Protein AF-A0AAD5WZ38-F1 (afdb_monomer_lite)

Structure (mmCIF, N/CA/C/O backbone):
data_AF-A0AAD5WZ38-F1
#
_entry.id   AF-A0AAD5WZ38-F1
#
loop_
_atom_site.group_PDB
_atom_site.id
_atom_site.type_symbol
_atom_site.label_atom_id
_atom_site.label_alt_id
_atom_site.label_comp_id
_atom_site.label_asym_id
_atom_site.label_entity_id
_atom_site.label_seq_id
_atom_site.pdbx_PDB_ins_code
_atom_site.Cartn_x
_atom_site.Cartn_y
_atom_site.Cartn_z
_atom_site.occupancy
_atom_site.B_iso_or_equiv
_atom_site.auth_seq_id
_atom_site.auth_comp_id
_atom_site.auth_asym_id
_atom_site.auth_atom_id
_atom_site.pdbx_PDB_model_num
ATOM 1 N N . MET A 1 1 ? 34.238 -10.098 -69.654 1.00 42.19 1 MET A N 1
ATOM 2 C CA . MET A 1 1 ? 33.896 -11.472 -69.231 1.00 42.19 1 MET A CA 1
ATOM 3 C C . MET A 1 1 ? 32.376 -11.591 -69.284 1.00 42.19 1 MET A C 1
ATOM 5 O O . MET A 1 1 ? 31.732 -11.109 -68.371 1.00 42.19 1 MET A O 1
ATOM 9 N N . SER A 1 2 ? 31.698 -12.012 -70.361 1.00 27.25 2 SER A N 1
ATOM 10 C CA . SER A 1 2 ? 32.071 -12.837 -71.534 1.00 27.25 2 SER A CA 1
ATOM 11 C C . SER A 1 2 ? 32.521 -14.268 -71.177 1.00 27.25 2 SER A C 1
ATOM 13 O O . SER A 1 2 ? 33.401 -14.386 -70.333 1.00 27.25 2 SER A O 1
ATOM 15 N N . LEU A 1 3 ? 32.040 -15.363 -71.800 1.00 28.19 3 LEU A N 1
ATOM 16 C CA . LEU A 1 3 ? 30.860 -15.586 -72.681 1.00 28.19 3 LEU A CA 1
ATOM 17 C C . LEU A 1 3 ? 30.738 -17.093 -73.055 1.00 28.19 3 LEU A C 1
ATOM 19 O O . LEU A 1 3 ? 31.658 -17.580 -73.694 1.00 28.19 3 LEU A O 1
ATOM 23 N N . VAL A 1 4 ? 29.622 -17.787 -72.762 1.00 31.86 4 VAL A N 1
ATOM 24 C CA . VAL A 1 4 ? 29.167 -19.112 -73.305 1.00 31.86 4 VAL A CA 1
ATOM 25 C C . VAL A 1 4 ? 27.663 -19.216 -72.924 1.00 31.86 4 VAL A C 1
ATOM 27 O O . VAL A 1 4 ? 27.392 -19.102 -71.734 1.00 31.86 4 VAL A O 1
ATOM 30 N N . ARG A 1 5 ? 26.581 -19.261 -73.738 1.00 29.69 5 ARG A N 1
ATOM 31 C CA . ARG A 1 5 ? 26.220 -19.660 -75.137 1.00 29.69 5 ARG A CA 1
ATOM 32 C C . ARG A 1 5 ? 26.259 -21.175 -75.417 1.00 29.69 5 ARG A C 1
ATOM 34 O O . ARG A 1 5 ? 27.263 -21.788 -75.117 1.00 29.69 5 ARG A O 1
ATOM 41 N N . ALA A 1 6 ? 25.273 -21.835 -76.043 1.00 30.28 6 ALA A N 1
ATOM 42 C CA . ALA A 1 6 ? 23.926 -21.487 -76.567 1.00 30.28 6 ALA A CA 1
ATOM 43 C C . ALA A 1 6 ? 22.975 -22.710 -76.316 1.00 30.28 6 ALA A C 1
ATOM 45 O O . ALA A 1 6 ? 23.380 -23.590 -75.566 1.00 30.28 6 ALA A O 1
ATOM 46 N N . SER A 1 7 ? 21.727 -22.896 -76.781 1.00 27.22 7 SER A N 1
ATOM 47 C CA . SER A 1 7 ? 20.832 -22.348 -77.837 1.00 27.22 7 SER A CA 1
ATOM 48 C C . SER A 1 7 ? 19.369 -22.342 -77.306 1.00 27.22 7 SER A C 1
ATOM 50 O O . SER A 1 7 ? 19.135 -22.885 -76.234 1.00 27.22 7 SER A O 1
ATOM 52 N N . ILE A 1 8 ? 18.324 -21.685 -77.844 1.00 27.94 8 ILE A N 1
ATOM 53 C CA . ILE A 1 8 ? 17.812 -21.381 -79.208 1.00 27.94 8 ILE A CA 1
ATOM 54 C C . ILE A 1 8 ? 17.078 -22.552 -79.903 1.00 27.94 8 ILE A C 1
ATOM 56 O O . ILE A 1 8 ? 17.730 -23.378 -80.530 1.00 27.94 8 ILE A O 1
ATOM 60 N N . ALA A 1 9 ? 15.729 -22.520 -79.901 1.00 28.48 9 ALA A N 1
ATOM 61 C CA . ALA A 1 9 ? 14.867 -22.690 -81.095 1.00 28.48 9 ALA A CA 1
ATOM 62 C C . ALA A 1 9 ? 13.353 -22.420 -80.823 1.00 28.48 9 ALA A C 1
ATOM 64 O O . ALA A 1 9 ? 12.769 -23.021 -79.934 1.00 28.48 9 ALA A O 1
ATOM 65 N N . ILE A 1 10 ? 12.755 -21.502 -81.607 1.00 30.11 10 ILE A N 1
ATOM 66 C CA . ILE A 1 10 ? 11.446 -21.548 -82.331 1.00 30.11 10 ILE A CA 1
ATOM 67 C C . ILE A 1 10 ? 10.265 -22.367 -81.717 1.00 30.11 10 ILE A C 1
ATOM 69 O O . ILE A 1 10 ? 10.418 -23.547 -81.453 1.00 30.11 10 ILE A O 1
ATOM 73 N N . GLY A 1 11 ? 9.006 -21.892 -81.627 1.00 26.69 11 GLY A N 1
ATOM 74 C CA . GLY A 1 11 ? 8.405 -20.581 -81.949 1.00 26.69 11 GLY A CA 1
ATOM 75 C C . GLY A 1 11 ? 6.900 -20.637 -82.341 1.00 26.69 11 GLY A C 1
ATOM 76 O O . GLY A 1 11 ? 6.398 -21.687 -82.716 1.00 26.69 11 GLY A O 1
ATOM 77 N N . ARG A 1 12 ? 6.227 -19.465 -82.356 1.00 27.95 12 ARG A N 1
ATOM 78 C CA . ARG A 1 12 ? 4.864 -19.135 -82.888 1.00 27.95 12 ARG A CA 1
ATOM 79 C C . ARG A 1 12 ? 3.571 -19.505 -82.099 1.00 27.95 12 ARG A C 1
ATOM 81 O O . ARG A 1 12 ? 3.044 -20.597 -82.226 1.00 27.95 12 ARG A O 1
ATOM 88 N N . ARG A 1 13 ? 2.925 -18.418 -81.626 1.00 27.14 13 ARG A N 1
ATOM 89 C CA . ARG A 1 13 ? 1.487 -18.029 -81.756 1.00 27.14 13 ARG A CA 1
ATOM 90 C C . ARG A 1 13 ? 0.380 -18.574 -80.817 1.00 27.14 13 ARG A C 1
ATOM 92 O O . ARG A 1 13 ? 0.266 -19.755 -80.547 1.00 27.14 13 ARG A O 1
ATOM 99 N N . ALA A 1 14 ? -0.548 -17.634 -80.568 1.00 27.09 14 ALA A N 1
ATOM 100 C CA . ALA A 1 14 ? -2.001 -17.766 -80.360 1.00 27.09 14 ALA A CA 1
ATOM 101 C C . ALA A 1 14 ? -2.562 -18.121 -78.960 1.00 27.09 14 ALA A C 1
ATOM 103 O O . ALA A 1 14 ? -2.676 -19.263 -78.543 1.00 27.09 14 ALA A O 1
ATOM 104 N N . CYS A 1 15 ? -3.011 -17.041 -78.318 1.00 25.53 15 CYS A N 1
ATOM 105 C CA . CYS A 1 15 ? -3.933 -16.894 -77.191 1.00 25.53 15 CYS A CA 1
ATOM 106 C C . CYS A 1 15 ? -5.286 -17.654 -77.304 1.00 25.53 15 CYS A C 1
ATOM 108 O O . CYS A 1 15 ? -5.695 -18.040 -78.394 1.00 25.53 15 CYS A O 1
ATOM 110 N N . VAL A 1 16 ? -6.028 -17.649 -76.179 1.00 27.34 16 VAL A N 1
ATOM 111 C CA . VAL A 1 16 ? -7.493 -17.838 -75.980 1.00 27.34 16 VAL A CA 1
ATOM 112 C C . VAL A 1 16 ? -7.960 -19.173 -75.355 1.00 27.34 16 VAL A C 1
ATOM 114 O O . VAL A 1 16 ? -8.177 -20.165 -76.029 1.00 27.34 16 VAL A O 1
ATOM 117 N N . ARG A 1 17 ? -8.212 -19.087 -74.035 1.00 26.53 17 ARG A N 1
ATOM 118 C CA . ARG A 1 17 ? -9.319 -19.647 -73.213 1.00 26.53 17 ARG A CA 1
ATOM 119 C C . ARG A 1 17 ? -9.896 -21.069 -73.440 1.00 26.53 17 ARG A C 1
ATOM 121 O O . ARG A 1 17 ? -10.440 -21.385 -74.486 1.00 26.53 17 ARG A O 1
ATOM 128 N N . ASN A 1 18 ? -10.094 -21.707 -72.275 1.00 24.95 18 ASN A N 1
ATOM 129 C CA . ASN A 1 18 ? -11.232 -22.545 -71.840 1.00 24.95 18 ASN A CA 1
ATOM 130 C C . ASN A 1 18 ? -11.223 -24.083 -72.028 1.00 24.95 18 ASN A C 1
ATOM 132 O O . ASN A 1 18 ? -11.644 -24.605 -73.050 1.00 24.95 18 ASN A O 1
ATOM 136 N N . ALA A 1 19 ? -11.059 -24.732 -70.862 1.00 26.12 19 ALA A N 1
ATOM 137 C CA . ALA A 1 19 ? -11.979 -25.715 -70.260 1.00 26.12 19 ALA A CA 1
ATOM 138 C C . ALA A 1 19 ? -11.808 -27.225 -70.539 1.00 26.12 19 ALA A C 1
ATOM 140 O O . ALA A 1 19 ? -11.402 -27.646 -71.613 1.00 26.12 19 ALA A O 1
ATOM 141 N N . LEU A 1 20 ? -12.262 -28.005 -69.534 1.00 26.50 20 LEU A N 1
ATOM 142 C CA . LEU A 1 20 ? -12.400 -29.476 -69.490 1.00 26.50 20 LEU A CA 1
ATOM 143 C C . LEU A 1 20 ? -11.051 -30.246 -69.486 1.00 26.50 20 LEU A C 1
ATOM 145 O O . LEU A 1 20 ? -10.051 -29.742 -69.975 1.00 26.50 20 LEU A O 1
ATOM 149 N N . GLN A 1 21 ? -10.908 -31.458 -68.933 1.00 27.00 21 GLN A N 1
ATOM 150 C CA . GLN A 1 21 ? -11.677 -32.231 -67.935 1.00 27.00 21 GLN A CA 1
ATOM 151 C C . GLN A 1 21 ? -10.764 -33.353 -67.388 1.00 27.00 21 GLN A C 1
ATOM 153 O O . GLN A 1 21 ? -9.859 -33.792 -68.095 1.00 27.00 21 GLN A O 1
ATOM 158 N N . SER A 1 22 ? -11.048 -33.909 -66.204 1.00 28.89 22 SER A N 1
ATOM 159 C CA . SER A 1 22 ? -10.600 -35.272 -65.865 1.00 28.89 22 SER A CA 1
ATOM 160 C C . SER A 1 22 ? -11.581 -36.006 -64.936 1.00 28.89 22 SER A C 1
ATOM 162 O O . SER A 1 22 ? -12.131 -35.449 -63.988 1.00 28.89 22 SER A O 1
ATOM 164 N N . SER A 1 23 ? -11.835 -37.271 -65.278 1.00 28.56 23 SER A N 1
ATOM 165 C CA . SER A 1 23 ? -12.711 -38.249 -64.611 1.00 28.56 23 SER A CA 1
ATOM 166 C C . SER A 1 23 ? -12.291 -38.530 -63.159 1.00 28.56 23 SER A C 1
ATOM 168 O O . SER A 1 23 ? -11.109 -38.688 -62.882 1.00 28.56 23 SER A O 1
ATOM 170 N N . LEU A 1 24 ? -13.200 -38.516 -62.176 1.00 29.08 24 LEU A N 1
ATOM 171 C CA . LEU A 1 24 ? -14.213 -39.546 -61.856 1.00 29.08 24 LEU A CA 1
ATOM 172 C C . LEU A 1 24 ? -13.650 -40.906 -61.397 1.00 29.08 24 LEU A C 1
ATOM 174 O O . LEU A 1 24 ? -13.339 -41.767 -62.211 1.00 29.08 24 LEU A O 1
ATOM 178 N N . ALA A 1 25 ? -13.725 -41.141 -60.084 1.00 27.66 25 ALA A N 1
ATOM 179 C CA . ALA A 1 25 ? -14.046 -42.437 -59.483 1.00 27.66 25 ALA A CA 1
ATOM 180 C C . ALA A 1 25 ? -14.835 -42.188 -58.178 1.00 27.66 25 ALA A C 1
ATOM 182 O O . ALA A 1 25 ? -14.551 -41.229 -57.460 1.00 27.66 25 ALA A O 1
ATOM 183 N N . ARG A 1 26 ? -15.855 -43.005 -57.879 1.00 28.36 26 ARG A N 1
ATOM 184 C CA . ARG A 1 26 ? -16.687 -42.894 -56.663 1.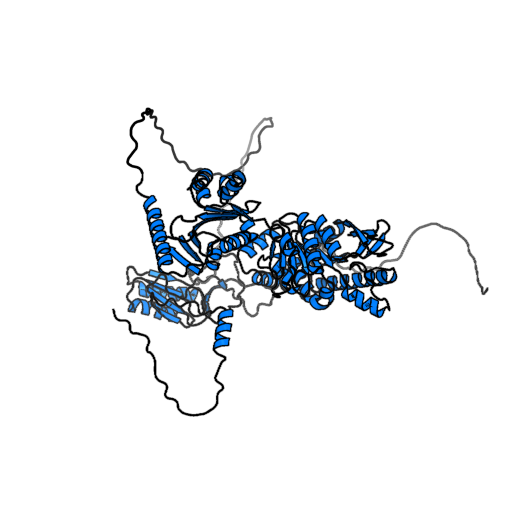00 28.36 26 ARG A CA 1
ATOM 185 C C . ARG A 1 26 ? -16.471 -44.098 -55.749 1.00 28.36 26 ARG A C 1
ATOM 187 O O . ARG A 1 26 ? -16.621 -45.228 -56.198 1.00 28.36 26 ARG A O 1
ATOM 194 N N . THR A 1 27 ? -16.345 -43.841 -54.452 1.00 27.27 27 THR A N 1
ATOM 195 C CA . THR A 1 27 ? -16.765 -44.764 -53.383 1.00 27.27 27 THR A CA 1
ATOM 1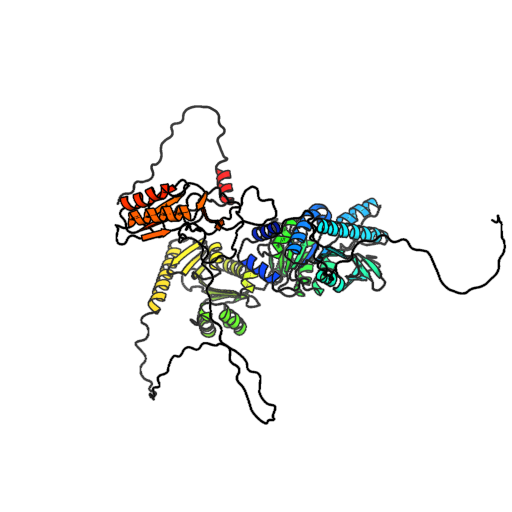96 C C . THR A 1 27 ? -17.614 -43.996 -52.372 1.00 27.27 27 THR A C 1
ATOM 198 O O . THR A 1 27 ? -17.398 -42.805 -52.150 1.00 27.27 27 THR A O 1
ATOM 201 N N . LEU A 1 28 ? -18.639 -44.649 -51.823 1.00 29.14 28 LEU A N 1
ATOM 202 C CA . LEU A 1 28 ? -19.703 -44.011 -51.041 1.00 29.14 28 LEU A CA 1
ATOM 203 C C . LEU A 1 28 ? -19.414 -44.053 -49.534 1.00 29.14 28 LEU A C 1
ATOM 205 O O . LEU A 1 28 ? -19.025 -45.091 -49.008 1.00 29.14 28 LEU A O 1
ATOM 209 N N . VAL A 1 29 ? -19.708 -42.952 -48.838 1.00 30.06 29 VAL A N 1
ATOM 210 C CA . VAL A 1 29 ? -19.838 -42.881 -47.371 1.00 30.06 29 VAL A CA 1
ATOM 211 C C . VAL A 1 29 ? -21.133 -42.099 -47.056 1.00 30.06 29 VAL A C 1
ATOM 213 O O . VAL A 1 29 ? -21.439 -41.164 -47.801 1.00 30.06 29 VAL A O 1
ATOM 216 N N . PRO A 1 30 ? -21.947 -42.477 -46.043 1.00 29.59 30 PRO A N 1
ATOM 217 C CA . PRO A 1 30 ? -23.311 -41.949 -45.895 1.00 29.59 30 PRO A CA 1
ATOM 218 C C . PRO A 1 30 ? -23.407 -40.475 -45.471 1.00 29.59 30 PRO A C 1
ATOM 220 O O . PRO A 1 30 ? -22.501 -39.923 -44.850 1.00 29.59 30 PRO A O 1
ATOM 223 N N . ALA A 1 31 ? -24.557 -39.857 -45.757 1.00 31.86 31 ALA A N 1
ATOM 224 C CA . ALA A 1 31 ? -24.867 -38.481 -45.373 1.00 31.86 31 ALA A CA 1
ATOM 225 C C . ALA A 1 31 ? -25.543 -38.381 -43.989 1.00 31.86 31 ALA A C 1
ATOM 227 O O . ALA A 1 31 ? -26.410 -39.183 -43.647 1.00 31.86 31 ALA A O 1
ATOM 228 N N . GLY A 1 32 ? -25.182 -37.340 -43.232 1.00 30.89 32 GLY A N 1
ATOM 229 C CA . GLY A 1 32 ? -25.683 -37.031 -41.886 1.00 30.89 32 GLY A CA 1
ATOM 230 C C . GLY A 1 32 ? -24.526 -36.554 -40.994 1.00 30.89 32 GLY A C 1
ATOM 231 O O . GLY A 1 32 ? -23.524 -37.244 -40.896 1.00 30.89 32 GLY A O 1
ATOM 232 N N . SER A 1 33 ? -24.545 -35.391 -40.337 1.00 28.20 33 SER A N 1
ATOM 233 C CA . SER A 1 33 ? -25.633 -34.423 -40.104 1.00 28.20 33 SER A CA 1
ATOM 234 C C . SER A 1 33 ? -25.100 -32.982 -40.174 1.00 28.20 33 SER A C 1
ATOM 236 O O . SER A 1 33 ? -23.892 -32.768 -40.111 1.00 28.20 33 SER A O 1
ATOM 238 N N . ARG A 1 34 ? -25.987 -31.976 -40.248 1.00 34.38 34 ARG A N 1
ATOM 239 C CA . ARG A 1 34 ? -25.602 -30.551 -40.161 1.00 34.38 34 ARG A CA 1
ATOM 240 C C . ARG A 1 34 ? -24.837 -30.258 -38.861 1.00 34.38 34 ARG A C 1
ATOM 242 O O . ARG A 1 34 ? -25.427 -30.321 -37.785 1.00 34.38 34 ARG A O 1
ATOM 249 N N . ALA A 1 35 ? -23.575 -29.848 -38.967 1.00 27.84 35 ALA A N 1
ATOM 250 C CA . ALA A 1 35 ? -22.872 -29.188 -37.873 1.00 27.84 35 ALA A CA 1
ATOM 251 C C . ALA A 1 35 ? -23.327 -27.721 -37.792 1.00 27.84 35 ALA A C 1
ATOM 253 O O . ALA A 1 35 ? -23.158 -26.956 -38.741 1.00 27.84 35 ALA A O 1
ATOM 254 N N . LEU A 1 36 ? -23.928 -27.332 -36.666 1.00 29.50 36 LEU A N 1
ATOM 255 C CA . LEU A 1 36 ? -24.168 -25.925 -36.344 1.00 29.50 36 LEU A CA 1
ATOM 256 C C . LEU A 1 36 ? -22.839 -25.260 -35.968 1.00 29.50 36 LEU A C 1
ATOM 258 O O . LEU A 1 36 ? -22.035 -25.858 -35.254 1.00 29.50 36 LEU A O 1
ATOM 262 N N . TYR A 1 37 ? -22.639 -24.012 -36.399 1.00 27.89 37 TYR A N 1
ATOM 263 C CA . TYR A 1 37 ? -21.535 -23.181 -35.918 1.00 27.89 37 TYR A CA 1
ATOM 264 C C . TYR A 1 37 ? -21.635 -23.034 -34.393 1.00 27.89 37 TYR A C 1
ATOM 266 O O . TYR A 1 37 ? -22.558 -22.398 -33.883 1.00 27.89 37 TYR A O 1
ATOM 274 N N . GLN A 1 38 ? -20.678 -23.607 -33.666 1.00 29.14 38 GLN A N 1
ATOM 275 C CA . GLN A 1 38 ? -20.421 -23.253 -32.273 1.00 29.14 38 GLN A CA 1
ATOM 276 C C . GLN A 1 38 ? -19.264 -22.254 -32.246 1.00 29.14 38 GLN A C 1
ATOM 278 O O . GLN A 1 38 ? -18.246 -22.458 -32.905 1.00 29.14 38 GLN A O 1
ATOM 283 N N . GLY A 1 39 ? -19.442 -21.152 -31.512 1.00 30.25 39 GLY A N 1
ATOM 284 C CA . GLY A 1 39 ? -18.374 -20.180 -31.279 1.00 30.25 39 GLY A CA 1
ATOM 285 C C . GLY A 1 39 ? -17.206 -20.793 -30.491 1.00 30.25 39 GLY A C 1
ATOM 286 O O . GLY A 1 39 ? -17.352 -21.885 -29.937 1.00 30.25 39 GLY A O 1
ATOM 287 N N . PRO A 1 40 ? -16.051 -20.109 -30.419 1.00 29.59 40 PRO A N 1
ATOM 288 C CA . PRO A 1 40 ? -14.837 -20.655 -29.818 1.00 29.59 40 PRO A CA 1
ATOM 289 C C . PRO A 1 40 ? -15.014 -20.915 -28.315 1.00 29.59 40 PRO A C 1
ATOM 291 O O . PRO A 1 40 ? -14.840 -20.029 -27.480 1.00 29.59 40 PRO A O 1
ATOM 294 N N . SER A 1 41 ? -15.336 -22.161 -27.964 1.00 28.58 41 SER A N 1
ATOM 295 C CA . SER A 1 41 ? -15.298 -22.653 -26.589 1.00 28.58 41 SER A CA 1
ATOM 296 C C . SER A 1 41 ? -13.866 -22.573 -26.063 1.00 28.58 41 SER A C 1
ATOM 298 O O . SER A 1 41 ? -12.955 -23.112 -26.697 1.00 28.58 41 SER A O 1
ATOM 300 N N . SER A 1 42 ? -13.663 -21.929 -24.914 1.00 31.25 42 SER A N 1
ATOM 301 C CA . SER A 1 42 ? -12.336 -21.701 -24.341 1.00 31.25 42 SER A CA 1
ATOM 302 C C . SER A 1 42 ? -11.598 -23.014 -24.065 1.00 31.25 42 SER A C 1
ATOM 304 O O . SER A 1 42 ? -11.893 -23.746 -23.118 1.00 31.25 42 SER A O 1
ATOM 306 N N . LEU A 1 43 ? -10.584 -23.297 -24.886 1.00 28.80 43 LEU A N 1
ATOM 307 C CA . LEU A 1 43 ? -9.624 -24.368 -24.643 1.00 28.80 43 LEU A CA 1
ATOM 308 C C . LEU A 1 43 ? -8.738 -23.987 -23.452 1.00 28.80 43 LEU A C 1
ATOM 310 O O . LEU A 1 43 ? -7.637 -23.469 -23.621 1.00 28.80 43 LEU A O 1
ATOM 314 N N . HIS A 1 44 ? -9.208 -24.279 -22.238 1.00 31.91 44 HIS A N 1
ATOM 315 C CA . HIS A 1 44 ? -8.356 -24.329 -21.053 1.00 31.91 44 HIS A CA 1
ATOM 316 C C . HIS A 1 44 ? -7.362 -25.489 -21.197 1.00 31.91 44 HIS A C 1
ATOM 318 O O . HIS A 1 44 ? -7.560 -26.588 -20.676 1.00 31.91 44 HIS A O 1
ATOM 324 N N . THR A 1 45 ? -6.274 -25.244 -21.929 1.00 31.06 45 THR A N 1
ATOM 325 C CA . THR A 1 45 ? -5.117 -26.133 -21.954 1.00 31.06 45 THR A CA 1
ATOM 326 C C . THR A 1 45 ? -4.546 -26.202 -20.545 1.00 31.06 45 THR A C 1
ATOM 328 O O . THR A 1 45 ? -3.987 -25.223 -20.052 1.00 31.06 45 THR A O 1
ATOM 331 N N . ASN A 1 46 ? -4.695 -27.358 -19.902 1.00 34.91 46 ASN A N 1
ATOM 332 C CA . ASN A 1 46 ? -4.215 -27.631 -18.551 1.00 34.91 46 ASN A CA 1
ATOM 333 C C . ASN A 1 46 ? -2.675 -27.727 -18.523 1.00 34.91 46 ASN A C 1
ATOM 335 O O . ASN A 1 46 ? -2.111 -28.816 -18.420 1.00 34.91 46 ASN A O 1
ATOM 339 N N . ARG A 1 47 ? -1.996 -26.586 -18.689 1.00 37.25 47 ARG A N 1
ATOM 340 C CA . ARG A 1 47 ? -0.550 -26.431 -18.490 1.00 37.25 47 ARG A CA 1
ATOM 341 C C . ARG A 1 47 ? -0.281 -26.123 -17.019 1.00 37.25 47 ARG A C 1
ATOM 343 O O . ARG A 1 47 ? -1.064 -25.427 -16.378 1.00 37.25 47 ARG A O 1
ATOM 350 N N . GLY A 1 48 ? 0.800 -26.693 -16.488 1.00 43.91 48 GLY A N 1
ATOM 351 C CA . GLY A 1 48 ? 1.108 -26.656 -15.060 1.00 43.91 48 GLY A CA 1
ATOM 352 C C . GLY A 1 48 ? 1.267 -25.230 -14.544 1.00 43.91 48 GLY A C 1
ATOM 353 O O . GLY A 1 48 ? 2.164 -24.512 -14.967 1.00 43.91 48 GLY A O 1
ATOM 354 N N . GLY A 1 49 ? 0.404 -24.837 -13.614 1.00 44.41 49 GLY A N 1
ATOM 355 C CA . GLY A 1 49 ? 0.450 -23.536 -12.971 1.00 44.41 49 GLY A CA 1
ATOM 356 C C . GLY A 1 49 ? -0.254 -23.581 -11.623 1.00 44.41 49 GLY A C 1
ATOM 357 O O . GLY A 1 49 ? -1.098 -24.444 -11.383 1.00 44.41 49 GLY A O 1
ATOM 358 N N . ILE A 1 50 ? 0.107 -22.624 -10.767 1.00 53.19 50 ILE A N 1
ATOM 359 C CA . ILE A 1 50 ? -0.458 -22.387 -9.430 1.00 53.19 50 ILE A CA 1
ATOM 360 C C . ILE A 1 50 ? -1.988 -22.571 -9.454 1.00 53.19 50 ILE A C 1
ATOM 362 O O . ILE A 1 50 ? -2.656 -22.094 -10.372 1.00 53.19 50 ILE A O 1
ATOM 366 N N . SER A 1 51 ? -2.572 -23.267 -8.484 1.00 68.25 51 SER A N 1
ATOM 367 C CA . SER A 1 51 ? -4.021 -23.518 -8.477 1.00 68.25 51 SER A CA 1
ATOM 368 C C . SER A 1 51 ? -4.821 -22.224 -8.248 1.00 68.25 51 SER A C 1
ATOM 370 O O . SER A 1 51 ? -4.377 -21.348 -7.511 1.00 68.25 51 SER A O 1
ATOM 372 N N . GLU A 1 52 ? -6.058 -22.121 -8.755 1.00 66.31 52 GLU A N 1
ATOM 373 C CA . GLU A 1 52 ? -7.017 -21.079 -8.320 1.00 66.31 52 GLU A CA 1
ATOM 374 C C . GLU A 1 52 ? -7.122 -21.032 -6.785 1.00 66.31 52 GLU A C 1
ATOM 376 O O . GLU A 1 52 ? -7.136 -19.970 -6.164 1.00 66.31 52 GLU A O 1
ATOM 381 N N . LYS A 1 53 ? -7.104 -22.217 -6.158 1.00 68.12 53 LYS A N 1
ATOM 382 C CA . LYS A 1 53 ? -7.060 -22.396 -4.705 1.00 68.12 53 LYS A CA 1
ATOM 383 C C . LYS A 1 53 ? -5.816 -21.752 -4.086 1.00 68.12 53 LYS A C 1
ATOM 385 O O . LYS A 1 53 ? -5.910 -21.215 -2.992 1.00 68.12 53 LYS A O 1
ATOM 390 N N . GLU A 1 54 ? -4.666 -21.813 -4.748 1.00 69.44 54 GLU A N 1
ATOM 391 C CA . GLU A 1 54 ? -3.413 -21.220 -4.271 1.00 69.44 54 GLU A CA 1
ATOM 392 C C . GLU A 1 54 ? -3.380 -19.706 -4.483 1.00 69.44 54 GLU A C 1
ATOM 394 O O . GLU A 1 54 ? -2.860 -19.011 -3.620 1.00 69.44 54 GLU A O 1
ATOM 399 N N . THR A 1 55 ? -4.010 -19.169 -5.534 1.00 70.75 55 THR A N 1
ATOM 400 C CA . THR A 1 55 ? -4.267 -17.722 -5.642 1.00 70.75 55 THR A CA 1
ATOM 401 C C . THR A 1 55 ? -5.161 -17.245 -4.489 1.00 70.75 55 THR A C 1
ATOM 403 O O . THR A 1 55 ? -4.802 -16.299 -3.795 1.00 70.75 55 THR A O 1
ATOM 406 N N . ILE A 1 56 ? -6.265 -17.942 -4.192 1.00 74.06 56 ILE A N 1
ATOM 407 C CA . ILE A 1 56 ? -7.141 -17.627 -3.044 1.00 74.06 56 ILE A CA 1
ATOM 408 C C . ILE A 1 56 ? -6.391 -17.783 -1.706 1.00 74.06 56 ILE A C 1
ATOM 410 O O . ILE A 1 56 ? -6.584 -16.986 -0.793 1.00 74.06 56 ILE A O 1
ATOM 414 N N . VAL A 1 57 ? -5.516 -18.782 -1.568 1.00 75.44 57 VAL A N 1
ATOM 415 C CA . VAL A 1 57 ? -4.717 -18.992 -0.348 1.00 75.44 57 VAL A CA 1
ATOM 416 C C . VAL A 1 57 ? -3.625 -17.926 -0.192 1.00 75.44 57 VAL A C 1
ATOM 418 O O . VAL A 1 57 ? -3.507 -17.378 0.898 1.00 75.44 57 VAL A O 1
ATOM 421 N N . LYS A 1 58 ? -2.892 -17.554 -1.254 1.00 69.94 58 LYS A N 1
ATOM 422 C CA . LYS A 1 58 ? -1.952 -16.414 -1.243 1.00 69.94 58 LYS A CA 1
ATOM 423 C C . LYS A 1 58 ? -2.663 -15.112 -0.868 1.00 69.94 58 LYS A C 1
ATOM 425 O O . LYS A 1 58 ? -2.124 -14.339 -0.083 1.00 69.94 58 LYS A O 1
ATOM 430 N N . LEU A 1 59 ? -3.878 -14.894 -1.377 1.00 74.62 59 LEU A N 1
ATOM 431 C CA . LEU A 1 59 ? -4.709 -13.750 -1.006 1.00 74.62 59 LEU A CA 1
ATOM 432 C C . LEU A 1 59 ? -5.034 -13.756 0.496 1.00 74.62 59 LEU A C 1
ATOM 434 O O . LEU A 1 59 ? -4.759 -12.784 1.190 1.00 74.62 59 LEU A O 1
ATOM 438 N N . LEU A 1 60 ? -5.571 -14.865 1.012 1.00 74.94 60 LEU A N 1
ATOM 439 C CA . LEU A 1 60 ? -5.963 -14.977 2.420 1.00 74.94 60 LEU A CA 1
ATOM 440 C C . LEU A 1 60 ? -4.773 -14.952 3.396 1.00 74.94 60 LEU A C 1
ATOM 442 O O . LEU A 1 60 ? -4.956 -14.528 4.530 1.00 74.94 60 LEU A O 1
ATOM 446 N N . TYR A 1 61 ? -3.571 -15.367 2.980 1.00 71.56 61 TYR A N 1
ATOM 447 C CA . TYR A 1 61 ? -2.354 -15.226 3.793 1.00 71.56 61 TYR A CA 1
ATOM 448 C C . TYR A 1 61 ? -1.846 -13.782 3.891 1.00 71.56 61 TYR A C 1
ATOM 450 O O . TYR A 1 61 ? -1.200 -13.444 4.878 1.00 71.56 61 TYR A O 1
ATOM 458 N N . ASN A 1 62 ? -2.125 -12.939 2.892 1.00 67.38 62 ASN A N 1
ATOM 459 C CA . ASN A 1 62 ? -1.672 -11.545 2.861 1.00 67.38 62 ASN A CA 1
ATOM 460 C C . ASN A 1 62 ? -2.663 -10.554 3.491 1.00 67.38 62 ASN A C 1
ATOM 462 O O . ASN A 1 62 ? -2.317 -9.390 3.672 1.00 67.38 62 ASN A O 1
ATOM 466 N N . ILE A 1 63 ? -3.872 -10.999 3.849 1.00 72.50 63 ILE A N 1
ATOM 467 C CA . ILE A 1 63 ? -4.855 -10.174 4.556 1.00 72.50 63 ILE A CA 1
ATOM 468 C C . ILE A 1 63 ? -4.820 -10.505 6.053 1.00 72.50 63 ILE A C 1
ATOM 470 O O . ILE A 1 63 ? -5.363 -11.522 6.487 1.00 72.50 63 ILE A O 1
ATOM 474 N N . GLY A 1 64 ? -4.199 -9.631 6.850 1.00 66.44 64 GLY A N 1
ATOM 475 C CA . GLY A 1 64 ? -4.138 -9.764 8.308 1.00 66.44 64 GLY A CA 1
ATOM 476 C C . GLY A 1 64 ? -5.329 -9.131 9.036 1.00 66.44 64 GLY A C 1
ATOM 477 O O . GLY A 1 64 ? -5.685 -9.564 10.130 1.00 66.44 64 GLY A O 1
ATOM 478 N N . SER A 1 65 ? -5.964 -8.118 8.438 1.00 69.88 65 SER A N 1
ATOM 479 C CA . SER A 1 65 ? -6.968 -7.271 9.093 1.00 69.88 65 SER A CA 1
ATOM 480 C C . SER A 1 65 ? -8.225 -7.017 8.252 1.00 69.88 65 SER A C 1
ATOM 482 O O . SER A 1 65 ? -8.230 -7.111 7.024 1.00 69.88 65 SER A O 1
ATOM 484 N N . ARG A 1 66 ? -9.314 -6.603 8.920 1.00 70.75 66 ARG A N 1
ATOM 485 C CA . ARG A 1 66 ? -10.552 -6.166 8.251 1.00 70.75 66 ARG A CA 1
ATOM 486 C C . ARG A 1 66 ? -10.323 -4.947 7.341 1.00 70.75 66 ARG A C 1
ATOM 488 O O . ARG A 1 66 ? -10.898 -4.916 6.256 1.00 70.75 66 ARG A O 1
ATOM 495 N N . LYS A 1 67 ? -9.466 -3.990 7.737 1.00 69.06 67 LYS A N 1
ATOM 496 C CA . LYS A 1 67 ? -9.120 -2.816 6.906 1.00 69.06 67 LYS A 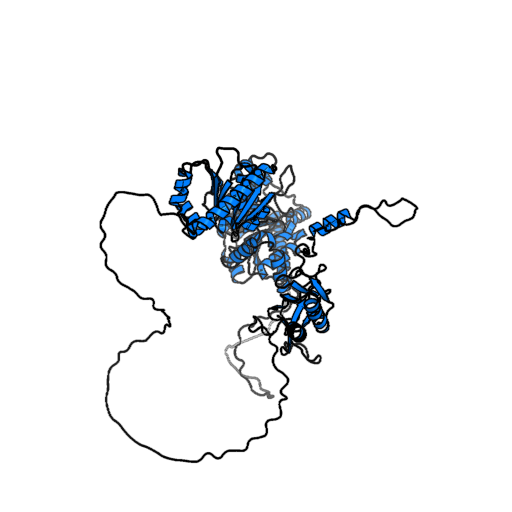CA 1
ATOM 497 C C . LYS A 1 67 ? -8.565 -3.250 5.540 1.00 69.06 67 LYS A C 1
ATOM 499 O O . LYS A 1 67 ? -8.982 -2.720 4.516 1.00 69.06 67 LYS A O 1
ATOM 504 N N . GLU A 1 68 ? -7.689 -4.254 5.522 1.00 71.56 68 GLU A N 1
ATOM 505 C CA . GLU A 1 68 ? -7.066 -4.787 4.300 1.00 71.56 68 GLU A CA 1
ATOM 506 C C . GLU A 1 68 ? -8.078 -5.539 3.409 1.00 71.56 68 GLU A C 1
ATOM 508 O O . GLU A 1 68 ? -8.055 -5.362 2.193 1.00 71.56 68 GLU A O 1
ATOM 513 N N . VAL A 1 69 ? -9.046 -6.283 3.981 1.00 71.94 69 VAL A N 1
ATOM 514 C CA . VAL A 1 69 ? -10.176 -6.855 3.202 1.00 71.94 69 VAL A CA 1
ATOM 515 C C . VAL A 1 69 ? -10.960 -5.751 2.481 1.00 71.94 69 VAL A C 1
ATOM 517 O O . VAL A 1 69 ? -11.327 -5.898 1.316 1.00 71.94 69 VAL A O 1
ATOM 520 N N . GLU A 1 70 ? -11.246 -4.648 3.174 1.00 71.19 70 GLU A N 1
ATOM 521 C CA . GLU A 1 70 ? -12.055 -3.553 2.632 1.00 71.19 70 GLU A CA 1
ATOM 522 C C . GLU A 1 70 ? -11.299 -2.728 1.579 1.00 71.19 70 GLU A C 1
ATOM 524 O O . GLU A 1 70 ? -11.891 -2.357 0.564 1.00 71.19 70 GLU A O 1
ATOM 529 N N . GLN A 1 71 ? -9.991 -2.509 1.766 1.00 70.94 71 GLN A N 1
ATOM 530 C CA . GLN A 1 71 ? -9.111 -1.906 0.754 1.00 70.94 71 GLN A CA 1
ATOM 531 C C . GLN A 1 71 ? -9.043 -2.769 -0.500 1.00 70.94 71 GLN A C 1
ATOM 533 O O . GLN A 1 71 ? -9.284 -2.263 -1.596 1.00 70.94 71 GLN A O 1
ATOM 538 N N . TYR A 1 72 ? -8.804 -4.075 -0.333 1.00 71.56 72 TYR A N 1
ATOM 539 C CA . TYR A 1 72 ? -8.824 -5.043 -1.424 1.00 71.56 72 TYR A CA 1
ATOM 540 C C . TYR A 1 72 ? -10.126 -4.901 -2.223 1.00 71.56 72 TYR A C 1
ATOM 542 O O . TYR A 1 72 ? -10.090 -4.487 -3.379 1.00 71.56 72 TYR A O 1
ATOM 550 N N . LEU A 1 73 ? -11.289 -5.108 -1.591 1.00 70.31 73 LEU A N 1
ATOM 551 C CA . LEU A 1 73 ? -12.597 -5.024 -2.257 1.00 70.31 73 LEU A CA 1
ATOM 552 C C . LEU A 1 73 ? -12.845 -3.685 -2.978 1.00 70.31 73 LEU A C 1
ATOM 554 O O . LEU A 1 73 ? -13.426 -3.696 -4.066 1.00 70.31 73 LEU A O 1
ATOM 558 N N . ARG A 1 74 ? -12.389 -2.548 -2.429 1.00 70.62 74 ARG A N 1
ATOM 559 C CA . ARG A 1 74 ? -12.490 -1.230 -3.086 1.00 70.62 74 ARG A CA 1
ATOM 560 C C . ARG A 1 74 ? -11.740 -1.208 -4.421 1.00 70.62 74 ARG A C 1
ATOM 562 O O . ARG A 1 74 ? -12.296 -0.741 -5.411 1.00 70.62 74 ARG A O 1
ATOM 569 N N . HIS A 1 75 ? -10.527 -1.758 -4.483 1.00 67.88 75 HIS A N 1
ATOM 570 C CA . HIS A 1 75 ? -9.731 -1.767 -5.714 1.00 67.88 75 HIS A CA 1
ATOM 571 C C . HIS A 1 75 ? -10.305 -2.682 -6.815 1.00 67.88 75 HIS A C 1
ATOM 573 O O . HIS A 1 75 ? -10.184 -2.337 -7.985 1.00 67.88 75 HIS A O 1
ATOM 579 N N . PHE A 1 76 ? -11.000 -3.781 -6.482 1.00 66.75 76 PHE A N 1
ATOM 580 C CA . PHE A 1 76 ? -11.672 -4.631 -7.492 1.00 66.75 76 PHE A CA 1
ATOM 581 C C . PHE A 1 76 ? -13.038 -4.114 -7.954 1.00 66.75 76 PHE A C 1
ATOM 583 O O . PHE A 1 76 ? -13.509 -4.522 -9.011 1.00 66.75 76 PHE A O 1
ATOM 590 N N . SER A 1 77 ? -13.706 -3.266 -7.166 1.00 62.25 77 SER A N 1
ATOM 591 C CA . SER A 1 77 ? -15.075 -2.806 -7.460 1.00 62.25 77 SER A CA 1
ATOM 592 C C . SER A 1 77 ? -15.163 -1.407 -8.071 1.00 62.25 77 SER A C 1
ATOM 594 O O . SER A 1 77 ? -16.230 -1.048 -8.562 1.00 62.25 77 SER A O 1
ATOM 596 N N . SER A 1 78 ? -14.084 -0.616 -8.030 1.00 55.22 78 SER A N 1
ATOM 597 C CA . SER A 1 78 ? -14.152 0.839 -8.247 1.00 55.22 78 SER A CA 1
ATOM 598 C C . SER A 1 78 ? -13.198 1.401 -9.308 1.00 55.22 78 SER A C 1
ATOM 600 O O . SER A 1 78 ? -13.190 2.617 -9.488 1.00 55.22 78 SER A O 1
ATOM 602 N N . VAL A 1 79 ? -12.354 0.585 -9.946 1.00 55.78 79 VAL A N 1
ATOM 603 C CA . VAL A 1 79 ? -11.189 1.077 -10.706 1.00 55.78 79 VAL A CA 1
ATOM 604 C C . VAL A 1 79 ? -11.195 0.505 -12.119 1.00 55.78 79 VAL A C 1
ATOM 606 O O . VAL A 1 79 ? -11.297 -0.710 -12.292 1.00 55.78 79 VAL A O 1
ATOM 609 N N . GLU A 1 80 ? -11.051 1.359 -13.135 1.00 60.91 80 GLU A N 1
ATOM 610 C CA . GLU A 1 80 ? -10.791 0.882 -14.493 1.00 60.91 80 GLU A CA 1
ATOM 611 C C . GLU A 1 80 ? -9.414 0.212 -14.536 1.00 60.91 80 GLU A C 1
ATOM 613 O O . GLU A 1 80 ? -8.438 0.729 -13.994 1.00 60.91 80 GLU A O 1
ATOM 618 N N . SER A 1 81 ? -9.307 -0.960 -15.164 1.00 59.81 81 SER A N 1
ATOM 619 C CA . SER A 1 81 ? -8.173 -1.875 -14.949 1.00 59.81 81 SER A CA 1
ATOM 620 C C . SER A 1 81 ? -6.789 -1.316 -15.310 1.00 59.81 81 SER A C 1
ATOM 622 O O . SER A 1 81 ? -5.789 -1.872 -14.860 1.00 59.81 81 SER A O 1
ATOM 624 N N . HIS A 1 82 ? -6.723 -0.226 -16.081 1.00 58.38 82 HIS A N 1
ATOM 625 C CA . HIS A 1 82 ? -5.494 0.484 -16.441 1.00 58.38 82 HIS A CA 1
ATOM 626 C C . HIS A 1 82 ? -5.051 1.549 -15.415 1.00 58.38 82 HIS A C 1
ATOM 628 O O . HIS A 1 82 ? -3.874 1.893 -15.377 1.00 58.38 82 HIS A O 1
ATOM 634 N N . GLN A 1 83 ? -5.949 2.022 -14.543 1.00 69.44 83 GLN A N 1
ATOM 635 C CA . GLN A 1 83 ? -5.654 2.978 -13.461 1.00 69.44 83 GLN A CA 1
ATOM 636 C C . GLN A 1 83 ? -5.225 2.291 -12.149 1.00 69.44 83 GLN A C 1
ATOM 638 O O . GLN A 1 83 ? -4.985 2.952 -11.138 1.00 69.44 83 GLN A O 1
ATOM 643 N N . PHE A 1 84 ? -5.146 0.955 -12.123 1.00 77.38 84 PHE A N 1
ATOM 644 C CA . PHE A 1 84 ? -4.844 0.217 -10.896 1.00 77.38 84 PHE A CA 1
ATOM 645 C C . PHE A 1 84 ? -3.420 0.479 -10.380 1.00 77.38 84 PHE A C 1
ATOM 647 O O . PHE A 1 84 ? -3.253 0.987 -9.269 1.00 77.38 84 PHE A O 1
ATOM 654 N N . ALA A 1 85 ? -2.399 0.112 -11.162 1.00 89.88 85 ALA A N 1
ATOM 655 C CA . ALA A 1 85 ? -1.008 0.252 -10.750 1.00 89.88 85 ALA A CA 1
ATOM 656 C C . ALA A 1 85 ? -0.037 0.374 -11.932 1.00 89.88 85 ALA A C 1
ATOM 658 O O . ALA A 1 85 ? -0.110 -0.397 -12.891 1.00 89.88 85 ALA A O 1
ATOM 659 N N . LEU A 1 86 ? 0.934 1.274 -11.793 1.00 95.00 86 LEU A N 1
ATOM 660 C CA . LEU A 1 86 ? 2.152 1.321 -12.597 1.00 95.00 86 LEU A CA 1
ATOM 661 C C . LEU A 1 86 ? 3.320 0.761 -11.775 1.00 95.00 86 LEU A C 1
ATOM 663 O O . LEU A 1 86 ? 3.497 1.137 -10.619 1.00 95.00 86 LEU A O 1
ATOM 667 N N . ILE A 1 87 ? 4.132 -0.118 -12.355 1.00 96.31 87 ILE A N 1
ATOM 668 C CA . ILE A 1 87 ? 5.260 -0.775 -11.687 1.00 96.31 87 ILE A CA 1
ATOM 669 C C . ILE A 1 87 ? 6.541 -0.503 -12.476 1.00 96.31 87 ILE A C 1
ATOM 671 O O . ILE A 1 87 ? 6.733 -1.034 -13.569 1.00 96.31 87 ILE A O 1
ATOM 675 N N . LYS A 1 88 ? 7.447 0.288 -11.898 1.00 96.38 88 LYS A N 1
ATOM 676 C CA . LYS A 1 88 ? 8.813 0.469 -12.385 1.00 96.38 88 LYS A CA 1
ATOM 677 C C . LYS A 1 88 ? 9.708 -0.634 -11.828 1.00 96.38 88 LYS A C 1
ATOM 679 O O . LYS A 1 88 ? 9.911 -0.730 -10.617 1.00 96.38 88 LYS A O 1
ATOM 684 N N . VAL A 1 89 ? 10.304 -1.425 -12.713 1.00 95.62 89 VAL A N 1
ATOM 685 C CA . VAL A 1 89 ? 11.240 -2.506 -12.379 1.00 95.62 89 VAL A CA 1
ATOM 686 C C . VAL A 1 89 ? 12.683 -2.037 -12.591 1.00 95.62 89 VAL A C 1
ATOM 688 O O . VAL A 1 89 ? 13.052 -1.569 -13.673 1.00 95.62 89 VAL A O 1
ATOM 691 N N . GLY A 1 90 ? 13.514 -2.129 -11.549 1.00 89.88 90 GLY A N 1
ATOM 692 C CA . GLY A 1 90 ? 14.961 -1.931 -11.665 1.00 89.88 90 GLY A CA 1
ATOM 693 C C . GLY A 1 90 ? 15.631 -3.109 -12.380 1.00 89.88 90 GLY A C 1
ATOM 694 O O . GLY A 1 90 ? 15.256 -4.251 -12.145 1.00 89.88 90 GLY A O 1
ATOM 695 N N . GLY A 1 91 ? 16.635 -2.846 -13.224 1.00 87.56 91 GLY A N 1
ATOM 696 C CA . GLY A 1 91 ? 17.243 -3.879 -14.080 1.00 87.56 91 GLY A CA 1
ATOM 697 C C . GLY A 1 91 ? 17.776 -5.104 -13.326 1.00 87.56 91 GLY A C 1
ATOM 698 O O . GLY A 1 91 ? 17.554 -6.219 -13.781 1.00 87.56 91 GLY A O 1
ATOM 699 N N . ALA A 1 92 ? 18.375 -4.926 -12.143 1.00 88.81 92 ALA A N 1
ATOM 700 C CA . ALA A 1 92 ? 18.849 -6.036 -11.305 1.00 88.81 92 ALA A CA 1
ATOM 701 C C . ALA A 1 92 ? 17.727 -7.008 -10.888 1.00 88.81 92 ALA A C 1
ATOM 703 O O . ALA A 1 92 ? 17.932 -8.215 -10.865 1.00 88.81 92 ALA A O 1
ATOM 704 N N . VAL A 1 93 ? 16.497 -6.517 -10.687 1.00 90.81 93 VAL A N 1
ATOM 705 C CA . VAL A 1 93 ? 15.326 -7.353 -10.353 1.00 90.81 93 VAL A CA 1
ATOM 706 C C . VAL A 1 93 ? 14.984 -8.328 -11.497 1.00 90.81 93 VAL A C 1
ATOM 708 O O . VAL A 1 93 ? 14.429 -9.393 -11.249 1.00 90.81 93 VAL A O 1
ATOM 711 N N . LEU A 1 94 ? 15.353 -8.009 -12.746 1.00 91.19 94 LEU A N 1
ATOM 712 C CA . LEU A 1 94 ? 15.229 -8.918 -13.897 1.00 91.19 94 LEU A CA 1
ATOM 713 C C . LEU A 1 94 ? 16.383 -9.929 -14.006 1.00 91.19 94 LEU A C 1
ATOM 715 O O . LEU A 1 94 ? 16.265 -10.902 -14.753 1.00 91.19 94 LEU A O 1
ATOM 719 N N . THR A 1 95 ? 17.493 -9.707 -13.300 1.00 87.38 95 THR A N 1
ATOM 720 C CA . THR A 1 95 ? 18.614 -10.652 -13.192 1.00 87.38 95 THR A CA 1
ATOM 721 C C . THR A 1 95 ? 18.385 -11.623 -12.039 1.00 87.38 95 THR A C 1
ATOM 723 O O . THR A 1 95 ? 18.404 -12.832 -12.255 1.00 87.38 95 THR A O 1
ATOM 726 N N . AS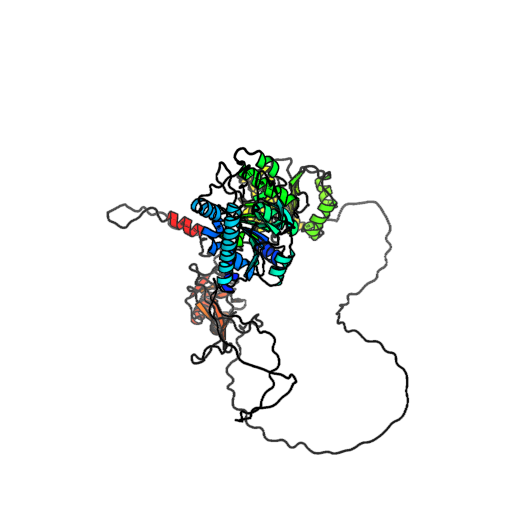P A 1 96 ? 18.124 -11.089 -10.845 1.00 88.56 96 ASP A N 1
ATOM 727 C CA . ASP A 1 96 ? 18.281 -11.818 -9.582 1.00 88.56 96 ASP A CA 1
ATOM 728 C C . ASP A 1 96 ? 16.942 -12.303 -8.994 1.00 88.56 96 ASP A C 1
ATOM 730 O O . ASP A 1 96 ? 16.895 -13.305 -8.287 1.00 88.56 96 ASP A O 1
ATOM 734 N N . ASP A 1 97 ? 15.842 -11.611 -9.315 1.00 91.81 97 ASP A N 1
ATOM 735 C CA . ASP A 1 97 ? 14.528 -11.748 -8.662 1.00 91.81 97 ASP A CA 1
ATOM 736 C C . ASP A 1 97 ? 13.398 -12.112 -9.654 1.00 91.81 97 ASP A C 1
ATOM 738 O O . ASP A 1 97 ? 12.206 -11.981 -9.356 1.00 91.81 97 ASP A O 1
ATOM 742 N N . LEU A 1 98 ? 13.753 -12.548 -10.870 1.00 94.19 98 LEU A N 1
ATOM 743 C CA . LEU A 1 98 ? 12.827 -12.655 -12.005 1.00 94.19 98 LEU A CA 1
ATOM 744 C C . LEU A 1 98 ? 11.630 -13.584 -11.740 1.00 94.19 98 LEU A C 1
ATOM 746 O O . LEU A 1 98 ? 10.492 -13.214 -12.036 1.00 94.19 98 LEU A O 1
ATOM 750 N N . ASP A 1 99 ? 11.862 -14.765 -11.163 1.00 93.50 99 ASP A N 1
ATOM 751 C CA . ASP A 1 99 ? 10.789 -15.716 -10.840 1.00 93.50 99 ASP A CA 1
ATOM 752 C C . ASP A 1 99 ? 9.880 -15.182 -9.720 1.00 93.50 99 ASP A C 1
ATOM 754 O O . ASP A 1 99 ? 8.656 -15.349 -9.768 1.00 93.50 99 ASP A O 1
ATOM 758 N N . THR A 1 100 ? 10.452 -14.471 -8.741 1.00 92.38 100 THR A N 1
ATOM 759 C CA . THR A 1 100 ? 9.720 -13.775 -7.672 1.00 92.38 100 THR A CA 1
ATOM 760 C C . THR A 1 100 ? 8.799 -12.703 -8.262 1.00 92.38 100 THR A C 1
ATOM 762 O O . THR A 1 100 ? 7.599 -12.668 -7.968 1.00 92.38 100 THR A O 1
ATOM 765 N N . LEU A 1 101 ? 9.338 -11.868 -9.157 1.00 94.56 101 LEU A N 1
ATOM 766 C CA . LEU A 1 101 ? 8.609 -10.827 -9.877 1.00 94.56 101 LEU A CA 1
ATOM 767 C C . LEU A 1 101 ? 7.482 -11.418 -10.734 1.00 94.56 101 LEU A C 1
ATOM 769 O O . LEU A 1 101 ? 6.331 -10.988 -10.619 1.00 94.56 101 LEU A O 1
ATOM 773 N N . ALA A 1 102 ? 7.784 -12.428 -11.553 1.00 95.62 102 ALA A N 1
ATOM 774 C CA . ALA A 1 102 ? 6.807 -13.082 -12.416 1.00 95.62 102 ALA A CA 1
ATOM 775 C C . ALA A 1 102 ? 5.694 -13.769 -11.602 1.00 95.62 102 ALA A C 1
ATOM 777 O O . ALA A 1 102 ? 4.525 -13.696 -11.982 1.00 95.62 102 ALA A O 1
ATOM 778 N N . SER A 1 103 ? 6.020 -14.360 -10.447 1.00 92.31 103 SER A N 1
ATOM 779 C CA . SER A 1 103 ? 5.071 -14.957 -9.492 1.00 92.31 103 SER A CA 1
ATOM 780 C C . SER A 1 103 ? 4.149 -13.913 -8.842 1.00 92.31 103 SER A C 1
ATOM 782 O O . SER A 1 103 ? 2.935 -14.136 -8.758 1.00 92.31 103 SER A O 1
ATOM 784 N N . SER A 1 104 ? 4.683 -12.753 -8.436 1.00 91.19 104 SER A N 1
ATOM 785 C CA . SER A 1 104 ? 3.899 -11.633 -7.886 1.00 91.19 104 SER A CA 1
ATOM 786 C C . SER A 1 104 ? 3.002 -10.967 -8.944 1.00 91.19 104 SER A C 1
ATOM 788 O O . SER A 1 104 ? 1.815 -10.761 -8.692 1.00 91.19 104 SER A O 1
ATOM 790 N N . LEU A 1 105 ? 3.509 -10.696 -10.152 1.00 93.31 105 LEU A N 1
ATOM 791 C CA . LEU A 1 105 ? 2.712 -10.164 -11.271 1.00 93.31 105 LEU A CA 1
ATOM 792 C C . LEU A 1 105 ? 1.617 -11.149 -11.714 1.00 93.31 105 LEU A C 1
ATOM 794 O O . LEU A 1 105 ? 0.471 -10.758 -11.937 1.00 93.31 105 LEU A O 1
ATOM 798 N N . THR A 1 106 ? 1.941 -12.444 -11.760 1.00 92.56 106 THR A N 1
ATOM 799 C CA . THR A 1 106 ? 0.986 -13.524 -12.047 1.00 92.56 106 THR A CA 1
ATOM 800 C C . THR A 1 106 ? -0.143 -13.585 -11.023 1.00 92.56 106 THR A C 1
ATOM 802 O O . THR A 1 106 ? -1.294 -13.819 -11.392 1.00 92.56 106 THR A O 1
ATOM 805 N N . PHE A 1 107 ? 0.145 -13.353 -9.739 1.00 88.31 107 PHE A N 1
ATOM 806 C CA . PHE A 1 107 ? -0.896 -13.259 -8.717 1.00 88.31 107 PHE A CA 1
ATOM 807 C C . PHE A 1 107 ? -1.873 -12.107 -9.008 1.00 88.31 107 PHE A C 1
ATOM 809 O O . PHE A 1 107 ? -3.080 -12.342 -8.985 1.00 88.31 107 PHE A O 1
ATOM 816 N N . LEU A 1 108 ? -1.367 -10.914 -9.350 1.00 86.94 108 LEU A N 1
ATOM 817 C CA . LEU A 1 108 ? -2.185 -9.735 -9.676 1.00 86.94 108 LEU A CA 1
ATOM 818 C C . LEU A 1 108 ? -3.074 -9.971 -10.911 1.00 86.94 108 LEU A C 1
ATOM 820 O O . LEU A 1 108 ? -4.286 -9.766 -10.841 1.00 86.94 108 LEU A O 1
ATOM 824 N N . TYR A 1 109 ? -2.502 -10.505 -11.994 1.00 88.62 109 TYR A N 1
ATOM 825 C CA . TYR A 1 109 ? -3.248 -10.873 -13.204 1.00 88.62 109 TYR A CA 1
ATOM 826 C C . TYR A 1 109 ? -4.405 -11.838 -12.903 1.00 88.62 109 TYR A C 1
ATOM 828 O O . TYR A 1 109 ? -5.536 -11.630 -13.338 1.00 88.62 109 TYR A O 1
ATOM 836 N N . ARG A 1 110 ? -4.153 -12.872 -12.093 1.00 86.50 110 ARG A N 1
ATOM 837 C CA . ARG A 1 110 ? -5.136 -13.923 -11.774 1.00 86.50 110 ARG A CA 1
ATOM 838 C C . ARG A 1 110 ? -6.271 -13.484 -10.854 1.00 86.50 110 ARG A C 1
ATOM 840 O O . ARG A 1 110 ? -7.297 -14.157 -10.831 1.00 86.50 110 ARG A O 1
ATOM 847 N N . VAL A 1 111 ? -6.105 -12.397 -10.102 1.00 81.06 111 VAL A N 1
ATOM 848 C CA . VAL A 1 111 ? -7.216 -11.782 -9.355 1.00 81.06 111 VAL A CA 1
ATOM 849 C C . VAL A 1 111 ? -8.010 -10.781 -10.208 1.00 81.06 111 VAL A C 1
ATOM 851 O O . VAL A 1 111 ? -9.084 -10.363 -9.791 1.00 81.06 111 VAL A O 1
ATOM 854 N N . GLY A 1 112 ? -7.538 -10.457 -11.420 1.00 82.19 112 GLY A N 1
ATOM 855 C CA . GLY A 1 112 ? -8.214 -9.579 -12.385 1.00 82.19 112 GLY A CA 1
ATOM 856 C C . GLY A 1 112 ? -7.598 -8.184 -12.528 1.00 82.19 112 GLY A C 1
ATOM 857 O O . GLY A 1 112 ? -8.232 -7.300 -13.097 1.00 82.19 112 GLY A O 1
ATOM 858 N N . LEU A 1 113 ? -6.386 -7.965 -12.007 1.00 86.00 113 LEU A N 1
ATOM 859 C CA . LEU A 1 113 ? -5.696 -6.675 -12.054 1.00 86.00 113 LEU A CA 1
ATOM 860 C C . LEU A 1 113 ? -4.637 -6.665 -13.150 1.00 86.00 113 LEU A C 1
ATOM 862 O O . LEU A 1 113 ? -3.907 -7.637 -13.329 1.00 86.00 113 LEU A O 1
ATOM 866 N N . TYR A 1 114 ? -4.512 -5.534 -13.838 1.00 90.56 114 TYR A N 1
ATOM 867 C CA . TYR A 1 114 ? -3.624 -5.380 -14.986 1.00 90.56 114 TYR A CA 1
ATOM 868 C C . TYR A 1 114 ? -2.553 -4.320 -14.704 1.00 90.56 114 TYR A C 1
ATOM 870 O O . TYR A 1 114 ? -2.612 -3.231 -15.274 1.00 90.56 114 TYR A O 1
ATOM 878 N N . PRO A 1 115 ? -1.586 -4.598 -13.803 1.00 92.50 115 PRO A N 1
ATOM 879 C CA . PRO A 1 115 ? -0.478 -3.687 -13.574 1.00 92.50 115 PRO A CA 1
ATOM 880 C C . PRO A 1 115 ? 0.300 -3.445 -14.869 1.00 92.50 115 PRO A C 1
ATOM 882 O O . PRO A 1 115 ? 0.610 -4.377 -15.616 1.00 92.50 115 PRO A O 1
ATOM 885 N N . ILE A 1 116 ? 0.636 -2.184 -15.102 1.00 95.81 116 ILE A N 1
ATOM 886 C CA . ILE A 1 116 ? 1.451 -1.745 -16.231 1.00 95.81 116 ILE A CA 1
ATOM 887 C C . ILE A 1 116 ? 2.902 -1.787 -15.777 1.00 95.81 116 ILE A C 1
ATOM 889 O O . ILE A 1 116 ? 3.223 -1.257 -14.714 1.00 95.81 116 ILE A O 1
ATOM 893 N N . VAL A 1 117 ? 3.783 -2.427 -16.541 1.00 97.19 117 VAL A N 1
ATOM 894 C CA . VAL A 1 117 ? 5.175 -2.642 -16.126 1.00 97.19 117 VAL A CA 1
ATOM 895 C C . VAL A 1 117 ? 6.103 -1.831 -17.020 1.00 97.19 117 VAL A C 1
ATOM 897 O O . VAL A 1 117 ? 6.080 -2.008 -18.229 1.00 97.19 117 VAL A O 1
ATOM 900 N N . VAL A 1 118 ? 6.942 -0.972 -16.440 1.00 97.25 118 VAL A N 1
ATOM 901 C CA . VAL A 1 118 ? 8.043 -0.276 -17.133 1.00 97.25 118 VAL A CA 1
ATOM 902 C C . VAL A 1 118 ? 9.353 -0.788 -16.553 1.00 97.25 118 VAL A C 1
ATOM 904 O O . VAL A 1 118 ? 9.511 -0.794 -15.334 1.00 97.25 118 VAL A O 1
ATOM 907 N N . HIS A 1 119 ? 10.312 -1.202 -17.378 1.00 96.25 119 HIS A N 1
ATOM 908 C CA . HIS A 1 119 ? 11.601 -1.694 -16.881 1.00 96.25 119 HIS A CA 1
ATOM 909 C C . HIS A 1 119 ? 12.807 -0.970 -17.486 1.00 96.25 119 HIS A C 1
ATOM 911 O O . HIS A 1 119 ? 12.780 -0.493 -18.621 1.00 96.25 119 HIS A O 1
ATOM 917 N N . GLY A 1 120 ? 13.880 -0.915 -16.694 1.00 90.81 120 GLY A N 1
ATOM 918 C CA . GLY A 1 120 ? 15.234 -0.614 -17.160 1.00 90.81 120 GLY A CA 1
ATOM 919 C C . GLY A 1 120 ? 16.084 -1.882 -17.290 1.00 90.81 120 GLY A C 1
ATOM 920 O O . GLY A 1 120 ? 15.677 -2.951 -16.841 1.00 90.81 120 GLY A O 1
ATOM 921 N N . ALA A 1 121 ? 17.293 -1.752 -17.842 1.00 91.88 121 ALA A N 1
ATOM 922 C CA . ALA A 1 121 ? 18.272 -2.844 -17.954 1.00 91.88 121 ALA A CA 1
ATOM 923 C C . ALA A 1 121 ? 19.724 -2.372 -17.689 1.00 91.88 121 ALA A C 1
ATOM 925 O O . ALA A 1 121 ? 20.670 -2.765 -18.366 1.00 91.88 121 ALA A O 1
ATOM 926 N N . GLY A 1 122 ? 19.897 -1.455 -16.727 1.00 87.00 122 GLY A N 1
ATOM 927 C CA . GLY A 1 122 ? 21.166 -0.757 -16.462 1.00 87.00 122 GLY A CA 1
ATOM 928 C C . GLY A 1 122 ? 22.376 -1.664 -16.167 1.00 87.00 122 GLY A C 1
ATOM 929 O O . GLY A 1 122 ? 23.396 -1.501 -16.839 1.00 87.00 122 GLY A O 1
ATOM 930 N N . PRO A 1 123 ? 22.294 -2.614 -15.212 1.00 89.19 123 PRO A N 1
ATOM 931 C CA . PRO A 1 123 ? 23.387 -3.549 -14.923 1.00 89.19 123 PRO A CA 1
ATOM 932 C C . PRO A 1 123 ? 23.749 -4.436 -16.122 1.00 89.19 123 PRO A C 1
ATOM 934 O O . PRO A 1 123 ? 24.925 -4.581 -16.451 1.00 89.19 123 PRO A O 1
ATOM 937 N N . GLN A 1 124 ? 22.737 -4.969 -16.814 1.00 92.44 124 GLN A N 1
ATOM 938 C CA . GLN A 1 124 ? 22.897 -5.792 -18.014 1.00 92.44 124 GLN A CA 1
ATOM 939 C C . GLN A 1 124 ? 23.621 -5.021 -19.128 1.00 92.44 124 GLN A C 1
ATOM 941 O O . GLN A 1 124 ? 24.518 -5.558 -19.774 1.00 92.44 124 GLN A O 1
ATOM 946 N N . LEU A 1 125 ? 23.262 -3.746 -19.319 1.00 91.88 125 LEU A N 1
ATOM 947 C CA . LEU A 1 125 ? 23.882 -2.875 -20.311 1.00 91.88 125 LEU A CA 1
ATOM 948 C C . LEU A 1 125 ? 25.349 -2.576 -19.974 1.00 91.88 125 LEU A C 1
ATOM 950 O O . LEU A 1 125 ? 26.192 -2.695 -20.858 1.00 91.88 125 LEU A O 1
ATOM 954 N N . ASN A 1 126 ? 25.684 -2.257 -18.717 1.00 90.31 126 ASN A N 1
ATOM 955 C CA . ASN A 1 126 ? 27.084 -2.058 -18.299 1.00 90.31 126 ASN A CA 1
ATOM 956 C C . ASN A 1 126 ? 27.943 -3.288 -18.635 1.00 90.31 126 ASN A C 1
ATOM 958 O O . ASN A 1 126 ? 28.917 -3.178 -19.377 1.00 90.31 126 ASN A O 1
ATOM 962 N N . GLY A 1 127 ? 27.496 -4.473 -18.207 1.00 90.12 127 GLY A N 1
ATOM 963 C CA . GLY A 1 127 ? 28.205 -5.734 -18.432 1.00 90.12 127 GLY A CA 1
ATOM 964 C C . GLY A 1 127 ? 28.250 -6.221 -19.889 1.00 90.12 127 GLY A C 1
ATOM 965 O O . GLY A 1 127 ? 28.871 -7.257 -20.147 1.00 90.12 127 GLY A O 1
ATOM 966 N N . LEU A 1 128 ? 27.604 -5.527 -20.840 1.00 90.38 128 LEU A N 1
ATOM 967 C CA . LEU A 1 128 ? 27.838 -5.696 -22.282 1.00 90.38 128 LEU A CA 1
ATOM 968 C C . LEU A 1 128 ? 28.697 -4.578 -22.887 1.00 90.38 128 LEU A C 1
ATOM 970 O O . LEU A 1 128 ? 29.481 -4.877 -23.784 1.00 90.38 128 LEU A O 1
ATOM 974 N N . LEU A 1 129 ? 28.601 -3.333 -22.407 1.00 91.94 129 LEU A N 1
ATOM 975 C CA . LEU A 1 129 ? 29.478 -2.234 -22.840 1.00 91.94 129 LEU A CA 1
ATOM 976 C C . LEU A 1 129 ? 30.944 -2.545 -22.506 1.00 91.94 129 LEU A C 1
ATOM 978 O O . LEU A 1 129 ? 31.795 -2.490 -23.392 1.00 91.94 129 LEU A O 1
ATOM 982 N N . GLU A 1 130 ? 31.210 -3.013 -21.283 1.00 90.06 130 GLU A N 1
ATOM 983 C CA . GLU A 1 130 ? 32.529 -3.485 -20.836 1.00 90.06 130 GLU A CA 1
ATOM 984 C C . GLU A 1 130 ? 33.087 -4.577 -21.772 1.00 90.06 130 GLU A C 1
ATOM 986 O O . GLU A 1 130 ? 34.216 -4.484 -22.253 1.00 90.06 130 GLU A O 1
ATOM 991 N N . LYS A 1 131 ? 32.265 -5.577 -22.128 1.00 90.56 131 LYS A N 1
ATOM 992 C CA . LYS A 1 131 ? 32.641 -6.661 -23.062 1.00 90.56 131 LYS A CA 1
ATOM 993 C C . LYS A 1 131 ? 32.811 -6.195 -24.510 1.00 90.56 131 LYS A C 1
ATOM 995 O O . LYS A 1 131 ? 33.496 -6.862 -25.280 1.00 90.56 131 LYS A O 1
ATOM 1000 N N . ALA A 1 132 ? 32.187 -5.082 -24.889 1.00 89.38 132 ALA A N 1
ATOM 1001 C CA . ALA A 1 132 ? 32.288 -4.473 -26.213 1.00 89.38 132 ALA A CA 1
ATOM 1002 C C . ALA A 1 132 ? 33.419 -3.428 -26.315 1.00 89.38 132 ALA A C 1
ATOM 1004 O O . ALA A 1 132 ? 33.532 -2.763 -27.353 1.00 89.38 132 ALA A O 1
ATOM 1005 N N . GLY A 1 133 ? 34.223 -3.250 -25.257 1.00 89.12 133 GLY A N 1
ATOM 1006 C CA . GLY A 1 133 ? 35.259 -2.219 -25.189 1.00 89.12 133 GLY A CA 1
ATOM 1007 C C . GLY A 1 133 ? 34.677 -0.807 -25.281 1.00 89.12 133 GLY A C 1
ATOM 1008 O O . GLY A 1 133 ? 35.152 0.002 -26.075 1.00 89.12 133 GLY A O 1
ATOM 1009 N N . VAL A 1 134 ? 33.585 -0.543 -24.558 1.00 87.88 134 VAL A N 1
ATOM 1010 C CA . VAL A 1 134 ? 32.962 0.782 -24.427 1.00 87.88 134 VAL A CA 1
ATOM 1011 C C . VAL A 1 134 ? 32.935 1.152 -22.951 1.00 87.88 134 VAL A C 1
ATOM 1013 O O . VAL A 1 134 ? 32.240 0.510 -22.165 1.00 87.88 134 VAL A O 1
ATOM 1016 N N . GLU A 1 135 ? 33.678 2.187 -22.572 1.00 85.19 135 GLU A N 1
ATOM 1017 C CA . GLU A 1 135 ? 33.628 2.726 -21.213 1.00 85.19 135 GLU A CA 1
ATOM 1018 C C . GLU A 1 135 ? 32.333 3.545 -21.026 1.00 85.19 135 GLU A C 1
ATOM 1020 O O . GLU A 1 135 ? 32.061 4.436 -21.834 1.00 85.19 135 GLU A O 1
ATOM 1025 N N . PRO A 1 136 ? 31.488 3.256 -20.015 1.00 86.00 136 PRO A N 1
ATOM 1026 C CA . PRO A 1 136 ? 30.229 3.981 -19.840 1.00 86.00 136 PRO A CA 1
ATOM 1027 C C . PRO A 1 136 ? 30.442 5.399 -19.280 1.00 86.00 136 PRO A C 1
ATOM 1029 O O . PRO A 1 136 ? 30.698 5.572 -18.088 1.00 86.00 136 PRO A O 1
ATOM 1032 N N . GLU A 1 137 ? 30.284 6.419 -20.124 1.00 89.19 137 GLU A N 1
ATOM 1033 C CA . GLU A 1 137 ? 30.394 7.832 -19.736 1.00 89.19 137 GLU A CA 1
ATOM 1034 C C . GLU A 1 137 ? 29.106 8.367 -19.068 1.00 89.19 137 GLU A C 1
ATOM 1036 O O . GLU A 1 137 ? 27.984 8.067 -19.495 1.00 89.19 137 GLU A O 1
ATOM 1041 N N . TYR A 1 138 ? 29.260 9.195 -18.026 1.00 89.62 138 TYR A N 1
ATOM 1042 C CA . TYR A 1 138 ? 28.154 9.830 -17.298 1.00 89.62 138 TYR A CA 1
ATOM 1043 C C . TYR A 1 138 ? 28.406 11.325 -17.064 1.00 89.62 138 TYR A C 1
ATOM 1045 O O . TYR A 1 138 ? 29.428 11.702 -16.498 1.00 89.62 138 TYR A O 1
ATOM 1053 N N . HIS A 1 139 ? 27.422 12.160 -17.401 1.00 88.31 139 HIS A N 1
ATOM 1054 C CA . HIS A 1 139 ? 27.388 13.599 -17.109 1.00 88.31 139 HIS A CA 1
ATOM 1055 C C . HIS A 1 139 ? 26.134 13.900 -16.286 1.00 88.31 139 HIS A C 1
ATOM 1057 O O . HIS A 1 139 ? 25.051 13.441 -16.633 1.00 88.31 139 HIS A O 1
ATOM 1063 N N . ASP A 1 140 ? 26.265 14.620 -15.171 1.00 83.12 140 ASP A N 1
ATOM 1064 C CA . ASP A 1 140 ? 25.166 14.923 -14.228 1.00 83.12 140 ASP A CA 1
ATOM 1065 C C . ASP A 1 140 ? 24.365 13.686 -13.745 1.00 83.12 140 ASP A C 1
ATOM 1067 O O . ASP A 1 140 ? 23.193 13.773 -13.382 1.00 83.12 140 ASP A O 1
ATOM 1071 N N . GLY A 1 141 ? 24.994 12.503 -13.748 1.00 81.75 141 GLY A N 1
ATOM 1072 C CA . GLY A 1 141 ? 24.354 11.215 -13.441 1.00 81.75 141 GLY A CA 1
ATOM 1073 C C . GLY A 1 141 ? 23.564 10.588 -14.602 1.00 81.75 141 GLY A C 1
ATOM 1074 O O . GLY A 1 141 ? 23.087 9.460 -14.479 1.00 81.75 141 GLY A O 1
ATOM 1075 N N . ILE A 1 142 ? 23.463 11.273 -15.741 1.00 87.31 142 ILE A N 1
ATOM 1076 C CA . ILE A 1 142 ? 22.863 10.785 -16.986 1.00 87.31 142 ILE A CA 1
ATOM 1077 C C . ILE A 1 142 ? 23.948 10.100 -17.824 1.00 87.31 142 ILE A C 1
ATOM 1079 O O . ILE A 1 142 ? 25.046 10.624 -17.986 1.00 87.31 142 ILE A O 1
ATOM 1083 N N . ARG A 1 143 ? 23.647 8.918 -18.370 1.00 90.44 143 ARG A N 1
ATOM 1084 C CA . ARG A 1 143 ? 24.563 8.181 -19.252 1.00 90.44 143 ARG A CA 1
ATOM 1085 C C . ARG A 1 143 ? 24.593 8.822 -20.640 1.00 90.44 143 ARG A C 1
ATOM 1087 O O . ARG A 1 143 ? 23.558 8.839 -21.310 1.00 90.44 143 ARG A O 1
ATOM 1094 N N . VAL A 1 144 ? 25.762 9.264 -21.098 1.00 93.75 144 VAL A N 1
ATOM 1095 C CA . VAL A 1 144 ? 25.946 9.682 -22.498 1.00 93.75 144 VAL A CA 1
ATOM 1096 C C . VAL A 1 144 ? 25.712 8.459 -23.381 1.00 93.75 144 VAL A C 1
ATOM 1098 O O . VAL A 1 144 ? 26.243 7.381 -23.121 1.00 93.75 144 VAL A O 1
ATOM 1101 N N . THR A 1 145 ? 24.842 8.587 -24.380 1.00 95.31 145 THR A N 1
ATOM 1102 C CA . THR A 1 145 ? 24.419 7.449 -25.203 1.00 95.31 145 THR A CA 1
ATOM 1103 C C . THR A 1 145 ? 24.804 7.709 -26.650 1.00 95.31 145 THR A C 1
ATOM 1105 O O . THR A 1 145 ? 24.038 8.318 -27.391 1.00 95.31 145 THR A O 1
ATOM 1108 N N . ASP A 1 146 ? 25.997 7.269 -27.050 1.00 94.31 146 ASP A N 1
ATOM 1109 C CA . ASP A 1 146 ? 26.447 7.318 -28.445 1.00 94.31 146 ASP A CA 1
ATOM 1110 C C . ASP A 1 146 ? 25.720 6.275 -29.321 1.00 94.31 146 ASP A C 1
ATOM 1112 O O . ASP A 1 146 ? 24.919 5.474 -28.832 1.00 94.31 146 ASP A O 1
ATOM 1116 N N . ALA A 1 147 ? 26.006 6.251 -30.626 1.00 94.25 147 ALA A N 1
ATOM 1117 C CA . ALA A 1 147 ? 25.399 5.296 -31.555 1.00 94.25 147 ALA A CA 1
ATOM 1118 C C . ALA A 1 147 ? 25.698 3.820 -31.201 1.00 94.25 147 ALA A C 1
ATOM 1120 O O . ALA A 1 147 ? 24.789 2.989 -31.254 1.00 94.25 147 ALA A O 1
ATOM 1121 N N . LYS A 1 148 ? 26.933 3.490 -30.791 1.00 92.12 148 LYS A N 1
ATOM 1122 C CA . LYS A 1 148 ? 27.340 2.129 -30.392 1.00 92.12 148 LYS A CA 1
ATOM 1123 C C . LYS A 1 148 ? 26.676 1.724 -29.073 1.00 92.12 148 LYS A C 1
ATOM 1125 O O . LYS A 1 148 ? 26.154 0.614 -28.955 1.00 92.12 148 LYS A O 1
ATOM 1130 N N . THR A 1 149 ? 26.623 2.632 -28.097 1.00 94.25 149 THR A N 1
ATOM 1131 C CA . THR A 1 149 ? 25.898 2.423 -26.834 1.00 94.25 149 THR A CA 1
ATOM 1132 C C . THR A 1 149 ? 24.399 2.253 -27.070 1.00 94.25 149 THR A C 1
ATOM 1134 O O . THR A 1 149 ? 23.794 1.380 -26.450 1.00 94.25 149 THR A O 1
ATOM 1137 N N . LEU A 1 150 ? 23.793 3.023 -27.982 1.00 95.12 150 LEU A N 1
ATOM 1138 C CA . LEU A 1 150 ? 22.372 2.913 -28.327 1.00 95.12 150 LEU A CA 1
ATOM 1139 C C . LEU A 1 150 ? 22.036 1.563 -28.974 1.00 95.12 150 LEU A C 1
ATOM 1141 O O . LEU A 1 150 ? 21.010 0.975 -28.636 1.00 95.12 150 LEU A O 1
ATOM 1145 N N . GLU A 1 151 ? 22.881 1.051 -29.874 1.00 94.44 151 GLU A N 1
ATOM 1146 C CA . GLU A 1 151 ? 22.690 -0.267 -30.497 1.00 94.44 151 GLU A CA 1
ATOM 1147 C C . GLU A 1 151 ? 22.668 -1.384 -29.439 1.00 94.44 151 GLU A C 1
ATOM 1149 O O . GLU A 1 151 ? 21.724 -2.180 -29.378 1.00 94.44 151 GLU A O 1
ATOM 1154 N N . ILE A 1 152 ? 23.668 -1.390 -28.549 1.00 94.44 152 ILE A N 1
ATOM 1155 C CA . ILE A 1 152 ? 23.778 -2.365 -27.456 1.00 94.44 152 ILE A CA 1
ATOM 1156 C C . ILE A 1 152 ? 22.604 -2.200 -26.475 1.00 94.44 152 ILE A C 1
ATOM 1158 O O . ILE A 1 152 ? 21.981 -3.193 -26.095 1.00 94.44 152 ILE A O 1
ATOM 1162 N N . ALA A 1 153 ? 22.241 -0.964 -26.115 1.00 93.44 153 ALA A N 1
ATOM 1163 C CA . ALA A 1 153 ? 21.101 -0.668 -25.247 1.00 93.44 153 ALA A CA 1
ATOM 1164 C C . ALA A 1 153 ? 19.785 -1.181 -25.837 1.00 93.44 153 ALA A C 1
ATOM 1166 O O . ALA A 1 153 ? 19.066 -1.919 -25.165 1.00 93.44 153 ALA A O 1
ATOM 1167 N N . ARG A 1 154 ? 19.488 -0.860 -27.102 1.00 94.44 154 ARG A N 1
ATOM 1168 C CA . ARG A 1 154 ? 18.271 -1.309 -27.790 1.00 94.44 154 ARG A CA 1
ATOM 1169 C C . ARG A 1 154 ? 18.132 -2.827 -27.733 1.00 94.44 154 ARG A C 1
ATOM 1171 O O . ARG A 1 154 ? 17.048 -3.313 -27.421 1.00 94.44 154 ARG A O 1
ATOM 1178 N N . LYS A 1 155 ? 19.217 -3.563 -27.993 1.00 94.69 155 LYS A N 1
ATOM 1179 C CA . LYS A 1 155 ? 19.218 -5.026 -27.902 1.00 94.69 155 LYS A CA 1
ATOM 1180 C C . LYS A 1 155 ? 18.951 -5.507 -26.472 1.00 94.69 155 LYS A C 1
ATOM 1182 O O . LYS A 1 155 ? 18.001 -6.250 -26.260 1.00 94.69 155 LYS A O 1
ATOM 1187 N N . VAL A 1 156 ? 19.730 -5.042 -25.492 1.00 95.06 156 VAL A N 1
ATOM 1188 C CA . VAL A 1 156 ? 19.602 -5.455 -24.080 1.00 95.06 156 VAL A CA 1
ATOM 1189 C C . VAL A 1 156 ? 18.195 -5.199 -23.531 1.00 95.06 156 VAL A C 1
ATOM 1191 O O . VAL A 1 156 ? 17.636 -6.051 -22.843 1.00 95.06 156 VAL A O 1
ATOM 1194 N N . PHE A 1 157 ? 17.596 -4.050 -23.851 1.00 95.44 157 PHE A N 1
ATOM 1195 C CA . PHE A 1 157 ? 16.231 -3.735 -23.433 1.00 95.44 157 PHE A CA 1
ATOM 1196 C C . PHE A 1 157 ? 15.192 -4.670 -24.067 1.00 95.44 157 PHE A C 1
ATOM 1198 O O . PHE A 1 157 ? 14.253 -5.057 -23.379 1.00 95.44 157 PHE A O 1
ATOM 1205 N N . GLN A 1 158 ? 15.354 -5.065 -25.334 1.00 95.12 158 GLN A N 1
ATOM 1206 C CA . GLN A 1 158 ? 14.451 -6.015 -25.997 1.00 95.12 158 GLN A CA 1
ATOM 1207 C C . GLN A 1 158 ? 14.615 -7.445 -25.459 1.00 95.12 158 GLN A C 1
ATOM 1209 O O . GLN A 1 158 ? 13.608 -8.104 -25.190 1.00 95.12 158 GLN A O 1
ATOM 1214 N N . ASP A 1 159 ? 15.855 -7.892 -25.242 1.00 95.69 159 ASP A N 1
ATOM 1215 C CA . ASP A 1 159 ? 16.173 -9.215 -24.693 1.00 95.69 159 ASP A CA 1
ATOM 1216 C C . ASP A 1 159 ? 15.595 -9.369 -23.267 1.00 95.69 159 ASP A C 1
ATOM 1218 O O . ASP A 1 159 ? 14.881 -10.332 -22.981 1.00 95.69 159 ASP A O 1
ATOM 1222 N N . GLU A 1 160 ? 15.809 -8.388 -22.378 1.00 96.25 160 GLU A N 1
ATOM 1223 C CA . GLU A 1 160 ? 15.275 -8.416 -21.004 1.00 96.25 160 GLU A CA 1
ATOM 1224 C C . GLU A 1 160 ? 13.747 -8.191 -20.938 1.00 96.25 160 GLU A C 1
ATOM 1226 O O . GLU A 1 160 ? 13.093 -8.715 -20.033 1.00 96.25 160 GLU A O 1
ATOM 1231 N N . ASN A 1 161 ? 13.145 -7.480 -21.904 1.00 97.56 161 ASN A N 1
ATOM 1232 C CA . ASN A 1 161 ? 11.683 -7.374 -22.022 1.00 97.56 161 ASN A CA 1
ATOM 1233 C C . ASN A 1 161 ? 11.058 -8.742 -22.340 1.00 97.56 161 ASN A C 1
ATOM 1235 O O . ASN A 1 161 ? 10.150 -9.201 -21.641 1.00 97.56 161 ASN A O 1
ATOM 1239 N N . LEU A 1 162 ? 11.594 -9.421 -23.361 1.00 97.44 162 LEU A N 1
ATOM 1240 C CA . LEU A 1 162 ? 11.130 -10.739 -23.787 1.00 97.44 162 LEU A CA 1
ATOM 1241 C C . LEU A 1 162 ? 11.328 -11.788 -22.685 1.00 97.44 162 LEU A C 1
ATOM 1243 O O . LEU A 1 162 ? 10.426 -12.580 -22.430 1.00 97.44 162 LEU A O 1
ATOM 1247 N N . LYS A 1 163 ? 12.459 -11.745 -21.973 1.00 97.25 163 LYS A N 1
ATOM 1248 C CA . LYS A 1 163 ? 12.763 -12.589 -20.805 1.00 97.25 163 LYS A CA 1
ATOM 1249 C C . LYS A 1 163 ? 11.678 -12.507 -19.718 1.00 97.25 163 LYS A C 1
ATOM 1251 O O . LYS A 1 163 ? 11.250 -13.544 -19.207 1.00 97.25 163 LYS A O 1
ATOM 1256 N N . LEU A 1 164 ? 11.184 -11.303 -19.399 1.00 97.62 164 LEU A N 1
ATOM 1257 C CA . LEU A 1 164 ? 10.079 -11.112 -18.449 1.00 97.62 164 LEU A CA 1
ATOM 1258 C C . LEU A 1 164 ? 8.729 -11.580 -19.016 1.00 97.62 164 LEU A C 1
ATOM 1260 O O . LEU A 1 164 ? 7.977 -12.256 -18.313 1.00 97.62 164 LEU A O 1
ATOM 1264 N N . VAL A 1 165 ? 8.427 -11.271 -20.281 1.00 98.19 165 VAL A N 1
ATOM 1265 C CA . VAL A 1 165 ? 7.211 -11.760 -20.962 1.00 98.19 165 VAL A CA 1
ATOM 1266 C C . VAL A 1 165 ? 7.167 -13.291 -20.967 1.00 98.19 165 VAL A C 1
ATOM 1268 O O . VAL A 1 165 ? 6.152 -13.877 -20.596 1.00 98.19 165 VAL A O 1
ATOM 1271 N N . GLU A 1 166 ? 8.276 -13.955 -21.293 1.00 97.88 166 GLU A N 1
ATOM 1272 C CA . GLU A 1 166 ? 8.383 -15.411 -21.238 1.00 97.88 166 GLU A CA 1
ATOM 1273 C C . GLU A 1 166 ? 8.175 -15.967 -19.825 1.00 97.88 166 GLU A C 1
ATOM 1275 O O . GLU A 1 166 ? 7.509 -16.989 -19.678 1.00 97.88 166 GLU A O 1
ATOM 1280 N N . ALA A 1 167 ? 8.740 -15.339 -18.788 1.00 97.75 167 ALA A N 1
ATOM 1281 C CA . ALA A 1 167 ? 8.555 -15.774 -17.401 1.00 97.75 167 ALA A CA 1
ATOM 1282 C C . ALA A 1 167 ? 7.074 -15.710 -16.974 1.00 97.75 167 ALA A C 1
ATOM 1284 O O . ALA A 1 167 ? 6.580 -16.607 -16.290 1.00 97.75 167 ALA A O 1
ATOM 1285 N N . LEU A 1 168 ? 6.337 -14.697 -17.439 1.00 97.31 168 LEU A N 1
ATOM 1286 C CA . LEU A 1 168 ? 4.897 -14.559 -17.212 1.00 97.31 168 LEU A CA 1
ATOM 1287 C C . LEU A 1 168 ? 4.087 -15.615 -17.986 1.00 97.31 168 LEU A C 1
ATOM 1289 O O . LEU A 1 168 ? 3.266 -16.316 -17.387 1.00 97.31 168 LEU A O 1
ATOM 1293 N N . GLU A 1 169 ? 4.360 -15.803 -19.280 1.00 96.12 169 GLU A N 1
ATOM 1294 C CA . GLU A 1 169 ? 3.671 -16.797 -20.120 1.00 96.12 169 GLU A CA 1
ATOM 1295 C C . GLU A 1 169 ? 3.933 -18.239 -19.638 1.00 96.12 169 GLU A C 1
ATOM 1297 O O . GLU A 1 169 ? 3.017 -19.067 -19.617 1.00 96.12 169 GLU A O 1
ATOM 1302 N N . LYS A 1 170 ? 5.145 -18.540 -19.139 1.00 96.06 170 LYS A N 1
ATOM 1303 C CA . LYS A 1 170 ? 5.492 -19.826 -18.490 1.00 96.06 170 LYS A CA 1
ATOM 1304 C C . LYS A 1 170 ? 4.622 -20.116 -17.257 1.00 96.06 170 LYS A C 1
ATOM 1306 O O . LYS A 1 170 ? 4.338 -21.280 -16.984 1.00 96.06 170 LYS A O 1
ATOM 1311 N N . LEU A 1 171 ? 4.144 -19.084 -16.555 1.00 94.38 171 LEU A N 1
ATOM 1312 C CA . LEU A 1 171 ? 3.223 -19.187 -15.412 1.00 94.38 171 LEU A CA 1
ATOM 1313 C C . LEU A 1 171 ? 1.730 -19.100 -15.803 1.00 94.38 171 LEU A C 1
ATOM 1315 O O . LEU A 1 171 ? 0.852 -19.128 -14.927 1.00 94.38 171 LEU A O 1
ATOM 1319 N N . GLY A 1 172 ? 1.421 -19.011 -17.101 1.00 91.31 172 GLY A N 1
ATOM 1320 C CA . GLY A 1 172 ? 0.061 -18.868 -17.633 1.00 91.31 172 GLY A CA 1
ATOM 1321 C C . GLY A 1 172 ? -0.516 -17.451 -17.529 1.00 91.31 172 GLY A C 1
ATOM 1322 O O . GLY A 1 172 ? -1.736 -17.285 -17.575 1.00 91.31 172 GLY A O 1
ATOM 1323 N N . THR A 1 173 ? 0.337 -16.440 -17.357 1.00 94.81 173 THR A N 1
ATOM 1324 C CA . THR A 1 173 ? -0.039 -15.022 -17.351 1.00 94.81 173 THR A CA 1
ATOM 1325 C C . THR A 1 173 ? 0.206 -14.428 -18.724 1.00 94.81 173 THR A C 1
ATOM 1327 O O . THR A 1 173 ? 1.344 -14.401 -19.183 1.00 94.81 173 THR A O 1
ATOM 1330 N N . ARG A 1 174 ? -0.850 -13.913 -19.363 1.00 96.56 174 ARG A N 1
ATOM 1331 C CA . ARG A 1 174 ? -0.708 -13.290 -20.679 1.00 96.56 174 ARG A CA 1
ATOM 1332 C C . ARG A 1 174 ? 0.016 -11.958 -20.566 1.00 96.56 174 ARG A C 1
ATOM 1334 O O . ARG A 1 174 ? -0.437 -11.081 -19.827 1.00 96.56 174 ARG A O 1
ATOM 1341 N N . ALA A 1 175 ? 1.090 -11.788 -21.326 1.00 97.38 175 ALA A N 1
ATOM 1342 C CA . ALA A 1 175 ? 1.914 -10.584 -21.324 1.00 97.38 175 ALA A CA 1
ATOM 1343 C C . ALA A 1 175 ? 2.190 -10.099 -22.755 1.00 97.38 175 ALA A C 1
ATOM 1345 O O . ALA A 1 175 ? 2.281 -10.889 -23.692 1.00 97.38 175 ALA A O 1
ATOM 1346 N N . ARG A 1 176 ? 2.300 -8.781 -22.938 1.00 97.69 176 ARG A N 1
ATOM 1347 C CA . ARG A 1 176 ? 2.545 -8.149 -24.239 1.00 97.69 176 ARG A CA 1
ATOM 1348 C C . ARG A 1 176 ? 3.836 -7.323 -24.178 1.00 97.69 176 ARG A C 1
ATOM 1350 O O . ARG A 1 176 ? 3.870 -6.363 -23.406 1.00 97.69 176 ARG A O 1
ATOM 1357 N N . PRO A 1 177 ? 4.861 -7.645 -24.989 1.00 97.94 177 PRO A N 1
ATOM 1358 C CA . PRO A 1 177 ? 6.048 -6.808 -25.118 1.00 97.94 177 PRO A CA 1
ATOM 1359 C C . PRO A 1 177 ? 5.691 -5.502 -25.840 1.00 97.94 177 PRO A C 1
ATOM 1361 O O . PRO A 1 177 ? 4.977 -5.515 -26.848 1.00 97.94 177 PRO A O 1
ATOM 1364 N N . ILE A 1 178 ? 6.177 -4.373 -25.325 1.00 96.88 178 ILE A N 1
ATOM 1365 C CA . ILE A 1 178 ? 5.970 -3.031 -25.883 1.00 96.88 178 ILE A CA 1
ATOM 1366 C C . ILE A 1 178 ? 7.326 -2.307 -25.902 1.00 96.88 178 ILE A C 1
ATOM 1368 O O . ILE A 1 178 ? 7.733 -1.657 -24.940 1.00 96.88 178 ILE A O 1
ATOM 1372 N N . ASN A 1 179 ? 8.034 -2.452 -27.024 1.00 94.00 179 ASN A N 1
ATOM 1373 C CA . ASN A 1 179 ? 9.448 -2.080 -27.177 1.00 94.00 179 ASN A CA 1
ATOM 1374 C C . ASN A 1 179 ? 9.667 -0.704 -27.853 1.00 94.00 179 ASN A C 1
ATOM 1376 O O . ASN A 1 179 ? 10.735 -0.461 -28.414 1.00 94.00 179 ASN A O 1
ATOM 1380 N N . GLY A 1 180 ? 8.635 0.147 -27.876 1.00 91.88 180 GLY A N 1
ATOM 1381 C CA . GLY A 1 180 ? 8.596 1.447 -28.561 1.00 91.88 180 GLY A CA 1
ATOM 1382 C C . GLY A 1 180 ? 7.155 1.936 -28.771 1.00 91.88 180 GLY A C 1
ATOM 1383 O O . GLY A 1 180 ? 6.201 1.246 -28.398 1.00 91.88 180 GLY A O 1
ATOM 1384 N N . GLY A 1 181 ? 6.978 3.126 -29.348 1.00 92.38 181 GLY A N 1
ATOM 1385 C CA . GLY A 1 181 ? 5.680 3.689 -29.754 1.00 92.38 181 GLY A CA 1
ATOM 1386 C C . GLY A 1 181 ? 4.749 4.179 -28.632 1.00 92.38 181 GLY A C 1
ATOM 1387 O O . GLY A 1 181 ? 3.685 4.725 -28.932 1.00 92.38 181 GLY A O 1
ATOM 1388 N N . VAL A 1 182 ? 5.123 3.997 -27.358 1.00 97.00 182 VAL A N 1
ATOM 1389 C CA . VAL A 1 182 ? 4.434 4.595 -26.195 1.00 97.00 182 VAL A CA 1
ATOM 1390 C C . VAL A 1 182 ? 5.008 5.966 -25.860 1.00 97.00 182 VAL A C 1
ATOM 1392 O O . VAL A 1 182 ? 4.247 6.889 -25.599 1.00 97.00 182 VAL A O 1
ATOM 1395 N N . PHE A 1 183 ? 6.331 6.115 -25.864 1.00 98.25 183 PHE A N 1
ATOM 1396 C CA . PHE A 1 183 ? 6.998 7.360 -25.498 1.00 98.25 183 PHE A CA 1
ATOM 1397 C C . PHE A 1 183 ? 7.475 8.088 -26.753 1.00 98.25 183 PHE A C 1
ATOM 1399 O O . PHE A 1 183 ? 8.310 7.563 -27.486 1.00 98.25 183 PHE A O 1
ATOM 1406 N N . THR A 1 184 ? 6.981 9.303 -26.980 1.00 98.25 184 THR A N 1
ATOM 1407 C CA . THR A 1 184 ? 7.566 10.230 -27.957 1.00 98.25 184 THR A CA 1
ATOM 1408 C C . THR A 1 184 ? 8.500 11.183 -27.224 1.00 98.25 184 THR A C 1
ATOM 1410 O O . THR A 1 184 ? 8.138 11.697 -26.162 1.00 98.25 184 THR A O 1
ATOM 1413 N N . ALA A 1 185 ? 9.698 11.407 -27.760 1.00 98.06 185 ALA A N 1
ATOM 1414 C CA . ALA A 1 185 ? 10.714 12.244 -27.132 1.00 98.06 185 ALA A CA 1
ATOM 1415 C C . ALA A 1 185 ? 11.494 13.085 -28.145 1.00 98.06 185 ALA A C 1
ATOM 1417 O O . ALA A 1 185 ? 11.804 12.625 -29.242 1.00 98.06 185 ALA A O 1
ATOM 1418 N N . ASP A 1 186 ? 11.886 14.282 -27.722 1.00 98.12 186 ASP A N 1
ATOM 1419 C CA . ASP A 1 186 ? 12.939 15.055 -28.378 1.00 98.12 186 ASP A CA 1
ATOM 1420 C C . ASP A 1 186 ? 14.296 14.750 -27.725 1.00 98.12 186 ASP A C 1
ATOM 1422 O O . ASP A 1 186 ? 14.368 14.132 -26.660 1.00 98.12 186 ASP A O 1
ATOM 1426 N N . TYR A 1 187 ? 15.392 15.190 -28.341 1.00 97.81 187 TYR A N 1
ATOM 1427 C CA . TYR A 1 187 ? 16.716 15.126 -27.717 1.00 97.81 187 TYR A CA 1
ATOM 1428 C C . TYR A 1 187 ? 16.742 15.951 -26.417 1.00 97.81 187 TYR A C 1
ATOM 1430 O O . TYR A 1 187 ? 16.314 17.103 -26.411 1.00 97.81 187 TYR A O 1
ATOM 1438 N N . LEU A 1 188 ? 17.258 15.378 -25.322 1.00 95.62 188 LEU A N 1
ATOM 1439 C CA . LEU A 1 188 ? 17.400 16.083 -24.040 1.00 95.62 188 LEU A CA 1
ATOM 1440 C C . LEU A 1 188 ? 18.444 17.206 -24.138 1.00 95.62 188 LEU A C 1
ATOM 1442 O O . LEU A 1 188 ? 18.167 18.351 -23.800 1.00 95.62 188 LEU A O 1
ATOM 1446 N N . ASP A 1 189 ? 19.628 16.835 -24.617 1.00 96.19 189 ASP A N 1
ATOM 1447 C CA . ASP A 1 189 ? 20.685 17.701 -25.135 1.00 96.19 189 ASP A CA 1
ATOM 1448 C C . ASP A 1 189 ? 21.490 16.818 -26.098 1.00 96.19 189 ASP A C 1
ATOM 1450 O O . ASP A 1 189 ? 22.034 15.782 -25.699 1.00 96.19 189 ASP A O 1
ATOM 1454 N N . LYS A 1 190 ? 21.490 17.176 -27.385 1.00 94.44 190 LYS A N 1
ATOM 1455 C CA . LYS A 1 190 ? 22.095 16.353 -28.438 1.00 94.44 190 LYS A CA 1
ATOM 1456 C C . LYS A 1 190 ? 23.620 16.464 -28.467 1.00 94.44 190 LYS A C 1
ATOM 1458 O O . LYS A 1 190 ? 24.273 15.523 -28.910 1.00 94.44 190 LYS A O 1
ATOM 1463 N N . GLU A 1 191 ? 24.176 17.580 -28.009 1.00 94.62 191 GLU A N 1
ATOM 1464 C CA . GLU A 1 191 ? 25.622 17.806 -27.988 1.00 94.62 191 GLU A CA 1
ATOM 1465 C C . GLU A 1 191 ? 26.236 17.159 -26.743 1.00 94.62 191 GLU A C 1
ATOM 1467 O O . GLU A 1 191 ? 27.258 16.484 -26.843 1.00 94.62 191 GLU A O 1
ATOM 1472 N N . LYS A 1 192 ? 25.562 17.273 -25.590 1.00 95.00 192 LYS A N 1
ATOM 1473 C CA . LYS A 1 192 ? 26.048 16.747 -24.307 1.00 95.00 192 LYS A CA 1
ATOM 1474 C C . LYS A 1 192 ? 25.730 15.271 -24.051 1.00 95.00 192 LYS A C 1
ATOM 1476 O O . LYS A 1 192 ? 26.587 14.549 -23.552 1.00 95.00 192 LYS A O 1
ATOM 1481 N N . TYR A 1 193 ? 24.515 14.803 -24.354 1.00 95.38 193 TYR A N 1
ATOM 1482 C CA . TYR A 1 193 ? 24.083 13.430 -24.023 1.00 95.38 193 TYR A CA 1
ATOM 1483 C C . TYR A 1 193 ? 23.893 12.520 -25.247 1.00 95.38 193 TYR A C 1
ATOM 1485 O O . TYR A 1 193 ? 23.680 11.315 -25.087 1.00 95.38 193 TYR A O 1
ATOM 1493 N N . GLN A 1 194 ? 23.995 13.071 -26.461 1.00 95.94 194 GLN A N 1
ATOM 1494 C CA . GLN A 1 194 ? 23.782 12.376 -27.734 1.00 95.94 194 GLN A CA 1
ATOM 1495 C C . GLN A 1 194 ? 22.378 11.750 -27.831 1.00 95.94 194 GLN A C 1
ATOM 1497 O O . GLN A 1 194 ? 21.396 12.487 -27.813 1.00 95.94 194 GLN A O 1
ATOM 1502 N N . PHE A 1 195 ? 22.224 10.428 -27.952 1.00 97.31 195 PHE A N 1
ATOM 1503 C CA . PHE A 1 195 ? 20.926 9.763 -28.160 1.00 97.31 195 PHE A CA 1
ATOM 1504 C C . PHE A 1 195 ? 20.123 9.549 -26.859 1.00 97.31 195 PHE A C 1
ATOM 1506 O O . PHE A 1 195 ? 19.546 8.481 -26.639 1.00 97.31 195 PHE A O 1
ATOM 1513 N N . VAL A 1 196 ? 20.061 10.569 -25.997 1.00 97.44 196 VAL A N 1
ATOM 1514 C CA . VAL A 1 196 ? 19.219 10.596 -24.787 1.00 97.44 196 VAL A CA 1
ATOM 1515 C C . VAL A 1 196 ? 17.994 11.480 -25.008 1.00 97.44 196 VAL A C 1
ATOM 1517 O O . VAL A 1 196 ? 18.100 12.600 -25.511 1.00 97.44 196 VAL A O 1
ATOM 1520 N N . GLY A 1 197 ? 16.822 10.971 -24.626 1.00 96.75 197 GLY A N 1
ATOM 1521 C CA . GLY A 1 197 ? 15.530 11.598 -24.887 1.00 96.75 197 GLY A CA 1
ATOM 1522 C C . GLY A 1 197 ? 14.904 12.299 -23.682 1.00 96.75 197 GLY A C 1
ATOM 1523 O O . GLY A 1 197 ? 14.954 11.810 -22.552 1.00 96.75 197 GLY A O 1
ATOM 1524 N N . LYS A 1 198 ? 14.235 13.419 -23.957 1.00 97.19 198 LYS A N 1
ATOM 1525 C CA . LYS A 1 198 ? 13.259 14.074 -23.086 1.00 97.19 198 LYS A CA 1
ATOM 1526 C C . LYS A 1 198 ? 11.863 13.770 -23.626 1.00 97.19 198 LYS A C 1
ATOM 1528 O O . LYS A 1 198 ? 11.528 14.199 -24.727 1.00 97.19 198 LYS A O 1
ATOM 1533 N N . ILE A 1 199 ? 11.057 13.034 -22.861 1.00 97.94 199 ILE A N 1
ATOM 1534 C CA . ILE A 1 199 ? 9.680 12.691 -23.250 1.00 97.94 199 ILE A CA 1
ATOM 1535 C C . ILE A 1 199 ? 8.856 13.975 -23.431 1.00 97.94 199 ILE A C 1
ATOM 1537 O O . ILE A 1 199 ? 8.911 14.879 -22.597 1.00 97.94 199 ILE A O 1
ATOM 1541 N N . THR A 1 200 ? 8.097 14.032 -24.523 1.00 97.44 200 THR A N 1
ATOM 1542 C CA . THR A 1 200 ? 7.188 15.134 -24.875 1.00 97.44 200 THR A CA 1
ATOM 1543 C C . THR A 1 200 ? 5.741 14.679 -25.055 1.00 97.44 200 THR A C 1
ATOM 1545 O O . THR A 1 200 ? 4.828 15.487 -24.894 1.00 97.44 200 THR A O 1
ATOM 1548 N N . HIS A 1 201 ? 5.499 13.392 -25.328 1.00 97.31 201 HIS A N 1
ATOM 1549 C CA . HIS A 1 201 ? 4.154 12.814 -25.385 1.00 97.31 201 HIS A CA 1
ATOM 1550 C C . HIS A 1 201 ? 4.146 11.329 -24.980 1.00 97.31 201 HIS A C 1
ATOM 1552 O O . HIS A 1 201 ? 5.138 10.619 -25.154 1.00 97.31 201 HIS A O 1
ATOM 1558 N N . VAL A 1 202 ? 3.009 10.858 -24.453 1.00 97.38 202 VAL A N 1
ATOM 1559 C CA . VAL A 1 202 ? 2.789 9.462 -24.049 1.00 97.38 202 VAL A CA 1
ATOM 1560 C C . VAL A 1 202 ? 1.514 8.916 -24.698 1.00 97.38 202 VAL A C 1
ATOM 1562 O O . VAL A 1 202 ? 0.396 9.297 -24.350 1.00 97.38 202 VAL A O 1
ATOM 1565 N N . ASN A 1 203 ? 1.685 7.975 -25.622 1.00 95.25 203 ASN A N 1
ATOM 1566 C CA . ASN A 1 203 ? 0.615 7.290 -26.334 1.00 95.25 203 ASN A CA 1
ATOM 1567 C C . ASN A 1 203 ? 0.079 6.099 -25.518 1.00 95.25 203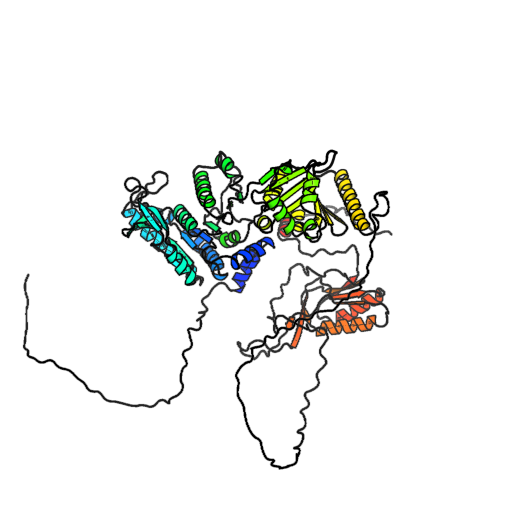 ASN A C 1
ATOM 1569 O O . ASN A 1 203 ? 0.629 4.993 -25.544 1.00 95.25 203 ASN A O 1
ATOM 1573 N N . LYS A 1 204 ? -1.036 6.313 -24.812 1.00 94.44 204 LYS A N 1
ATOM 1574 C CA . LYS A 1 204 ? -1.670 5.292 -23.962 1.00 94.44 204 LYS A CA 1
ATOM 1575 C C . LYS A 1 204 ? -2.403 4.167 -24.710 1.00 94.44 204 LYS A C 1
ATOM 1577 O O . LYS A 1 204 ? -2.622 3.110 -24.124 1.00 94.44 204 LYS A O 1
ATOM 1582 N N . GLU A 1 205 ? -2.728 4.316 -25.995 1.00 93.81 205 GLU A N 1
ATOM 1583 C CA . GLU A 1 205 ? -3.567 3.349 -26.737 1.00 93.81 205 GLU A CA 1
ATOM 1584 C C . GLU A 1 205 ? -2.895 1.969 -26.922 1.00 93.81 205 GLU A C 1
ATOM 1586 O O . GLU A 1 205 ? -3.563 0.932 -26.928 1.00 93.81 205 GLU A O 1
ATOM 1591 N N . LEU A 1 206 ? -1.560 1.900 -26.983 1.00 92.31 206 LEU A N 1
ATOM 1592 C CA . LEU A 1 206 ? -0.840 0.614 -26.983 1.00 92.31 206 LEU A CA 1
ATOM 1593 C C . LEU A 1 206 ? -0.972 -0.127 -25.641 1.00 92.31 206 LEU A C 1
ATOM 1595 O O . LEU A 1 206 ? -1.124 -1.353 -25.615 1.00 92.31 206 LEU A O 1
ATOM 1599 N N . VAL A 1 207 ? -0.957 0.622 -24.537 1.00 94.19 207 VAL A N 1
ATOM 1600 C CA . VAL A 1 207 ? -1.095 0.107 -23.169 1.00 94.19 207 VAL A CA 1
ATOM 1601 C C . VAL A 1 207 ? -2.539 -0.334 -22.925 1.00 94.19 207 VAL A C 1
ATOM 1603 O O . VAL A 1 207 ? -2.783 -1.483 -22.551 1.00 94.19 207 VAL A O 1
ATOM 1606 N N . GLU A 1 208 ? -3.508 0.529 -23.238 1.00 92.44 208 GLU A N 1
ATOM 1607 C CA . GLU A 1 208 ? -4.931 0.211 -23.134 1.00 92.44 208 GLU A CA 1
ATOM 1608 C C . GLU A 1 208 ? -5.325 -0.968 -24.024 1.00 92.44 208 GLU A C 1
ATOM 1610 O O . GLU A 1 208 ? -5.986 -1.884 -23.545 1.00 92.44 208 GLU A O 1
ATOM 1615 N N . SER A 1 209 ? -4.894 -1.018 -25.290 1.00 94.00 209 SER A N 1
ATOM 1616 C CA . SER A 1 209 ? -5.214 -2.150 -26.171 1.00 94.00 209 SER A CA 1
ATOM 1617 C C . SER A 1 209 ? -4.654 -3.479 -25.648 1.00 94.00 209 SER A C 1
ATOM 1619 O O . SER A 1 209 ? -5.305 -4.510 -25.815 1.00 94.00 209 SER A O 1
ATOM 1621 N N . SER A 1 210 ? -3.509 -3.479 -24.949 1.00 94.44 210 SER A N 1
ATOM 1622 C CA . SER A 1 210 ? -3.020 -4.668 -24.236 1.00 94.44 210 SER A CA 1
ATOM 1623 C C . SER A 1 210 ? -3.996 -5.112 -23.146 1.00 94.44 210 SER A C 1
ATOM 1625 O O . SER A 1 210 ? -4.423 -6.269 -23.128 1.00 94.44 210 SER A O 1
ATOM 1627 N N . ILE A 1 211 ? -4.404 -4.180 -22.285 1.00 92.00 211 ILE A N 1
ATOM 1628 C CA . ILE A 1 211 ? -5.282 -4.440 -21.139 1.00 92.00 211 ILE A CA 1
ATOM 1629 C C . ILE A 1 211 ? -6.682 -4.862 -21.607 1.00 92.00 211 ILE A C 1
ATOM 1631 O O . ILE A 1 211 ? -7.189 -5.888 -21.158 1.00 92.00 211 ILE A O 1
ATOM 1635 N N . ARG A 1 212 ? -7.260 -4.165 -22.596 1.00 90.94 212 ARG A N 1
ATOM 1636 C CA . ARG A 1 212 ? -8.532 -4.522 -23.255 1.00 90.94 212 ARG A CA 1
ATOM 1637 C C . ARG A 1 212 ? -8.458 -5.895 -23.947 1.00 90.94 212 ARG A C 1
ATOM 1639 O O . ARG A 1 212 ? -9.465 -6.589 -24.018 1.00 90.94 212 ARG A O 1
ATOM 1646 N N . SER A 1 213 ? -7.275 -6.327 -24.402 1.00 92.88 213 SER A N 1
ATOM 1647 C CA . SER A 1 213 ? -7.051 -7.684 -24.937 1.00 92.88 213 SER A CA 1
ATOM 1648 C C . SER A 1 213 ? -6.837 -8.764 -23.865 1.00 92.88 213 SER A C 1
ATOM 1650 O O . SER A 1 213 ? -6.693 -9.939 -24.211 1.00 92.88 213 SER A O 1
ATOM 1652 N N . GLY A 1 214 ? -6.787 -8.395 -22.580 1.00 90.69 214 GLY A N 1
ATOM 1653 C CA . GLY A 1 214 ? -6.521 -9.299 -21.464 1.00 90.69 214 GLY A CA 1
ATOM 1654 C C . GLY A 1 214 ? -5.058 -9.741 -21.349 1.00 90.69 214 GLY A C 1
ATOM 1655 O O . GLY A 1 214 ? -4.820 -10.922 -21.106 1.00 90.69 214 GLY A O 1
ATOM 1656 N N . ALA A 1 215 ? -4.093 -8.834 -21.537 1.00 95.44 215 ALA A N 1
ATOM 1657 C CA . ALA A 1 215 ? -2.659 -9.101 -21.370 1.00 95.44 215 ALA A CA 1
ATOM 1658 C C . ALA A 1 215 ? -1.931 -7.954 -20.641 1.00 95.44 215 ALA A C 1
ATOM 1660 O O . ALA A 1 215 ? -2.188 -6.779 -20.918 1.00 95.44 215 ALA A O 1
ATOM 1661 N N . LEU A 1 216 ? -0.997 -8.291 -19.742 1.00 96.31 216 LEU A N 1
ATOM 1662 C CA . LEU A 1 216 ? -0.153 -7.323 -19.031 1.00 96.31 216 LEU A CA 1
ATOM 1663 C C . LEU A 1 216 ? 0.779 -6.584 -20.013 1.00 96.31 216 LEU A C 1
ATOM 1665 O O . LEU A 1 216 ? 1.554 -7.251 -20.700 1.00 96.31 216 LEU A O 1
ATOM 1669 N N . PRO A 1 217 ? 0.745 -5.242 -20.094 1.00 97.06 217 PRO A N 1
ATOM 1670 C CA . PRO A 1 217 ? 1.666 -4.484 -20.937 1.00 97.06 217 PRO A CA 1
ATOM 1671 C C . PRO A 1 217 ? 3.040 -4.345 -20.260 1.00 97.06 217 PRO A C 1
ATOM 1673 O O . PRO A 1 217 ? 3.140 -3.799 -19.158 1.00 97.06 217 PRO A O 1
ATOM 1676 N N . ILE A 1 218 ? 4.094 -4.824 -20.932 1.00 97.94 218 ILE A N 1
ATOM 1677 C CA . ILE A 1 218 ? 5.485 -4.806 -20.452 1.00 97.94 218 ILE A CA 1
ATOM 1678 C C . ILE A 1 218 ? 6.320 -3.876 -21.347 1.00 97.94 218 ILE A C 1
ATOM 1680 O O . ILE A 1 218 ? 6.618 -4.207 -22.495 1.00 97.94 218 ILE A O 1
ATOM 1684 N N . LEU A 1 219 ? 6.683 -2.700 -20.834 1.00 97.75 219 LEU A N 1
ATOM 1685 C CA . LEU A 1 219 ? 7.280 -1.586 -21.574 1.00 97.75 219 LEU A CA 1
ATOM 1686 C C . LEU A 1 219 ? 8.784 -1.432 -21.300 1.00 97.75 219 LEU A C 1
ATOM 1688 O O . LEU A 1 219 ? 9.214 -1.368 -20.145 1.00 97.75 219 LEU A O 1
ATOM 1692 N N . THR A 1 220 ? 9.568 -1.239 -22.358 1.00 96.81 220 THR A N 1
ATOM 1693 C CA . THR A 1 220 ? 10.946 -0.719 -22.271 1.00 96.81 220 THR A CA 1
ATOM 1694 C C . THR A 1 220 ? 10.952 0.798 -22.045 1.00 96.81 220 THR A C 1
ATOM 1696 O O . THR A 1 220 ? 10.131 1.490 -22.646 1.00 96.81 220 THR A O 1
ATOM 1699 N N . SER A 1 221 ? 11.921 1.357 -21.307 1.00 95.38 221 SER A N 1
ATOM 1700 C CA . SER A 1 221 ? 12.125 2.822 -21.218 1.00 95.38 221 SER A CA 1
ATOM 1701 C C . SER A 1 221 ? 12.872 3.431 -22.423 1.00 95.38 221 SER A C 1
ATOM 1703 O O . SER A 1 221 ? 13.787 4.239 -22.268 1.00 95.38 221 SER A O 1
ATOM 1705 N N . LEU A 1 222 ? 12.487 3.026 -23.634 1.00 96.25 222 LEU A N 1
ATOM 1706 C CA . LEU A 1 222 ? 12.943 3.613 -24.897 1.00 96.25 222 LEU A CA 1
ATOM 1707 C C . LEU A 1 222 ? 11.853 4.539 -25.445 1.00 96.25 222 LEU A C 1
ATOM 1709 O O . LEU A 1 222 ? 10.665 4.253 -25.283 1.00 96.25 222 LEU A O 1
ATOM 1713 N N . ALA A 1 223 ? 12.258 5.624 -26.099 1.00 97.56 223 ALA A N 1
ATOM 1714 C CA . ALA A 1 223 ? 11.354 6.574 -26.739 1.00 97.56 223 ALA A CA 1
ATOM 1715 C C . ALA A 1 223 ? 11.734 6.799 -28.205 1.00 97.56 223 ALA A C 1
ATOM 1717 O O . ALA A 1 223 ? 12.881 6.588 -28.588 1.00 97.56 223 ALA A O 1
ATOM 1718 N N . ASP A 1 224 ? 10.778 7.256 -29.006 1.00 97.06 224 ASP A N 1
ATOM 1719 C CA . ASP A 1 224 ? 10.951 7.530 -30.432 1.00 97.06 224 ASP A CA 1
ATOM 1720 C C . ASP A 1 224 ? 10.805 9.037 -30.705 1.00 97.06 224 ASP A C 1
ATOM 1722 O O . ASP A 1 224 ? 9.911 9.691 -30.162 1.00 97.06 224 ASP A O 1
ATOM 1726 N N . THR A 1 225 ? 11.642 9.614 -31.570 1.00 97.88 225 THR A N 1
ATOM 1727 C CA . THR A 1 225 ? 11.382 10.959 -32.112 1.00 97.88 225 THR A CA 1
ATOM 1728 C C . THR A 1 225 ? 10.180 10.935 -33.064 1.00 97.88 225 THR A C 1
ATOM 1730 O O . THR A 1 225 ? 9.862 9.884 -33.631 1.00 97.88 225 THR A O 1
ATOM 1733 N N . PRO A 1 226 ? 9.567 12.092 -33.382 1.00 95.38 226 PRO A N 1
ATOM 1734 C CA . PRO A 1 226 ? 8.587 12.196 -34.470 1.00 95.38 226 PRO A CA 1
ATOM 1735 C C . PRO A 1 226 ? 9.101 11.727 -35.849 1.00 95.38 226 PRO A C 1
ATOM 1737 O O . PRO A 1 226 ? 8.305 11.473 -36.747 1.00 95.38 226 PRO A O 1
ATOM 1740 N N . SER A 1 227 ? 10.423 11.599 -36.022 1.00 96.12 227 SER A N 1
ATOM 1741 C CA . SER A 1 227 ? 11.087 11.059 -37.218 1.00 96.12 227 SER A CA 1
ATOM 1742 C C . SER A 1 227 ? 11.475 9.572 -37.123 1.00 96.12 227 SER A C 1
ATOM 1744 O O . SER A 1 227 ? 12.054 9.044 -38.071 1.00 96.12 227 SER A O 1
ATOM 1746 N N . GLY A 1 228 ? 11.168 8.884 -36.017 1.00 94.81 228 GLY A N 1
ATOM 1747 C CA . GLY A 1 228 ? 11.450 7.454 -35.822 1.00 94.81 228 GLY A CA 1
ATOM 1748 C C . GLY A 1 228 ? 12.875 7.113 -35.363 1.00 94.81 228 GLY A C 1
ATOM 1749 O O . GLY A 1 228 ? 13.284 5.956 -35.456 1.00 94.81 228 GLY A O 1
ATOM 1750 N N . GLN A 1 229 ? 13.646 8.088 -34.870 1.00 97.12 229 GLN A N 1
ATOM 1751 C CA . GLN A 1 229 ? 14.925 7.831 -34.205 1.00 97.12 229 GLN A CA 1
ATOM 1752 C C . GLN A 1 229 ? 14.669 7.388 -32.761 1.00 97.12 229 GLN A C 1
ATOM 1754 O O . GLN A 1 229 ? 14.038 8.109 -31.993 1.00 97.12 229 GLN A O 1
ATOM 1759 N N . ILE A 1 230 ? 15.213 6.236 -32.372 1.00 97.12 230 ILE A N 1
ATOM 1760 C CA . ILE A 1 230 ? 15.138 5.747 -30.989 1.00 97.12 230 ILE A CA 1
ATOM 1761 C C . ILE A 1 230 ? 16.084 6.566 -30.102 1.00 97.12 230 ILE A C 1
ATOM 1763 O O . ILE A 1 230 ? 17.232 6.815 -30.477 1.00 97.12 230 ILE A O 1
ATOM 1767 N N . LEU A 1 231 ? 15.615 6.938 -28.915 1.00 97.75 231 LEU A N 1
ATOM 1768 C CA . LEU A 1 231 ? 16.360 7.615 -27.861 1.00 97.75 231 LEU A CA 1
ATOM 1769 C C . LEU A 1 231 ? 16.268 6.817 -26.551 1.00 97.75 231 LEU A C 1
ATOM 1771 O O . LEU A 1 231 ? 15.233 6.238 -26.210 1.00 97.75 231 LEU A O 1
ATOM 1775 N N . ASN A 1 232 ? 17.367 6.803 -25.802 1.00 96.06 232 ASN A N 1
ATOM 1776 C CA . ASN A 1 232 ? 17.451 6.220 -24.467 1.00 96.06 232 ASN A CA 1
ATOM 1777 C C . ASN A 1 232 ? 16.814 7.167 -23.435 1.00 96.06 232 ASN A C 1
ATOM 1779 O O . ASN A 1 232 ? 17.101 8.365 -23.444 1.00 96.06 232 ASN A O 1
ATOM 1783 N N . VAL A 1 233 ? 15.975 6.653 -22.531 1.00 95.38 233 VAL A N 1
ATOM 1784 C CA . VAL A 1 233 ? 15.335 7.450 -21.472 1.00 95.38 233 VAL A CA 1
ATOM 1785 C C . VAL A 1 233 ? 15.490 6.757 -20.118 1.00 95.38 233 VAL A C 1
ATOM 1787 O O . VAL A 1 233 ? 15.389 5.534 -20.001 1.00 95.38 233 VAL A O 1
ATOM 1790 N N . ASN A 1 234 ? 15.713 7.545 -19.062 1.00 92.00 234 ASN A N 1
ATOM 1791 C CA . ASN A 1 234 ? 15.735 7.039 -17.691 1.00 92.00 234 ASN A CA 1
ATOM 1792 C C . ASN A 1 234 ? 14.382 6.383 -17.341 1.00 92.00 234 ASN A C 1
ATOM 1794 O O . ASN A 1 234 ? 13.336 7.029 -17.395 1.00 92.00 234 ASN A O 1
ATOM 1798 N N . ALA A 1 235 ? 14.409 5.113 -16.930 1.00 91.56 235 ALA A N 1
ATOM 1799 C CA . ALA A 1 235 ? 13.220 4.344 -16.571 1.00 91.56 235 ALA A CA 1
ATOM 1800 C C . ALA A 1 235 ? 12.398 4.946 -15.415 1.00 91.56 235 ALA A C 1
ATOM 1802 O O . ALA A 1 235 ? 11.193 4.716 -15.360 1.00 91.56 235 ALA A O 1
ATOM 1803 N N . ASP A 1 236 ? 13.009 5.708 -14.499 1.00 90.94 236 ASP A N 1
ATOM 1804 C CA . ASP A 1 236 ? 12.267 6.409 -13.440 1.00 90.94 236 ASP A CA 1
ATOM 1805 C C . ASP A 1 236 ? 11.501 7.632 -13.985 1.00 90.94 236 ASP A C 1
ATOM 1807 O O . ASP A 1 236 ? 10.360 7.861 -13.582 1.00 90.94 236 ASP A O 1
ATOM 1811 N N . VAL A 1 237 ? 12.065 8.340 -14.975 1.00 92.44 237 VAL A N 1
ATOM 1812 C CA . VAL A 1 237 ? 11.402 9.442 -15.705 1.00 92.44 237 VAL A CA 1
ATOM 1813 C C . VAL A 1 237 ? 10.295 8.902 -16.613 1.00 92.44 237 VAL A C 1
ATOM 1815 O O . VAL A 1 237 ? 9.183 9.418 -16.596 1.00 92.44 237 VAL A O 1
ATOM 1818 N N . ALA A 1 238 ? 10.558 7.819 -17.352 1.00 95.19 238 ALA A N 1
ATOM 1819 C CA . ALA A 1 238 ? 9.558 7.165 -18.198 1.00 95.19 238 ALA A CA 1
ATOM 1820 C C . ALA A 1 238 ? 8.359 6.639 -17.384 1.00 95.19 238 ALA A C 1
ATOM 1822 O O . ALA A 1 238 ? 7.214 6.762 -17.817 1.00 95.19 238 ALA A O 1
ATOM 1823 N N . ALA A 1 239 ? 8.600 6.111 -16.178 1.00 95.56 239 ALA A N 1
ATOM 1824 C CA . ALA A 1 239 ? 7.530 5.764 -15.247 1.00 95.56 239 ALA A CA 1
ATOM 1825 C C . ALA A 1 239 ? 6.790 7.008 -14.713 1.00 95.56 239 ALA A C 1
ATOM 1827 O O . ALA A 1 239 ? 5.566 6.984 -14.618 1.00 95.56 239 ALA A O 1
ATOM 1828 N N . GLY A 1 240 ? 7.501 8.099 -14.411 1.00 95.25 240 GLY A N 1
ATOM 1829 C CA . GLY A 1 240 ? 6.896 9.368 -13.996 1.00 95.25 240 GLY A CA 1
ATOM 1830 C C . GLY A 1 240 ? 5.923 9.928 -15.037 1.00 95.25 240 GLY A C 1
ATOM 1831 O O . GLY A 1 240 ? 4.752 10.139 -14.731 1.00 95.25 240 GLY A O 1
ATOM 1832 N N . GLU A 1 241 ? 6.366 10.093 -16.283 1.00 96.12 241 GLU A N 1
ATOM 1833 C CA . GLU A 1 241 ? 5.531 10.652 -17.356 1.00 96.12 241 GLU A CA 1
ATOM 1834 C C . GLU A 1 241 ? 4.372 9.722 -17.752 1.00 96.12 241 GLU A C 1
ATOM 1836 O O . GLU A 1 241 ? 3.264 10.191 -18.013 1.00 96.12 241 GLU A O 1
ATOM 1841 N N . LEU A 1 242 ? 4.565 8.398 -17.702 1.00 95.81 242 LEU A N 1
ATOM 1842 C CA . LEU A 1 242 ? 3.462 7.450 -17.890 1.00 95.81 242 LEU A CA 1
ATOM 1843 C C . LEU A 1 242 ? 2.435 7.520 -16.747 1.00 95.81 242 LEU A C 1
ATOM 1845 O O . LEU A 1 242 ? 1.235 7.435 -17.002 1.00 95.81 242 LEU A O 1
ATOM 1849 N N . ALA A 1 243 ? 2.869 7.727 -15.499 1.00 95.81 243 ALA A N 1
ATOM 1850 C CA . ALA A 1 243 ? 1.956 7.941 -14.378 1.00 95.81 243 ALA A CA 1
ATOM 1851 C C . ALA A 1 243 ? 1.167 9.255 -14.513 1.00 95.81 243 ALA A C 1
ATOM 1853 O O . ALA A 1 243 ? -0.033 9.249 -14.246 1.00 95.81 243 ALA A O 1
ATOM 1854 N N . ARG A 1 244 ? 1.786 10.350 -14.984 1.00 95.19 244 ARG A N 1
ATOM 1855 C CA . ARG A 1 244 ? 1.089 11.633 -15.229 1.00 95.19 244 ARG A CA 1
ATOM 1856 C C . ARG A 1 244 ? -0.069 11.516 -16.224 1.00 95.19 244 ARG A C 1
ATOM 1858 O O . ARG A 1 244 ? -1.040 12.247 -16.092 1.00 95.19 244 ARG A O 1
ATOM 1865 N N . VAL A 1 245 ? 0.031 10.620 -17.209 1.00 94.12 245 VAL A N 1
ATOM 1866 C CA . VAL A 1 245 ? -0.979 10.454 -18.276 1.00 94.12 245 VAL A CA 1
ATOM 1867 C C . VAL A 1 245 ? -2.033 9.381 -17.955 1.00 94.12 245 VAL A C 1
ATOM 1869 O O . VAL A 1 245 ? -3.102 9.372 -18.565 1.00 94.12 245 VAL A O 1
ATOM 1872 N N . LEU A 1 246 ? -1.763 8.485 -16.999 1.00 91.75 246 LEU A N 1
ATOM 1873 C CA . LEU A 1 246 ? -2.677 7.398 -16.611 1.00 91.75 246 LEU A CA 1
ATOM 1874 C C . LEU A 1 246 ? -3.343 7.572 -15.237 1.00 91.75 246 LEU A C 1
ATOM 1876 O O . LEU A 1 246 ? -4.266 6.824 -14.925 1.00 91.75 246 LEU A O 1
ATOM 1880 N N . GLU A 1 247 ? -2.855 8.505 -14.417 1.00 92.12 247 GLU A N 1
ATOM 1881 C CA . GLU A 1 247 ? -3.303 8.777 -13.041 1.00 92.12 247 GLU A CA 1
ATOM 1882 C C . GLU A 1 247 ? -3.514 7.521 -12.156 1.00 92.12 247 GLU A C 1
ATOM 1884 O O . GLU A 1 247 ? -4.575 7.348 -11.549 1.00 92.12 247 GLU A O 1
ATOM 1889 N N . PRO A 1 248 ? -2.529 6.601 -12.060 1.00 90.62 248 PRO A N 1
ATOM 1890 C CA . PRO A 1 248 ? -2.718 5.335 -11.364 1.00 90.62 248 PRO A CA 1
ATOM 1891 C C . PRO A 1 248 ? -2.770 5.506 -9.838 1.00 90.62 248 PRO A C 1
ATOM 1893 O O . PRO A 1 248 ? -1.958 6.218 -9.244 1.00 90.62 248 PRO A O 1
ATOM 1896 N N . LEU A 1 249 ? -3.649 4.748 -9.173 1.00 84.94 249 LEU A N 1
ATOM 1897 C CA . LEU A 1 249 ? -3.783 4.756 -7.704 1.00 84.94 249 LEU A CA 1
ATOM 1898 C C . LEU A 1 249 ? -2.498 4.322 -6.975 1.00 84.94 249 LEU A C 1
ATOM 1900 O O . LEU A 1 249 ? -2.242 4.725 -5.834 1.00 84.94 249 LEU A O 1
ATOM 1904 N N . LYS A 1 250 ? -1.688 3.485 -7.629 1.00 88.38 250 LYS A N 1
ATOM 1905 C CA . LYS A 1 250 ? -0.398 3.002 -7.135 1.00 88.38 250 LYS A CA 1
ATOM 1906 C C . LYS A 1 250 ? 0.687 3.180 -8.192 1.00 88.38 250 LYS A C 1
ATOM 1908 O O . LYS A 1 250 ? 0.569 2.665 -9.300 1.00 88.38 250 LYS A O 1
ATOM 1913 N N . VAL A 1 251 ? 1.789 3.826 -7.824 1.00 94.00 251 VAL A N 1
ATOM 1914 C CA . VAL A 1 251 ? 3.059 3.742 -8.561 1.00 94.00 251 VAL A CA 1
ATOM 1915 C C . VAL A 1 251 ? 4.043 2.969 -7.692 1.00 94.00 251 VAL A C 1
ATOM 1917 O O . VAL A 1 251 ? 4.220 3.288 -6.522 1.00 94.00 251 VAL A O 1
ATOM 1920 N N . VAL A 1 252 ? 4.674 1.930 -8.222 1.00 94.31 252 VAL A N 1
ATOM 1921 C CA . VAL A 1 252 ? 5.533 1.030 -7.446 1.00 94.31 252 VAL A CA 1
ATOM 1922 C C . VAL A 1 252 ? 6.929 1.002 -8.049 1.00 94.31 252 VAL A C 1
ATOM 1924 O O . VAL A 1 252 ? 7.091 0.619 -9.200 1.00 94.31 252 VAL A O 1
ATOM 1927 N N . TYR A 1 253 ? 7.946 1.360 -7.272 1.00 94.38 253 TYR A N 1
ATOM 1928 C CA . TYR A 1 253 ? 9.351 1.284 -7.671 1.00 94.38 253 TYR A CA 1
ATOM 1929 C C . TYR A 1 253 ? 10.008 0.073 -7.004 1.00 94.38 253 TYR A C 1
ATOM 1931 O O . TYR A 1 253 ? 10.282 0.103 -5.802 1.00 94.38 253 TYR A O 1
ATOM 1939 N N . LEU A 1 254 ? 10.288 -0.977 -7.778 1.00 93.56 254 LEU A N 1
ATOM 1940 C CA . LEU A 1 254 ? 10.942 -2.182 -7.267 1.00 93.56 254 LEU A CA 1
ATOM 1941 C C . LEU A 1 254 ? 12.460 -2.001 -7.145 1.00 93.56 254 LEU A C 1
ATOM 1943 O O . LEU A 1 254 ? 13.123 -1.605 -8.110 1.00 93.56 254 LEU A O 1
ATOM 1947 N N . ASN A 1 255 ? 13.012 -2.327 -5.973 1.00 87.88 255 ASN A N 1
ATOM 1948 C CA . ASN A 1 255 ? 14.450 -2.418 -5.718 1.00 87.88 255 ASN A CA 1
ATOM 1949 C C . ASN A 1 255 ? 14.799 -3.601 -4.795 1.00 87.88 255 ASN A C 1
ATOM 1951 O O . ASN A 1 255 ? 13.997 -3.989 -3.951 1.00 87.88 255 ASN A O 1
ATOM 1955 N N . GLU A 1 256 ? 16.027 -4.124 -4.907 1.00 83.56 256 GLU A N 1
ATOM 1956 C CA . GLU A 1 256 ? 16.546 -5.211 -4.046 1.00 83.56 256 GLU A CA 1
ATOM 1957 C C . GLU A 1 256 ? 16.357 -4.901 -2.551 1.00 83.56 256 GLU A C 1
ATOM 1959 O O . GLU A 1 256 ? 16.007 -5.756 -1.746 1.00 83.56 256 GLU A O 1
ATOM 1964 N N . LYS A 1 257 ? 16.591 -3.635 -2.177 1.00 84.00 257 LYS A N 1
ATOM 1965 C CA . LYS A 1 257 ? 16.644 -3.182 -0.781 1.00 84.00 257 LYS A CA 1
ATOM 1966 C C . LYS A 1 257 ? 15.277 -3.121 -0.102 1.00 84.00 257 LYS A C 1
ATOM 1968 O O . LYS A 1 257 ? 15.232 -2.942 1.108 1.00 84.00 257 LYS A O 1
ATOM 1973 N N . GLY A 1 258 ? 14.177 -3.226 -0.845 1.00 86.81 258 GLY A N 1
ATOM 1974 C CA . GLY A 1 258 ? 12.841 -3.269 -0.261 1.00 86.81 258 GLY A CA 1
ATOM 1975 C C . GLY A 1 258 ? 12.355 -1.967 0.383 1.00 86.81 258 GLY A C 1
ATOM 1976 O O . GLY A 1 258 ? 11.499 -2.030 1.257 1.00 86.81 258 GLY A O 1
ATOM 1977 N N . GLY A 1 259 ? 12.882 -0.801 -0.007 1.00 91.25 259 GLY A N 1
ATOM 1978 C CA . GLY A 1 259 ? 12.465 0.488 0.563 1.00 91.25 259 GLY A CA 1
ATOM 1979 C C . GLY A 1 259 ? 13.532 1.582 0.585 1.00 91.25 259 GLY A C 1
ATOM 1980 O O . GLY A 1 259 ? 14.562 1.504 -0.095 1.00 91.25 259 GLY A O 1
ATOM 1981 N N . LEU A 1 260 ? 13.247 2.615 1.382 1.00 91.25 260 LEU A N 1
ATOM 1982 C CA . LEU A 1 260 ? 14.172 3.646 1.852 1.00 91.25 260 LEU A CA 1
ATOM 1983 C C . LEU A 1 260 ? 14.532 3.397 3.323 1.00 91.25 260 LEU A C 1
ATOM 1985 O O . LEU A 1 260 ? 13.747 2.849 4.097 1.00 91.25 260 LEU A O 1
ATOM 1989 N N . PHE A 1 261 ? 15.731 3.830 3.710 1.00 90.94 261 PHE A N 1
ATOM 1990 C CA . PHE A 1 261 ? 16.303 3.584 5.032 1.00 90.94 261 PHE A CA 1
ATOM 1991 C C . PHE A 1 261 ? 16.889 4.870 5.603 1.00 90.94 261 PHE A C 1
ATOM 1993 O O . PHE A 1 261 ? 17.541 5.635 4.888 1.00 90.94 261 PHE A O 1
ATOM 2000 N N . HIS A 1 262 ? 16.695 5.070 6.903 1.00 90.56 262 HIS A N 1
ATOM 2001 C CA . HIS A 1 262 ? 17.276 6.173 7.652 1.00 90.56 262 HIS A CA 1
ATOM 2002 C C . HIS A 1 262 ? 18.808 6.074 7.626 1.00 90.56 262 HIS A C 1
ATOM 2004 O O . HIS A 1 262 ? 19.390 5.045 7.982 1.00 90.56 262 HIS A O 1
ATOM 2010 N N . GLY A 1 263 ? 19.476 7.148 7.207 1.00 85.06 263 GLY A N 1
ATOM 2011 C CA . GLY A 1 263 ? 20.899 7.137 6.856 1.00 85.06 263 GLY A CA 1
ATOM 2012 C C . GLY A 1 263 ? 21.816 6.797 8.029 1.00 85.06 263 GLY A C 1
ATOM 2013 O O . GLY A 1 263 ? 22.789 6.066 7.847 1.00 85.06 263 GLY A O 1
ATOM 2014 N N . GLU A 1 264 ? 21.469 7.258 9.229 1.00 87.06 264 GLU A N 1
ATOM 2015 C CA . GLU A 1 264 ? 22.138 6.906 10.489 1.00 87.06 264 GLU A CA 1
ATOM 2016 C C . GLU A 1 264 ? 21.613 5.593 11.086 1.00 87.06 264 GLU A C 1
ATOM 2018 O O . GLU A 1 264 ? 22.300 4.577 11.007 1.00 87.06 264 GLU A O 1
ATOM 2023 N N . THR A 1 265 ? 20.385 5.590 11.628 1.00 90.12 265 THR A N 1
ATOM 2024 C CA . THR A 1 265 ? 19.820 4.472 12.418 1.00 90.12 265 THR A CA 1
ATOM 2025 C C . THR A 1 265 ? 19.607 3.160 11.651 1.00 90.12 265 THR A C 1
ATOM 2027 O O . THR A 1 265 ? 19.288 2.146 12.270 1.00 90.12 265 THR A O 1
ATOM 2030 N N . LYS A 1 266 ? 19.737 3.168 10.316 1.00 89.56 266 LYS A N 1
ATOM 2031 C CA . LYS A 1 266 ? 19.498 2.043 9.387 1.00 89.56 266 LYS A CA 1
ATOM 2032 C C . LYS A 1 266 ? 18.101 1.420 9.453 1.00 89.56 266 LYS A C 1
ATOM 2034 O O . LYS A 1 266 ? 17.857 0.420 8.783 1.00 89.56 266 LYS A O 1
ATOM 2039 N N . LYS A 1 267 ? 17.165 2.002 10.207 1.00 89.62 267 LYS A N 1
ATOM 2040 C CA . LYS A 1 267 ? 15.763 1.577 10.203 1.00 89.62 267 LYS A CA 1
ATOM 2041 C C . LYS A 1 267 ? 15.144 1.881 8.840 1.00 89.62 267 LYS A C 1
ATOM 2043 O O . LYS A 1 267 ? 15.421 2.925 8.248 1.00 89.62 267 LYS A O 1
ATOM 2048 N N . LYS A 1 268 ? 14.316 0.962 8.345 1.00 90.06 268 LYS A N 1
ATOM 2049 C CA . LYS A 1 268 ? 13.473 1.197 7.170 1.00 90.06 268 LYS A CA 1
ATOM 2050 C C . LYS A 1 268 ? 12.477 2.319 7.495 1.00 90.06 268 LYS A C 1
ATOM 2052 O O . LYS A 1 268 ? 12.040 2.436 8.637 1.00 90.06 268 LYS A O 1
ATOM 2057 N N . ILE A 1 269 ? 12.143 3.140 6.507 1.00 89.06 269 ILE A N 1
ATOM 2058 C CA . ILE A 1 269 ? 11.106 4.170 6.619 1.00 89.06 269 ILE A CA 1
ATOM 2059 C C . ILE A 1 269 ? 9.811 3.540 6.103 1.00 89.06 269 ILE A C 1
ATOM 2061 O O . ILE A 1 269 ? 9.759 3.167 4.934 1.00 89.06 269 ILE A O 1
ATOM 2065 N N . ASP A 1 270 ? 8.795 3.361 6.946 1.00 86.44 270 ASP A N 1
ATOM 2066 C CA . ASP A 1 270 ? 7.560 2.669 6.540 1.00 86.44 270 ASP A CA 1
ATOM 2067 C C . ASP A 1 270 ? 6.602 3.581 5.751 1.00 86.44 270 ASP A C 1
ATOM 2069 O O . ASP A 1 270 ? 6.036 3.158 4.743 1.00 86.44 270 ASP A O 1
ATOM 2073 N N . VAL A 1 271 ? 6.444 4.843 6.171 1.00 86.50 271 VAL A N 1
ATOM 2074 C CA . VAL A 1 271 ? 5.553 5.838 5.545 1.00 86.50 271 VAL A CA 1
ATOM 2075 C C . VAL A 1 271 ? 6.245 7.205 5.485 1.00 86.50 271 VAL A C 1
ATOM 2077 O O . VAL A 1 271 ? 7.019 7.521 6.383 1.00 86.50 271 VAL A O 1
ATOM 2080 N N . ILE A 1 272 ? 5.952 8.001 4.448 1.00 89.19 272 ILE A N 1
ATOM 2081 C CA . ILE A 1 272 ? 6.273 9.437 4.347 1.00 89.19 272 ILE A CA 1
ATOM 2082 C C . ILE A 1 272 ? 5.020 10.196 3.875 1.00 89.19 272 ILE A C 1
ATOM 2084 O O . ILE A 1 272 ? 4.470 9.889 2.810 1.00 89.19 272 ILE A O 1
ATOM 2088 N N . ASN A 1 273 ? 4.576 11.197 4.639 1.00 88.56 273 ASN A N 1
ATOM 2089 C CA . ASN A 1 273 ? 3.449 12.082 4.321 1.00 88.56 273 ASN A CA 1
ATOM 2090 C C . ASN A 1 273 ? 3.976 13.459 3.872 1.00 88.56 273 ASN A C 1
ATOM 2092 O O . ASN A 1 273 ? 4.339 14.301 4.689 1.00 88.56 273 ASN A O 1
ATOM 2096 N N . LEU A 1 274 ? 4.036 13.696 2.561 1.00 91.75 274 LEU A N 1
ATOM 2097 C CA . LEU A 1 274 ? 4.730 14.849 1.974 1.00 91.75 274 LEU A CA 1
ATOM 2098 C C . LEU A 1 274 ? 4.157 16.216 2.387 1.00 91.75 274 LEU A C 1
ATOM 2100 O O . LEU A 1 274 ? 4.933 17.146 2.567 1.00 91.75 274 LEU A O 1
ATOM 2104 N N . ASP A 1 275 ? 2.839 16.341 2.583 1.00 88.50 275 ASP A N 1
ATOM 2105 C CA . ASP A 1 275 ? 2.188 17.589 3.026 1.00 88.50 275 ASP A CA 1
ATOM 2106 C C . ASP A 1 275 ? 2.613 18.031 4.452 1.00 88.50 275 ASP A C 1
ATOM 2108 O O . ASP A 1 275 ? 2.281 19.142 4.875 1.00 88.50 275 ASP A O 1
ATOM 2112 N N . GLU A 1 276 ? 3.305 17.166 5.204 1.00 83.56 276 GLU A N 1
ATOM 2113 C CA . GLU A 1 276 ? 3.764 17.398 6.581 1.00 83.56 276 GLU A CA 1
ATOM 2114 C C . GLU A 1 276 ? 5.292 17.263 6.721 1.00 83.56 276 GLU A C 1
ATOM 2116 O O . GLU A 1 276 ? 5.925 18.107 7.347 1.00 83.56 276 GLU A O 1
ATOM 2121 N N . GLU A 1 277 ? 5.897 16.237 6.114 1.00 88.06 277 GLU A N 1
ATOM 2122 C CA . GLU A 1 277 ? 7.284 15.821 6.383 1.00 88.06 277 GLU A CA 1
ATOM 2123 C C . GLU A 1 277 ? 8.317 16.314 5.350 1.00 88.06 277 GLU A C 1
ATOM 2125 O O . GLU A 1 277 ? 9.511 16.332 5.645 1.00 88.06 277 GLU A O 1
ATOM 2130 N N . TYR A 1 278 ? 7.898 16.677 4.129 1.00 93.19 278 TYR A N 1
ATOM 2131 C CA . TYR A 1 278 ? 8.796 16.819 2.967 1.00 93.19 278 TYR A CA 1
ATOM 2132 C C . TYR A 1 278 ? 9.927 17.839 3.164 1.00 93.19 278 TYR A C 1
ATOM 2134 O O . TYR A 1 278 ? 11.095 17.521 2.935 1.00 93.19 278 TYR A O 1
ATOM 2142 N N . GLU A 1 279 ? 9.586 19.051 3.603 1.00 92.12 279 GLU A N 1
ATOM 2143 C CA . GLU A 1 279 ? 10.542 20.152 3.758 1.00 92.12 279 GLU A CA 1
ATOM 2144 C C . GLU A 1 279 ? 11.618 19.841 4.802 1.00 92.12 279 GLU A C 1
ATOM 2146 O O . GLU A 1 279 ? 12.798 20.108 4.582 1.00 92.12 279 GLU A O 1
ATOM 2151 N N . ASP A 1 280 ? 11.232 19.257 5.936 1.00 91.31 280 ASP A N 1
ATOM 2152 C CA . ASP A 1 280 ? 12.167 18.966 7.024 1.00 91.31 280 ASP A CA 1
ATOM 2153 C C . ASP A 1 280 ? 12.994 17.709 6.724 1.00 91.31 280 ASP A C 1
ATOM 2155 O O . ASP A 1 280 ? 14.217 17.732 6.875 1.00 91.31 280 ASP A O 1
ATOM 2159 N N . LEU A 1 281 ? 12.384 16.675 6.131 1.00 91.62 281 LEU A N 1
ATOM 2160 C CA . LEU A 1 281 ? 13.097 15.500 5.625 1.00 91.62 281 LEU A CA 1
ATOM 2161 C C . LEU A 1 281 ? 14.137 15.862 4.547 1.00 91.62 281 LEU A C 1
ATOM 2163 O O . LEU A 1 281 ? 15.172 15.208 4.450 1.00 91.62 281 LEU A O 1
ATOM 2167 N N . LEU A 1 282 ? 13.923 16.911 3.746 1.00 93.06 282 LEU A N 1
ATOM 2168 C CA . LEU A 1 282 ? 14.941 17.401 2.811 1.00 93.06 282 LEU A CA 1
ATOM 2169 C C . LEU A 1 282 ? 16.036 18.260 3.463 1.00 93.06 282 LEU A C 1
ATOM 2171 O O . LEU A 1 282 ? 17.085 18.442 2.837 1.00 93.06 282 LEU A O 1
ATOM 2175 N N . LYS A 1 283 ? 15.865 18.749 4.697 1.00 94.50 283 LYS A N 1
ATOM 2176 C CA . LYS A 1 283 ? 16.912 19.463 5.457 1.00 94.50 283 LYS A CA 1
ATOM 2177 C C . LYS A 1 283 ? 17.841 18.499 6.194 1.00 94.50 283 LYS A C 1
ATOM 2179 O O . LYS A 1 283 ? 19.033 18.783 6.286 1.00 94.50 283 LYS A O 1
ATOM 2184 N N . GLU A 1 284 ? 17.324 17.348 6.627 1.00 93.00 284 GLU A N 1
ATOM 2185 C CA . GLU A 1 284 ? 18.063 16.298 7.343 1.00 93.00 284 GLU A CA 1
ATOM 2186 C C . GLU A 1 284 ? 19.453 15.983 6.732 1.00 93.00 284 GLU A C 1
ATOM 2188 O O . GLU A 1 284 ? 19.569 15.747 5.517 1.00 93.00 284 GLU A O 1
ATOM 2193 N N . PRO A 1 285 ? 20.529 15.937 7.548 1.00 92.31 285 PRO A N 1
ATOM 2194 C CA . PRO A 1 285 ? 21.900 15.781 7.057 1.00 92.31 285 PRO A CA 1
ATOM 2195 C C . PRO A 1 285 ? 22.199 14.361 6.558 1.00 92.31 285 PRO A C 1
ATOM 2197 O O . PRO A 1 285 ? 23.037 14.172 5.674 1.00 92.31 285 PRO A O 1
ATOM 2200 N N . TRP A 1 286 ? 21.502 13.347 7.080 1.00 92.19 286 TRP A N 1
ATOM 2201 C CA . TRP A 1 286 ? 21.694 11.951 6.679 1.00 92.19 286 TRP A CA 1
ATOM 2202 C C . TRP A 1 286 ? 21.072 11.615 5.315 1.00 92.19 286 TRP A C 1
ATOM 2204 O O . TRP A 1 286 ? 21.427 10.592 4.714 1.00 92.19 286 TRP A O 1
ATOM 2214 N N . VAL A 1 287 ? 20.153 12.446 4.808 1.00 91.38 287 VAL A N 1
ATOM 2215 C CA . VAL A 1 287 ? 19.485 12.234 3.518 1.00 91.38 287 VAL A CA 1
ATOM 2216 C C . VAL A 1 287 ? 20.451 12.610 2.395 1.00 91.38 287 VAL A C 1
ATOM 2218 O O . VAL A 1 287 ? 20.600 13.765 2.015 1.00 91.38 287 VAL A O 1
ATOM 2221 N N . ARG A 1 288 ? 21.158 11.615 1.856 1.00 88.69 288 ARG A N 1
ATOM 2222 C CA . ARG A 1 288 ? 22.157 11.809 0.789 1.00 88.69 288 ARG A CA 1
ATOM 2223 C C . ARG A 1 288 ? 21.520 12.303 -0.515 1.00 88.69 288 ARG A C 1
ATOM 2225 O O . ARG A 1 288 ? 20.346 12.045 -0.766 1.00 88.69 288 ARG A O 1
ATOM 2232 N N . TYR A 1 289 ? 22.321 12.932 -1.380 1.00 83.94 289 TYR A N 1
ATOM 2233 C CA . TYR A 1 289 ? 21.892 13.535 -2.655 1.00 83.94 289 TYR A CA 1
ATOM 2234 C C . TYR A 1 289 ? 20.927 12.661 -3.479 1.00 83.94 289 TYR A C 1
ATOM 2236 O O . TYR A 1 289 ? 19.828 13.105 -3.790 1.00 83.94 289 TYR A O 1
ATOM 2244 N N . GLY A 1 290 ? 21.274 11.395 -3.751 1.00 83.06 290 GLY A N 1
ATOM 2245 C CA . GLY A 1 290 ? 20.399 10.481 -4.505 1.00 83.06 290 GLY A CA 1
ATOM 2246 C C . GLY A 1 290 ? 19.067 10.157 -3.809 1.00 83.06 290 GLY A C 1
ATOM 2247 O O . GLY A 1 290 ? 18.066 9.912 -4.477 1.00 83.06 290 GLY A O 1
ATOM 2248 N N . THR A 1 291 ? 19.021 10.212 -2.474 1.00 87.88 291 THR A N 1
ATOM 2249 C CA . THR A 1 291 ? 17.774 10.093 -1.705 1.00 87.88 291 THR A CA 1
ATOM 2250 C C . THR A 1 291 ? 16.955 11.383 -1.794 1.00 87.88 291 THR A C 1
ATOM 2252 O O . THR A 1 291 ? 15.750 11.299 -2.018 1.00 87.88 291 THR A O 1
ATOM 2255 N N . LYS A 1 292 ? 17.588 12.568 -1.696 1.00 89.88 292 LYS A N 1
ATOM 2256 C CA . LYS A 1 292 ? 16.909 13.868 -1.891 1.00 89.88 292 LYS A CA 1
ATOM 2257 C C . LYS A 1 292 ? 16.301 13.970 -3.292 1.00 89.88 292 LYS A C 1
ATOM 2259 O O . LYS A 1 292 ? 15.136 14.334 -3.412 1.00 89.88 292 LYS A O 1
ATOM 2264 N N . LEU A 1 293 ? 17.052 13.579 -4.327 1.00 87.62 293 LEU A N 1
ATOM 2265 C CA . LEU A 1 293 ? 16.579 13.556 -5.713 1.00 87.62 293 LEU A CA 1
ATOM 2266 C C . LEU A 1 293 ? 15.352 12.648 -5.865 1.00 87.62 293 LEU A C 1
ATOM 2268 O O . LEU A 1 293 ? 14.313 13.124 -6.307 1.00 87.62 293 LEU A O 1
ATOM 2272 N N . LYS A 1 294 ? 15.418 11.391 -5.401 1.00 89.00 294 LYS A N 1
ATOM 2273 C CA . LYS A 1 294 ? 14.283 10.462 -5.511 1.00 89.00 294 LYS A CA 1
ATOM 2274 C C . LYS A 1 294 ? 13.050 10.902 -4.708 1.00 89.00 294 LYS A C 1
ATOM 2276 O O . LYS A 1 294 ? 11.926 10.703 -5.162 1.00 89.00 294 LYS A O 1
ATOM 2281 N N . ILE A 1 295 ? 13.232 11.503 -3.528 1.00 92.88 295 ILE A N 1
ATOM 2282 C CA . ILE A 1 295 ? 12.120 12.080 -2.751 1.00 92.88 295 ILE A CA 1
ATOM 2283 C C . ILE A 1 295 ? 11.489 13.252 -3.515 1.00 92.88 295 ILE A C 1
ATOM 2285 O O . ILE A 1 295 ? 10.264 13.324 -3.594 1.00 92.88 295 ILE A O 1
ATOM 2289 N N . LYS A 1 296 ? 12.301 14.119 -4.135 1.00 92.94 296 LYS A N 1
ATOM 2290 C CA . LYS A 1 296 ? 11.817 15.230 -4.963 1.00 92.94 296 LYS A CA 1
ATOM 2291 C C . LYS A 1 296 ? 11.083 14.751 -6.221 1.00 92.94 296 LYS A C 1
ATOM 2293 O O . LYS A 1 296 ? 9.984 15.219 -6.476 1.00 92.94 296 LYS A O 1
ATOM 2298 N N . GLU A 1 297 ? 11.623 13.790 -6.969 1.00 91.88 297 GLU A N 1
ATOM 2299 C CA . GLU A 1 297 ? 10.955 13.203 -8.145 1.00 91.88 297 GLU A CA 1
ATOM 2300 C C . GLU A 1 297 ? 9.572 12.632 -7.785 1.00 91.88 297 GLU A C 1
ATOM 2302 O O . GLU A 1 297 ? 8.589 12.850 -8.494 1.00 91.88 297 GLU A O 1
ATOM 2307 N N . ILE A 1 298 ? 9.481 11.940 -6.645 1.00 95.25 298 ILE A N 1
ATOM 2308 C CA . ILE A 1 298 ? 8.232 11.360 -6.138 1.00 95.25 298 ILE A CA 1
ATOM 2309 C C . ILE A 1 298 ? 7.261 12.440 -5.639 1.00 95.25 298 ILE A C 1
ATOM 2311 O O . ILE A 1 298 ? 6.057 12.313 -5.861 1.00 95.25 298 ILE A O 1
ATOM 2315 N N . HIS A 1 299 ? 7.758 13.513 -5.020 1.00 95.44 299 HIS A N 1
ATOM 2316 C CA . HIS A 1 299 ? 6.967 14.694 -4.669 1.00 95.44 299 HIS A CA 1
ATOM 2317 C C . HIS A 1 299 ? 6.400 15.385 -5.917 1.00 95.44 299 HIS A C 1
ATOM 2319 O O . HIS A 1 299 ? 5.188 15.566 -6.026 1.00 95.44 299 HIS A O 1
ATOM 2325 N N . ASP A 1 300 ? 7.251 15.700 -6.892 1.00 94.69 300 ASP A N 1
ATOM 2326 C CA . ASP A 1 300 ? 6.886 16.423 -8.113 1.00 94.69 300 ASP A CA 1
ATOM 2327 C C . ASP A 1 300 ? 5.964 15.584 -9.025 1.00 94.69 300 ASP A C 1
ATOM 2329 O O . ASP A 1 300 ? 5.185 16.132 -9.813 1.00 94.69 300 ASP A O 1
ATOM 2333 N N . LEU A 1 301 ? 5.989 14.252 -8.902 1.00 95.38 301 LEU A N 1
ATOM 2334 C CA . LEU A 1 301 ? 4.965 13.362 -9.450 1.00 95.38 301 LEU A CA 1
ATOM 2335 C C . LEU A 1 301 ? 3.655 13.444 -8.645 1.00 95.38 301 LEU A C 1
ATOM 2337 O O . LEU A 1 301 ? 2.609 13.783 -9.199 1.00 95.38 301 LEU A O 1
ATOM 2341 N N . LEU A 1 302 ? 3.697 13.172 -7.336 1.00 95.12 302 LEU A N 1
ATOM 2342 C CA . LEU A 1 302 ? 2.501 13.104 -6.488 1.00 95.12 302 LEU A CA 1
ATOM 2343 C C . LEU A 1 302 ? 1.731 14.424 -6.402 1.00 95.12 302 LEU A C 1
ATOM 2345 O O . LEU A 1 302 ? 0.513 14.389 -6.260 1.00 95.12 302 LEU A O 1
ATOM 2349 N N . MET A 1 303 ? 2.389 15.579 -6.513 1.00 94.56 303 MET A N 1
ATOM 2350 C CA . MET A 1 303 ? 1.699 16.872 -6.492 1.00 94.56 303 MET A CA 1
ATOM 2351 C C . MET A 1 303 ? 0.808 17.105 -7.721 1.00 94.56 303 MET A C 1
ATOM 2353 O O . MET A 1 303 ? -0.180 17.834 -7.598 1.00 94.56 303 MET A O 1
ATOM 2357 N N . HIS A 1 304 ? 1.099 16.440 -8.846 1.00 94.44 304 HIS A N 1
ATOM 2358 C CA . HIS A 1 304 ? 0.245 16.427 -10.039 1.00 94.44 304 HIS A CA 1
ATOM 2359 C C . HIS A 1 304 ? -0.843 15.345 -9.965 1.00 94.44 304 HIS A C 1
ATOM 2361 O O . HIS A 1 304 ? -1.946 15.564 -10.451 1.00 94.44 304 HIS A O 1
ATOM 2367 N N . LEU A 1 305 ? -0.551 14.193 -9.351 1.00 92.00 305 LEU A N 1
ATOM 2368 C CA . LEU A 1 305 ? -1.511 13.093 -9.231 1.00 92.00 305 LEU A CA 1
ATOM 2369 C C . LEU A 1 305 ? -2.657 13.399 -8.234 1.00 92.00 305 LEU A C 1
ATOM 2371 O O . LEU A 1 305 ? -2.469 14.146 -7.261 1.00 92.00 305 LEU A O 1
ATOM 2375 N N . PRO A 1 306 ? -3.834 12.757 -8.397 1.00 87.62 306 PRO A N 1
ATOM 2376 C CA . PRO A 1 306 ? -4.917 12.798 -7.413 1.00 87.62 306 PRO A CA 1
ATOM 2377 C C . PRO A 1 306 ? -4.450 12.376 -6.011 1.00 87.62 306 PRO A C 1
ATOM 2379 O O . PRO A 1 306 ? -3.649 11.450 -5.884 1.00 87.62 306 PRO A O 1
ATOM 2382 N N . ARG A 1 307 ? -5.000 12.976 -4.941 1.00 84.69 307 ARG A N 1
ATOM 2383 C CA . ARG A 1 307 ? -4.634 12.670 -3.533 1.00 84.69 307 ARG A CA 1
ATOM 2384 C C . ARG A 1 307 ? -4.849 11.208 -3.108 1.00 84.69 307 ARG A C 1
ATOM 2386 O O . ARG A 1 307 ? -4.255 10.778 -2.125 1.00 84.69 307 ARG A O 1
ATOM 2393 N N . SER A 1 308 ? -5.666 10.449 -3.839 1.00 79.50 308 SER A N 1
ATOM 2394 C CA . SER A 1 308 ? -5.841 8.997 -3.676 1.00 79.50 308 SER A CA 1
ATOM 2395 C C . SER A 1 308 ? -4.657 8.163 -4.182 1.00 79.50 308 SER A C 1
ATOM 2397 O O . SER A 1 308 ? -4.583 6.973 -3.881 1.00 79.50 308 SER A O 1
ATOM 2399 N N . SER A 1 309 ? -3.756 8.763 -4.958 1.00 87.56 309 SER A N 1
ATOM 2400 C CA . SER A 1 309 ? -2.582 8.108 -5.534 1.00 87.56 309 SER A CA 1
ATOM 2401 C C . SER A 1 309 ? -1.444 8.044 -4.518 1.00 87.56 309 SER A C 1
ATOM 2403 O O . SER A 1 309 ? -1.246 8.958 -3.713 1.00 87.56 309 SER A O 1
ATOM 2405 N N . SER A 1 310 ? -0.665 6.967 -4.556 1.00 90.00 310 SER A N 1
ATOM 2406 C CA . SER A 1 310 ? 0.498 6.788 -3.680 1.00 90.00 310 SER A CA 1
ATOM 2407 C C . SER A 1 310 ? 1.643 6.084 -4.398 1.00 90.00 310 SER A C 1
ATOM 2409 O O . SER A 1 310 ? 1.422 5.276 -5.303 1.00 90.00 310 SER A O 1
ATOM 2411 N N . VAL A 1 311 ? 2.870 6.391 -3.981 1.00 93.56 311 VAL A N 1
ATOM 2412 C CA . VAL A 1 311 ? 4.092 5.769 -4.488 1.00 93.56 311 VAL A CA 1
ATOM 2413 C C . VAL A 1 311 ? 4.645 4.810 -3.440 1.00 93.56 311 VAL A C 1
ATOM 2415 O O . VAL A 1 311 ? 4.845 5.211 -2.302 1.00 93.56 311 VAL A O 1
ATOM 2418 N N . SER A 1 312 ? 4.952 3.570 -3.805 1.00 92.81 312 SER A N 1
ATOM 2419 C CA . SER A 1 312 ? 5.588 2.599 -2.907 1.00 92.81 312 SER A CA 1
ATOM 2420 C C . SER A 1 312 ? 6.963 2.177 -3.429 1.00 92.81 312 SER A C 1
ATOM 2422 O O . SER A 1 312 ? 7.131 1.936 -4.624 1.00 92.81 312 SER A O 1
ATOM 2424 N N . ILE A 1 313 ? 7.956 2.054 -2.546 1.00 93.69 313 ILE A N 1
ATOM 2425 C CA . ILE A 1 313 ? 9.302 1.541 -2.859 1.00 93.69 313 ILE A CA 1
ATOM 2426 C C . ILE A 1 313 ? 9.490 0.230 -2.092 1.00 93.69 313 ILE A C 1
ATOM 2428 O O . ILE A 1 313 ? 9.460 0.256 -0.864 1.00 93.69 313 ILE A O 1
ATOM 2432 N N . ILE A 1 314 ? 9.634 -0.901 -2.791 1.00 93.50 314 ILE A N 1
ATOM 2433 C CA . ILE A 1 314 ? 9.525 -2.263 -2.219 1.00 93.50 314 ILE A CA 1
ATOM 2434 C C . ILE A 1 314 ? 10.372 -3.297 -2.987 1.00 93.50 314 ILE A C 1
ATOM 2436 O O . ILE A 1 314 ? 10.888 -3.005 -4.063 1.00 93.50 314 ILE A O 1
ATOM 2440 N N . SER A 1 315 ? 10.454 -4.528 -2.472 1.00 92.00 315 SER A N 1
ATOM 2441 C CA . SER A 1 315 ? 11.053 -5.691 -3.144 1.00 92.00 315 SER A CA 1
ATOM 2442 C C . SER A 1 315 ? 10.019 -6.451 -3.991 1.00 92.00 315 SER A C 1
ATOM 2444 O O . SER A 1 315 ? 8.808 -6.337 -3.774 1.00 92.00 315 SER A O 1
ATOM 2446 N N . ALA A 1 316 ? 10.479 -7.259 -4.954 1.00 88.38 316 ALA A N 1
ATOM 2447 C CA . ALA A 1 316 ? 9.597 -8.051 -5.821 1.00 88.38 316 ALA A CA 1
ATOM 2448 C C . ALA A 1 316 ? 8.783 -9.111 -5.050 1.00 88.38 316 ALA A C 1
ATOM 2450 O O . ALA A 1 316 ? 7.631 -9.394 -5.404 1.00 88.38 316 ALA A O 1
ATOM 2451 N N . GLU A 1 317 ? 9.350 -9.650 -3.965 1.00 86.44 317 GLU A N 1
ATOM 2452 C CA . GLU A 1 317 ? 8.675 -10.580 -3.053 1.00 86.44 317 GLU A CA 1
ATOM 2453 C C . GLU A 1 317 ? 7.396 -9.963 -2.476 1.00 86.44 317 GLU A C 1
ATOM 2455 O O . GLU A 1 317 ? 6.337 -10.587 -2.485 1.00 86.44 317 GLU A O 1
ATOM 2460 N N . HIS A 1 318 ? 7.470 -8.712 -2.021 1.00 86.62 318 HIS A N 1
ATOM 2461 C CA . HIS A 1 318 ? 6.387 -8.071 -1.282 1.00 86.62 318 HIS A CA 1
ATOM 2462 C C . HIS A 1 318 ? 5.406 -7.266 -2.154 1.00 86.62 318 HIS A C 1
ATOM 2464 O O . HIS A 1 318 ? 4.444 -6.699 -1.627 1.00 86.62 318 HIS A O 1
ATOM 2470 N N . LEU A 1 319 ? 5.598 -7.243 -3.480 1.00 87.50 319 LEU A N 1
ATOM 2471 C CA . LEU A 1 319 ? 4.744 -6.529 -4.441 1.00 87.50 319 LEU A CA 1
ATOM 2472 C C . LEU A 1 319 ? 3.247 -6.801 -4.245 1.00 87.50 319 LEU A C 1
ATOM 2474 O O . LEU A 1 319 ? 2.428 -5.884 -4.251 1.00 87.50 319 LEU A O 1
ATOM 2478 N N . HIS A 1 320 ? 2.888 -8.063 -4.029 1.00 79.56 320 HIS A N 1
ATOM 2479 C CA . HIS A 1 320 ? 1.500 -8.479 -3.868 1.00 79.56 320 HIS A CA 1
ATOM 2480 C C . HIS A 1 320 ? 0.913 -8.207 -2.467 1.00 79.56 320 HIS A C 1
ATOM 2482 O O . HIS A 1 320 ? -0.285 -8.408 -2.282 1.00 79.56 320 HIS A O 1
ATOM 2488 N N . LYS A 1 321 ? 1.723 -7.753 -1.499 1.00 78.19 321 LYS A N 1
ATOM 2489 C CA . LYS A 1 321 ? 1.275 -7.291 -0.175 1.00 78.19 321 LYS A CA 1
ATOM 2490 C C . LYS A 1 321 ? 1.079 -5.772 -0.168 1.00 78.19 321 LYS A C 1
ATOM 2492 O O . LYS A 1 321 ? 0.001 -5.291 0.168 1.00 78.19 321 LYS A O 1
ATOM 2497 N N . GLU A 1 322 ? 2.088 -5.023 -0.612 1.00 79.69 322 GLU A N 1
ATOM 2498 C CA . GLU A 1 322 ? 2.090 -3.550 -0.618 1.00 79.69 322 GLU A CA 1
ATOM 2499 C C . GLU A 1 322 ? 0.868 -2.939 -1.327 1.00 79.69 322 GLU A C 1
ATOM 2501 O O . GLU A 1 322 ? 0.315 -1.931 -0.890 1.00 79.69 322 GLU A O 1
ATOM 2506 N N . LEU A 1 323 ? 0.413 -3.568 -2.414 1.00 72.69 323 LEU A N 1
ATOM 2507 C CA . LEU A 1 323 ? -0.726 -3.092 -3.199 1.00 72.69 323 LEU A CA 1
ATOM 2508 C C . LEU A 1 323 ? -2.080 -3.156 -2.462 1.00 72.69 323 LEU A C 1
ATOM 2510 O O . LEU A 1 323 ? -3.031 -2.535 -2.931 1.00 72.69 323 LEU A O 1
ATOM 2514 N N . PHE A 1 324 ? -2.179 -3.859 -1.324 1.00 71.19 324 PHE A N 1
ATOM 2515 C CA . PHE A 1 324 ? -3.433 -4.033 -0.570 1.00 71.19 324 PHE A CA 1
ATOM 2516 C C . PHE A 1 324 ? -3.312 -3.788 0.943 1.00 71.19 324 PHE A C 1
ATOM 2518 O O . PHE A 1 324 ? -4.300 -3.955 1.659 1.00 71.19 324 PHE A O 1
ATOM 2525 N N . THR A 1 325 ? -2.133 -3.402 1.444 1.00 66.31 325 THR A N 1
ATOM 2526 C CA . THR A 1 325 ? -1.906 -3.140 2.874 1.00 66.31 325 THR A CA 1
ATOM 2527 C C . THR A 1 325 ? -1.258 -1.780 3.099 1.00 66.31 325 THR A C 1
ATOM 2529 O O . THR A 1 325 ? -0.223 -1.489 2.508 1.00 66.31 325 THR A O 1
ATOM 2532 N N . HIS A 1 326 ? -1.796 -0.987 4.028 1.00 57.53 326 HIS A N 1
ATOM 2533 C CA . HIS A 1 326 ? -1.113 0.211 4.545 1.00 57.53 326 HIS A CA 1
ATOM 2534 C C . HIS A 1 326 ? -0.015 -0.122 5.574 1.00 57.53 326 HIS A C 1
ATOM 2536 O O . HIS A 1 326 ? 0.803 0.727 5.918 1.00 57.53 326 HIS A O 1
ATOM 2542 N N . SER A 1 327 ? 0.019 -1.376 6.031 1.00 57.25 327 SER A N 1
ATOM 2543 C CA . SER A 1 327 ? 1.035 -2.025 6.869 1.00 57.25 327 SER A CA 1
ATOM 2544 C C . SER A 1 327 ? 2.332 -2.297 6.072 1.00 57.25 327 SER A C 1
ATOM 2546 O O . SER A 1 327 ? 2.791 -3.444 5.994 1.00 57.25 327 SER A O 1
ATOM 2548 N N . GLY A 1 328 ? 2.831 -1.255 5.394 1.00 63.31 328 GLY A N 1
ATOM 2549 C CA . GLY A 1 328 ? 3.703 -1.310 4.215 1.00 63.31 328 GLY A CA 1
ATOM 2550 C C . GLY A 1 328 ? 4.904 -2.248 4.333 1.00 63.31 328 GLY A C 1
ATOM 2551 O O . GLY A 1 328 ? 5.618 -2.288 5.336 1.00 63.31 328 GLY A O 1
ATOM 2552 N N . ALA A 1 329 ? 5.146 -3.020 3.277 1.00 74.94 329 ALA A N 1
ATOM 2553 C CA . ALA A 1 329 ? 6.261 -3.953 3.241 1.00 74.94 329 ALA A CA 1
ATOM 2554 C C . ALA A 1 329 ? 7.592 -3.240 2.963 1.00 74.94 329 ALA A C 1
ATOM 2556 O O . ALA A 1 329 ? 8.617 -3.638 3.515 1.00 74.94 329 ALA A O 1
ATOM 2557 N N . GLY A 1 330 ? 7.555 -2.139 2.206 1.00 87.50 330 GLY A N 1
ATOM 2558 C CA . GLY A 1 330 ? 8.685 -1.224 2.028 1.00 87.50 330 GLY A CA 1
ATOM 2559 C C . GLY A 1 330 ? 8.393 0.179 2.550 1.00 87.50 330 GLY A C 1
ATOM 2560 O O . GLY A 1 330 ? 8.017 0.311 3.712 1.00 87.50 330 GLY A O 1
ATOM 2561 N N . THR A 1 331 ? 8.578 1.201 1.713 1.00 91.50 331 THR A N 1
ATOM 2562 C CA . THR A 1 331 ? 8.290 2.611 2.034 1.00 91.50 331 THR A CA 1
ATOM 2563 C C . THR A 1 331 ? 7.114 3.126 1.212 1.00 91.50 331 THR A C 1
ATOM 2565 O O . THR A 1 331 ? 7.221 3.212 -0.013 1.00 91.50 331 THR A O 1
ATOM 2568 N N . LEU A 1 332 ? 6.030 3.521 1.881 1.00 90.25 332 LEU A N 1
ATOM 2569 C CA . LEU A 1 332 ? 4.850 4.147 1.285 1.00 90.25 332 LEU A CA 1
ATOM 2570 C C . LEU A 1 332 ? 4.964 5.679 1.336 1.00 90.25 332 LEU A C 1
ATOM 2572 O O . LEU A 1 332 ? 4.909 6.283 2.402 1.00 90.25 332 LEU A O 1
ATOM 2576 N N . ILE A 1 333 ? 5.071 6.325 0.181 1.00 92.00 333 ILE A N 1
ATOM 2577 C CA . ILE A 1 333 ? 5.139 7.780 0.029 1.00 92.00 333 ILE A CA 1
ATOM 2578 C C . ILE A 1 333 ? 3.825 8.287 -0.564 1.00 92.00 333 ILE A C 1
ATOM 2580 O O . ILE A 1 333 ? 3.287 7.743 -1.531 1.00 92.00 333 ILE A O 1
ATOM 2584 N N . ARG A 1 334 ? 3.282 9.346 0.026 1.00 90.00 334 ARG A N 1
ATOM 2585 C CA . ARG A 1 334 ? 1.999 9.936 -0.364 1.00 90.00 334 ARG A CA 1
ATOM 2586 C C . ARG A 1 334 ? 1.968 11.407 0.009 1.00 90.00 334 ARG A C 1
ATOM 2588 O O . ARG A 1 334 ? 2.716 11.835 0.879 1.00 90.00 334 ARG A O 1
ATOM 2595 N N . ARG A 1 335 ? 1.039 12.166 -0.573 1.00 89.25 335 ARG A N 1
ATOM 2596 C CA . ARG A 1 335 ? 0.731 13.527 -0.095 1.00 89.25 335 ARG A CA 1
ATOM 2597 C C . ARG A 1 335 ? 0.322 13.501 1.379 1.00 89.25 335 ARG A C 1
ATOM 2599 O O . ARG A 1 335 ? 0.858 14.243 2.191 1.00 89.25 335 ARG A O 1
ATOM 2606 N N . GLY A 1 336 ? -0.562 12.566 1.737 1.00 82.31 336 GLY A N 1
ATOM 2607 C CA . GLY A 1 336 ? -1.209 12.569 3.047 1.00 82.31 336 GLY A CA 1
ATOM 2608 C C . GLY A 1 336 ? -2.109 13.798 3.172 1.00 82.31 336 GLY A C 1
ATOM 2609 O O . GLY A 1 336 ? -2.580 14.320 2.161 1.00 82.31 336 GLY A O 1
ATOM 2610 N N . HIS A 1 337 ? -2.333 14.259 4.396 1.00 81.62 337 HIS A N 1
ATOM 2611 C CA . HIS A 1 337 ? -2.984 15.533 4.682 1.00 81.62 337 HIS A CA 1
ATOM 2612 C C . HIS A 1 337 ? -2.305 16.150 5.899 1.00 81.62 337 HIS A C 1
ATOM 2614 O O . HIS A 1 337 ? -2.186 15.483 6.924 1.00 81.62 337 HIS A O 1
ATOM 2620 N N . ARG A 1 338 ? -1.889 17.418 5.802 1.00 83.19 338 ARG A N 1
ATOM 2621 C CA . ARG A 1 338 ? -1.358 18.154 6.953 1.00 83.19 338 ARG A CA 1
ATOM 2622 C C . ARG A 1 338 ? -2.408 18.220 8.063 1.00 83.19 338 ARG A C 1
ATOM 2624 O O . ARG A 1 338 ? -3.515 18.714 7.828 1.00 83.19 338 ARG A O 1
ATOM 2631 N N . ILE A 1 339 ? -2.046 17.752 9.253 1.00 85.12 339 ILE A N 1
ATOM 2632 C CA . ILE A 1 339 ? -2.884 17.840 10.451 1.00 85.12 339 ILE A CA 1
ATOM 2633 C C . ILE A 1 339 ? -2.630 19.190 11.121 1.00 85.12 339 ILE A C 1
ATOM 2635 O O . ILE A 1 339 ? -1.486 19.613 11.284 1.00 85.12 339 ILE A O 1
ATOM 2639 N N . THR A 1 340 ? -3.702 19.876 11.507 1.00 81.25 340 THR A N 1
ATOM 2640 C CA . THR A 1 340 ? -3.641 21.159 12.210 1.00 81.25 340 THR A CA 1
ATOM 2641 C C . THR A 1 340 ? -4.132 20.954 13.648 1.00 81.25 340 THR A C 1
ATOM 2643 O O . THR A 1 340 ? -5.305 20.621 13.834 1.00 81.25 340 THR A O 1
ATOM 2646 N N . PRO A 1 341 ? -3.274 21.129 14.674 1.00 87.31 341 PRO A N 1
ATOM 2647 C CA . PRO A 1 341 ? -3.735 21.292 16.045 1.00 87.31 341 PRO A CA 1
ATOM 2648 C C . PRO A 1 341 ? -4.328 22.699 16.212 1.00 87.31 341 PRO A C 1
ATOM 2650 O O . PRO A 1 341 ? -3.737 23.684 15.769 1.00 87.31 341 PRO A O 1
ATOM 2653 N N . GLN A 1 342 ? -5.490 22.797 16.849 1.00 87.62 342 GLN A N 1
ATOM 2654 C CA . GLN A 1 342 ? -6.234 24.039 17.040 1.00 87.62 342 GLN A CA 1
ATOM 2655 C C . GLN A 1 342 ? -6.823 24.079 18.456 1.00 87.62 342 GLN A C 1
ATOM 2657 O O . GLN A 1 342 ? -7.353 23.082 18.935 1.00 87.62 342 GLN A O 1
ATOM 2662 N N . GLU A 1 343 ? -6.752 25.225 19.125 1.00 88.44 343 GLU A N 1
ATOM 2663 C CA . GLU A 1 343 ? -7.303 25.412 20.487 1.00 88.44 343 GLU A CA 1
ATOM 2664 C C . GLU A 1 343 ? -8.556 26.309 20.483 1.00 88.44 343 GLU A C 1
ATOM 2666 O O . GLU A 1 343 ? -9.276 26.405 21.468 1.00 88.44 343 GLU A O 1
ATOM 2671 N N . ASP A 1 344 ? -8.852 26.926 19.337 1.00 86.12 344 ASP A N 1
ATOM 2672 C CA . ASP A 1 344 ? -9.968 27.841 19.111 1.00 86.12 344 ASP A CA 1
ATOM 2673 C C . ASP A 1 344 ? -11.000 27.212 18.151 1.00 86.12 344 ASP A C 1
ATOM 2675 O O . ASP A 1 344 ? -10.725 27.101 16.947 1.00 86.12 344 ASP A O 1
ATOM 2679 N N . PRO A 1 345 ? -12.197 26.822 18.636 1.00 83.94 345 PRO A N 1
ATOM 2680 C CA . PRO A 1 345 ? -13.236 26.213 17.805 1.00 83.94 345 PRO A CA 1
ATOM 2681 C C . PRO A 1 345 ? -13.779 27.119 16.689 1.00 83.94 345 PRO A C 1
ATOM 2683 O O . PRO A 1 345 ? -14.420 26.618 15.767 1.00 83.94 345 PRO A O 1
ATOM 2686 N N . THR A 1 346 ? -13.558 28.440 16.742 1.00 83.75 346 THR A N 1
ATOM 2687 C CA . THR A 1 346 ? -14.076 29.381 15.730 1.00 83.75 346 THR A CA 1
ATOM 2688 C C . THR A 1 346 ? -13.283 29.364 14.423 1.00 83.75 346 THR A C 1
ATOM 2690 O O . THR A 1 346 ? -13.790 29.808 13.396 1.00 83.75 346 THR A O 1
ATOM 2693 N N . LYS A 1 347 ? -12.069 28.795 14.432 1.00 85.62 347 LYS A N 1
ATOM 2694 C CA . LYS A 1 347 ? -11.185 28.663 13.259 1.00 85.62 347 LYS A CA 1
ATOM 2695 C C . LYS A 1 347 ? -11.444 27.394 12.427 1.00 85.62 347 LYS A C 1
ATOM 2697 O O . LYS A 1 347 ? -10.671 27.091 11.520 1.00 85.62 347 LYS A O 1
ATOM 2702 N N . LEU A 1 348 ? -12.492 26.634 12.751 1.00 86.94 348 LEU A N 1
ATOM 2703 C CA . LEU A 1 348 ? -12.871 25.396 12.065 1.00 86.94 348 LEU A CA 1
ATOM 2704 C C . LEU A 1 348 ? -13.821 25.682 10.891 1.00 86.94 348 LEU A C 1
ATOM 2706 O O . LEU A 1 348 ? -14.705 26.533 10.985 1.00 86.94 348 LEU A O 1
ATOM 2710 N N . ASP A 1 349 ? -13.691 24.918 9.804 1.00 87.81 349 ASP A N 1
ATOM 2711 C CA . ASP A 1 349 ? -14.657 24.914 8.700 1.00 87.81 349 ASP A CA 1
ATOM 2712 C C . ASP A 1 349 ? -15.934 24.210 9.182 1.00 87.81 349 ASP A C 1
ATOM 2714 O O . ASP A 1 349 ? -16.024 22.979 9.223 1.00 87.81 349 ASP A O 1
ATOM 2718 N N . ALA A 1 350 ? -16.911 25.011 9.610 1.00 84.50 350 ALA A N 1
ATOM 2719 C CA . ALA A 1 350 ? -18.138 24.524 10.226 1.00 84.50 350 ALA A CA 1
ATOM 2720 C C . ALA A 1 350 ? -19.000 23.668 9.282 1.00 84.50 350 ALA A C 1
ATOM 2722 O O . ALA A 1 350 ? -19.778 22.847 9.768 1.00 84.50 350 ALA A O 1
ATOM 2723 N N . ASP A 1 351 ? -18.870 23.823 7.962 1.00 86.75 351 ASP A N 1
ATOM 2724 C CA . ASP A 1 351 ? -19.691 23.112 6.980 1.00 86.75 351 ASP A CA 1
ATOM 2725 C C . ASP A 1 351 ? -19.074 21.757 6.608 1.00 86.75 351 ASP A C 1
ATOM 2727 O O . ASP A 1 351 ? -19.784 20.743 6.573 1.00 86.75 351 ASP A O 1
ATOM 2731 N N . ARG A 1 352 ? -17.744 21.687 6.451 1.00 89.12 352 ARG A N 1
ATOM 2732 C CA . ARG A 1 352 ? -17.025 20.402 6.362 1.00 89.12 352 ARG A CA 1
ATOM 2733 C C . ARG A 1 352 ? -17.159 19.600 7.646 1.00 89.12 352 ARG A C 1
ATOM 2735 O O . ARG A 1 352 ? -17.463 18.411 7.591 1.00 89.12 352 ARG A O 1
ATOM 2742 N N . LEU A 1 353 ? -16.985 20.244 8.799 1.00 89.00 353 LEU A N 1
ATOM 2743 C CA . LEU A 1 353 ? -17.083 19.579 10.094 1.00 89.00 353 LEU A CA 1
ATOM 2744 C C . LEU A 1 353 ? -18.505 19.077 10.375 1.00 89.00 353 LEU A C 1
ATOM 2746 O O . LEU A 1 353 ? -18.669 17.971 10.890 1.00 89.00 353 LEU A O 1
ATOM 2750 N N . ARG A 1 354 ? -19.536 19.828 9.964 1.00 89.12 354 ARG A N 1
ATOM 2751 C CA . ARG A 1 354 ? -20.922 19.342 9.978 1.00 89.12 354 ARG A CA 1
ATOM 2752 C C . ARG A 1 354 ? -21.086 18.101 9.104 1.00 89.12 354 ARG A C 1
ATOM 2754 O O . ARG A 1 354 ? -21.572 17.088 9.592 1.00 89.12 354 ARG A O 1
ATOM 2761 N N . THR A 1 355 ? -20.589 18.149 7.868 1.00 90.62 355 THR A N 1
ATOM 2762 C CA . THR A 1 355 ? -20.640 17.021 6.922 1.00 90.62 355 THR A CA 1
ATOM 2763 C C . THR A 1 355 ? -19.929 15.772 7.461 1.00 90.62 355 THR A C 1
ATOM 2765 O O . THR A 1 355 ? -20.448 14.665 7.318 1.00 90.62 355 THR A O 1
ATOM 2768 N N . LEU A 1 356 ? -18.776 15.922 8.120 1.00 92.38 356 LEU A N 1
ATOM 2769 C CA . LEU A 1 356 ? -18.067 14.820 8.774 1.00 92.38 356 LEU A CA 1
ATOM 2770 C C . LEU A 1 356 ? -18.901 14.217 9.914 1.00 92.38 356 LEU A C 1
ATOM 2772 O O . LEU A 1 356 ? -19.136 13.007 9.928 1.00 92.38 356 LEU A O 1
ATOM 2776 N N . LEU A 1 357 ? -19.354 15.046 10.856 1.00 91.38 357 LEU A N 1
ATOM 2777 C CA . LEU A 1 357 ? -20.024 14.584 12.072 1.00 91.38 357 LEU A CA 1
ATOM 2778 C C . LEU A 1 357 ? -21.416 13.995 11.789 1.00 91.38 357 LEU A C 1
ATOM 2780 O O . LEU A 1 357 ? -21.714 12.913 12.285 1.00 91.38 357 LEU A O 1
ATOM 2784 N N . GLU A 1 358 ? -22.234 14.625 10.941 1.00 90.44 358 GLU A N 1
ATOM 2785 C CA . GLU A 1 358 ? -23.588 14.141 10.601 1.00 90.44 358 GLU A CA 1
ATOM 2786 C C . GLU A 1 358 ? -23.599 12.800 9.853 1.00 90.44 358 GLU A C 1
ATOM 2788 O O . GLU A 1 358 ? -24.622 12.121 9.845 1.00 90.44 358 GLU A O 1
ATOM 2793 N N . ASN A 1 359 ? -22.473 12.392 9.255 1.00 88.38 359 ASN A N 1
ATOM 2794 C CA . ASN A 1 359 ? -22.347 11.111 8.553 1.00 88.38 359 ASN A CA 1
ATOM 2795 C C . ASN A 1 359 ? -21.564 10.035 9.331 1.00 88.38 359 ASN A C 1
ATOM 2797 O O . ASN A 1 359 ? -21.642 8.865 8.958 1.00 88.38 359 ASN A O 1
ATOM 2801 N N . ASN A 1 360 ? -20.781 10.397 10.359 1.00 89.31 360 ASN A N 1
ATOM 2802 C CA . ASN A 1 360 ? -19.815 9.479 10.989 1.00 89.31 360 ASN A CA 1
ATOM 2803 C C . ASN A 1 360 ? -19.806 9.494 12.534 1.00 89.31 360 ASN A C 1
ATOM 2805 O O . ASN A 1 360 ? -19.252 8.567 13.121 1.00 89.31 360 ASN A O 1
ATOM 2809 N N . ASP A 1 361 ? -20.388 10.492 13.212 1.00 89.00 361 ASP A N 1
ATOM 2810 C CA . ASP A 1 361 ? -20.456 10.526 14.682 1.00 89.00 361 ASP A CA 1
ATOM 2811 C C . ASP A 1 361 ? -21.724 9.814 15.193 1.00 89.00 361 ASP A C 1
ATOM 2813 O O . ASP A 1 361 ? -22.828 10.288 14.918 1.00 89.00 361 ASP A O 1
ATOM 2817 N N . PRO A 1 362 ? -21.622 8.709 15.961 1.00 84.38 362 PRO A N 1
ATOM 2818 C CA . PRO A 1 362 ? -22.798 7.926 16.345 1.00 84.38 362 PRO A CA 1
ATOM 2819 C C . PRO A 1 362 ? -23.831 8.700 17.170 1.00 84.38 362 PRO A C 1
ATOM 2821 O O . PRO A 1 362 ? -25.022 8.443 17.046 1.00 84.38 362 PRO A O 1
ATOM 2824 N N . GLU A 1 363 ? -23.413 9.658 18.001 1.00 83.19 363 GLU A N 1
ATOM 2825 C CA . GLU A 1 363 ? -24.340 10.408 18.858 1.00 83.19 363 GLU A CA 1
ATOM 2826 C C . GLU A 1 363 ? -25.157 11.429 18.063 1.00 83.19 363 GLU A C 1
ATOM 2828 O O . GLU A 1 363 ? -26.326 11.666 18.371 1.00 83.19 363 GLU A O 1
ATOM 2833 N N . ILE A 1 364 ? -24.549 12.019 17.034 1.00 86.12 364 ILE A N 1
ATOM 2834 C CA . ILE A 1 364 ? -25.195 12.985 16.141 1.00 86.12 364 ILE A CA 1
ATOM 2835 C C . ILE A 1 364 ? -26.053 12.254 15.095 1.00 86.12 364 ILE A C 1
ATOM 2837 O O . ILE A 1 364 ? -27.191 12.658 14.866 1.00 86.12 364 ILE A O 1
ATOM 2841 N N . VAL A 1 365 ? -25.580 11.125 14.550 1.00 85.31 365 VAL A N 1
ATOM 2842 C CA . VAL A 1 365 ? -26.357 10.245 13.652 1.00 85.31 365 VAL A CA 1
ATOM 2843 C C . VAL A 1 365 ? -27.595 9.662 14.351 1.00 85.31 365 VAL A C 1
ATOM 2845 O O . VAL A 1 365 ? -28.664 9.583 13.751 1.00 85.31 365 VAL A O 1
ATOM 2848 N N . GLU A 1 366 ? -27.491 9.293 15.632 1.00 83.94 366 GLU A N 1
ATOM 2849 C CA . GLU A 1 366 ? -28.632 8.844 16.451 1.00 83.94 366 GLU A CA 1
ATOM 2850 C C . GLU A 1 366 ? -29.494 10.005 16.998 1.00 83.94 366 GLU A C 1
ATOM 2852 O O . GLU A 1 366 ? -30.464 9.763 17.718 1.00 83.94 366 GLU A O 1
ATOM 2857 N N . GLY A 1 367 ? -29.167 11.265 16.682 1.00 83.88 367 GLY A N 1
ATOM 2858 C CA . GLY A 1 367 ? -29.946 12.448 17.070 1.00 83.88 367 GLY A CA 1
ATOM 2859 C C . GLY A 1 367 ? -29.885 12.825 18.557 1.00 83.88 367 GLY A C 1
ATOM 2860 O O . GLY A 1 367 ? -30.686 13.642 19.011 1.00 83.88 367 GLY A O 1
ATOM 2861 N N . LYS A 1 368 ? -28.946 12.262 19.331 1.00 83.62 368 LYS A N 1
ATOM 2862 C CA . LYS A 1 368 ? -28.745 12.570 20.764 1.00 83.62 368 LYS A CA 1
ATOM 2863 C C . LYS A 1 368 ? -28.170 13.970 20.985 1.00 83.62 368 LYS A C 1
ATOM 2865 O O . LYS A 1 368 ? -28.397 14.580 22.028 1.00 83.62 368 LYS A O 1
ATOM 2870 N N . SER A 1 369 ? -27.422 14.478 20.008 1.00 85.00 369 SER A N 1
ATOM 2871 C CA . SER A 1 369 ? -26.900 15.844 19.963 1.00 85.00 369 SER A CA 1
ATOM 2872 C C . SER A 1 369 ? -26.916 16.362 18.522 1.00 85.00 369 SER A C 1
ATOM 2874 O O . SER A 1 369 ? -27.117 15.598 17.584 1.00 85.00 369 SER A O 1
ATOM 2876 N N . SER A 1 370 ? -26.692 17.662 18.334 1.00 87.12 370 SER A N 1
ATOM 2877 C CA . SER A 1 370 ? -26.505 18.273 17.013 1.00 87.12 370 SER A CA 1
ATOM 2878 C C . SER A 1 370 ? -25.123 18.906 16.913 1.00 87.12 370 SER A C 1
ATOM 2880 O O . SER A 1 370 ? -24.567 19.349 17.921 1.00 87.12 370 SER A O 1
ATOM 2882 N N . VAL A 1 371 ? -24.585 19.011 15.694 1.00 86.25 371 VAL A N 1
ATOM 2883 C CA . VAL A 1 371 ? -23.274 19.640 15.447 1.00 86.25 371 VAL A CA 1
ATOM 2884 C C . VAL A 1 371 ? -23.224 21.059 16.018 1.00 86.25 371 VAL A C 1
ATOM 2886 O O . VAL A 1 371 ? -22.275 21.405 16.713 1.00 86.25 371 VAL A O 1
ATOM 2889 N N . ALA A 1 372 ? -24.275 21.859 15.817 1.00 86.06 372 ALA A N 1
ATOM 2890 C CA . ALA A 1 372 ? -24.348 23.220 16.351 1.00 86.06 372 ALA A CA 1
ATOM 2891 C C . ALA A 1 372 ? -24.310 23.259 17.892 1.00 86.06 372 ALA A C 1
ATOM 2893 O O . ALA A 1 372 ? -23.576 24.065 18.464 1.00 86.06 372 ALA A O 1
ATOM 2894 N N . ARG A 1 373 ? -25.043 22.362 18.573 1.00 87.75 373 ARG A N 1
ATOM 2895 C CA . ARG A 1 373 ? -25.008 22.249 20.041 1.00 87.75 373 ARG A CA 1
ATOM 2896 C C . ARG A 1 373 ? -23.632 21.800 20.534 1.00 87.75 373 ARG A C 1
ATOM 2898 O O . ARG A 1 373 ? -23.134 22.349 21.513 1.00 87.75 373 ARG A O 1
ATOM 2905 N N . TYR A 1 374 ? -23.018 20.837 19.847 1.00 88.31 374 TYR A N 1
ATOM 2906 C CA . TYR A 1 374 ? -21.694 20.333 20.193 1.00 88.31 374 TYR A CA 1
ATOM 2907 C C . TYR A 1 374 ? -20.615 21.414 20.041 1.00 88.31 374 TYR A C 1
ATOM 2909 O O . TYR A 1 374 ? -19.924 21.722 21.009 1.00 88.31 374 TYR A O 1
ATOM 2917 N N . LEU A 1 375 ? -20.533 22.076 18.883 1.00 86.81 375 LEU A N 1
ATOM 2918 C CA . LEU A 1 375 ? -19.557 23.143 18.635 1.00 86.81 375 LEU A CA 1
ATOM 2919 C C . LEU A 1 375 ? -19.756 24.355 19.553 1.00 86.81 375 LEU A C 1
ATOM 2921 O O . LEU A 1 375 ? -18.773 24.950 19.987 1.00 86.81 375 LEU A O 1
ATOM 2925 N N . GLN A 1 376 ? -21.000 24.701 19.905 1.00 86.69 376 GLN A N 1
ATOM 2926 C CA . GLN A 1 376 ? -21.250 25.730 20.917 1.00 86.69 376 GLN A CA 1
ATOM 2927 C C . GLN A 1 376 ? -20.721 25.306 22.295 1.00 86.69 376 GLN A C 1
ATOM 2929 O O . GLN A 1 376 ? -20.141 26.138 22.982 1.00 86.69 376 GLN A O 1
ATOM 2934 N N . SER A 1 377 ? -20.852 24.030 22.678 1.00 87.25 377 SER A N 1
ATOM 2935 C CA . SER A 1 377 ? -20.338 23.534 23.965 1.00 87.25 377 SER A CA 1
ATOM 2936 C C . SER A 1 377 ? -18.809 23.512 24.073 1.00 87.25 377 SER A C 1
ATOM 2938 O O . SER A 1 377 ? -18.299 23.441 25.184 1.00 87.25 377 SER A O 1
ATOM 2940 N N . LEU A 1 378 ? -18.071 23.590 22.957 1.00 87.62 378 LEU A N 1
ATOM 2941 C CA . LEU A 1 378 ? -16.602 23.627 22.961 1.00 87.62 378 LEU A CA 1
ATOM 2942 C C . LEU A 1 378 ? -16.011 25.017 23.236 1.00 87.62 378 LEU A C 1
ATOM 2944 O O . LEU A 1 378 ? -14.846 25.095 23.604 1.00 87.62 378 LEU A O 1
ATOM 2948 N N . LYS A 1 379 ? -16.768 26.104 23.033 1.00 85.25 379 LYS A N 1
ATOM 2949 C CA . LYS A 1 379 ? -16.226 27.478 23.082 1.00 85.25 379 LYS A CA 1
ATOM 2950 C C . LYS A 1 379 ? -15.723 27.882 24.465 1.00 85.25 379 LYS A C 1
ATOM 2952 O O . LYS A 1 379 ? -14.692 28.534 24.571 1.00 85.25 379 LYS A O 1
ATOM 2957 N N . ASP A 1 380 ? -16.446 27.464 25.497 1.00 82.81 380 ASP A N 1
ATOM 2958 C CA . ASP A 1 380 ? -16.216 27.860 26.888 1.00 82.81 380 ASP A CA 1
ATOM 2959 C C . ASP A 1 380 ? -15.396 26.799 27.653 1.00 82.81 380 ASP A C 1
ATOM 2961 O O . ASP A 1 380 ? -15.496 26.679 28.872 1.00 82.81 380 ASP A O 1
ATOM 2965 N N . ARG A 1 381 ? -14.635 25.956 26.934 1.00 86.25 381 ARG A N 1
ATOM 2966 C CA . ARG A 1 381 ? -13.908 24.802 27.485 1.00 86.25 381 ARG A CA 1
ATOM 2967 C C . ARG A 1 381 ? -12.475 24.749 26.970 1.00 86.25 381 ARG A C 1
ATOM 2969 O O . ARG A 1 381 ? -12.229 24.881 25.775 1.00 86.25 381 ARG A O 1
ATOM 2976 N N . LYS A 1 382 ? -11.532 24.432 27.857 1.00 90.00 382 LYS A N 1
ATOM 2977 C CA . LYS A 1 382 ? -10.131 24.188 27.500 1.00 90.00 382 LYS A CA 1
ATOM 2978 C C . LYS A 1 382 ? -9.990 22.870 26.724 1.00 90.00 382 LYS A C 1
ATOM 2980 O O . LYS A 1 382 ? -9.948 21.782 27.302 1.00 90.00 382 LYS A O 1
ATOM 2985 N N . VAL A 1 383 ? -9.943 22.960 25.397 1.00 92.88 383 VAL A N 1
ATOM 2986 C CA . VAL A 1 383 ? -9.861 21.806 24.489 1.00 92.88 383 VAL A CA 1
ATOM 2987 C C . VAL A 1 383 ? -8.712 21.954 23.498 1.00 92.88 383 VAL A C 1
ATOM 2989 O O . VAL A 1 383 ? -8.366 23.060 23.092 1.00 92.88 383 VAL A O 1
ATOM 2992 N N . LYS A 1 384 ? -8.144 20.824 23.070 1.00 94.38 384 LYS A N 1
ATOM 2993 C CA . LYS A 1 384 ? -7.214 20.756 21.944 1.00 94.38 384 LYS A CA 1
ATOM 2994 C C . LYS A 1 384 ? -7.803 19.878 20.849 1.00 94.38 384 LYS A C 1
ATOM 2996 O O . LYS A 1 384 ? -8.112 18.704 21.060 1.00 94.38 384 LYS A O 1
ATOM 3001 N N . ILE A 1 385 ? -8.009 20.488 19.693 1.00 94.69 385 ILE A N 1
ATOM 3002 C CA . ILE A 1 385 ? -8.720 19.940 18.545 1.00 94.69 385 ILE A CA 1
ATOM 3003 C C . ILE A 1 385 ? -7.696 19.563 17.478 1.00 94.69 385 ILE A C 1
ATOM 3005 O O . ILE A 1 385 ? -6.750 20.305 17.224 1.00 94.69 385 ILE A O 1
ATOM 3009 N N . TYR A 1 386 ? -7.897 18.419 16.836 1.00 94.12 386 TYR A N 1
ATOM 3010 C CA . TYR A 1 386 ? -7.064 17.929 15.746 1.00 94.12 386 TYR A CA 1
ATOM 3011 C C . TYR A 1 386 ? -7.955 17.599 14.559 1.00 94.12 386 TYR A C 1
ATOM 3013 O O . TYR A 1 386 ? -8.879 16.795 14.676 1.00 94.12 386 TYR A O 1
ATOM 3021 N N . HIS A 1 387 ? -7.660 18.185 13.407 1.00 92.75 387 HIS A N 1
ATOM 3022 C CA . HIS A 1 387 ? -8.278 17.807 12.142 1.00 92.75 387 HIS A CA 1
ATOM 3023 C C . HIS A 1 387 ? -7.237 17.857 11.024 1.00 92.75 387 HIS A C 1
ATOM 3025 O O . HIS A 1 387 ? -6.214 18.539 11.131 1.00 92.75 387 HIS A O 1
ATOM 3031 N N . ASP A 1 388 ? -7.490 17.133 9.943 1.00 90.50 388 ASP A N 1
ATOM 3032 C CA . ASP A 1 388 ? -6.698 17.230 8.723 1.00 90.50 388 ASP A CA 1
ATOM 3033 C C . ASP A 1 388 ? -7.294 18.273 7.751 1.00 90.50 388 ASP A C 1
ATOM 3035 O O . ASP A 1 388 ? -8.378 18.823 7.968 1.00 90.50 388 ASP A O 1
ATOM 3039 N N . SER A 1 389 ? -6.588 18.567 6.659 1.00 86.38 389 SER A N 1
ATOM 3040 C CA . SER A 1 389 ? -7.011 19.571 5.668 1.00 86.38 389 SER A CA 1
ATOM 3041 C C . SER A 1 389 ? -8.254 19.202 4.838 1.00 86.38 389 SER A C 1
ATOM 3043 O O . SER A 1 389 ? -8.879 20.094 4.257 1.00 86.38 389 SER A O 1
ATOM 3045 N N . ALA A 1 390 ? -8.638 17.924 4.766 1.00 85.94 390 ALA A N 1
ATOM 3046 C CA . ALA A 1 390 ? -9.857 17.468 4.097 1.00 85.94 390 ALA A CA 1
ATOM 3047 C C . ALA A 1 390 ? -11.043 17.232 5.046 1.00 85.94 390 ALA A C 1
ATOM 3049 O O . ALA A 1 390 ? -12.158 17.099 4.546 1.00 85.94 390 ALA A O 1
ATOM 3050 N N . TYR A 1 391 ? -10.837 17.241 6.370 1.00 90.25 391 TYR A N 1
ATOM 3051 C CA . TYR A 1 391 ? -11.817 16.762 7.360 1.00 90.25 391 TYR A CA 1
ATOM 3052 C C . TYR A 1 391 ? -12.197 15.286 7.121 1.00 90.25 391 TYR A C 1
ATOM 3054 O O . TYR A 1 391 ? -13.344 14.874 7.283 1.00 90.25 391 TYR A O 1
ATOM 3062 N N . ASP A 1 392 ? -11.198 14.478 6.761 1.00 89.25 392 ASP A N 1
ATOM 3063 C CA . ASP A 1 392 ? -11.257 13.016 6.801 1.00 89.25 392 ASP A CA 1
ATOM 3064 C C . ASP A 1 392 ? -11.178 12.494 8.257 1.00 89.25 392 ASP A C 1
ATOM 3066 O O . ASP A 1 392 ? -11.547 11.348 8.529 1.00 89.25 392 ASP A O 1
ATOM 3070 N N . ILE A 1 393 ? -10.729 13.333 9.204 1.00 92.50 393 ILE A N 1
ATOM 3071 C CA . ILE A 1 393 ? -10.759 13.093 10.654 1.00 92.50 393 ILE A CA 1
ATOM 3072 C C . ILE A 1 393 ? -10.955 14.379 11.477 1.00 92.50 393 ILE A C 1
ATOM 3074 O O . ILE A 1 393 ? -10.483 15.457 11.119 1.00 92.50 393 ILE A O 1
ATOM 3078 N N . PHE A 1 394 ? -11.612 14.233 12.629 1.00 93.94 394 PHE A N 1
ATOM 3079 C CA . PHE A 1 394 ? -11.765 15.240 13.674 1.00 93.94 394 PHE A CA 1
ATOM 3080 C C . PHE A 1 394 ? -11.674 14.588 15.060 1.00 93.94 394 PHE A C 1
ATOM 3082 O O . PHE A 1 394 ? -12.424 13.662 15.379 1.00 93.94 394 PHE A O 1
ATOM 3089 N N . ALA A 1 395 ? -10.770 15.086 15.897 1.00 95.00 395 ALA A N 1
ATOM 3090 C CA . ALA A 1 395 ? -10.575 14.635 17.268 1.00 95.00 395 ALA A CA 1
ATOM 3091 C C . ALA A 1 395 ? -10.536 15.815 18.247 1.00 95.00 395 ALA A C 1
ATOM 3093 O O . ALA A 1 395 ? -10.011 16.879 17.922 1.00 95.00 395 ALA A O 1
ATOM 3094 N N . VAL A 1 396 ? -11.068 15.619 19.454 1.00 94.94 396 VAL A N 1
ATOM 3095 C CA . VAL A 1 396 ? -11.141 16.637 20.514 1.00 94.94 396 VAL A CA 1
ATOM 3096 C C . VAL A 1 396 ? -10.643 16.036 21.820 1.00 94.94 396 VAL A C 1
ATOM 3098 O O . VAL A 1 396 ? -11.275 15.135 22.371 1.00 94.94 396 VAL A O 1
ATOM 3101 N N . VAL A 1 397 ? -9.527 16.554 22.329 1.00 94.88 397 VAL A N 1
ATOM 3102 C CA . VAL A 1 397 ? -9.023 16.249 23.671 1.00 94.88 397 VAL A CA 1
ATOM 3103 C C . VAL A 1 397 ? -9.434 17.379 24.608 1.00 94.88 397 VAL A C 1
ATOM 3105 O O . VAL A 1 397 ? -8.982 18.514 24.461 1.00 94.88 397 VAL A O 1
ATOM 3108 N N . ALA A 1 398 ? -10.287 17.078 25.582 1.00 92.00 398 ALA A N 1
ATOM 3109 C CA . ALA A 1 398 ? -10.587 17.977 26.685 1.00 92.00 398 ALA A CA 1
ATOM 3110 C C . ALA A 1 398 ? -9.430 17.959 27.692 1.00 92.00 398 ALA A C 1
ATOM 3112 O O . ALA A 1 398 ? -8.984 16.892 28.122 1.00 92.00 398 ALA A O 1
ATOM 3113 N N . VAL A 1 399 ? -8.946 19.139 28.076 1.00 88.31 399 VAL A N 1
ATOM 3114 C CA . VAL A 1 399 ? -7.858 19.302 29.046 1.00 88.31 399 VAL A CA 1
ATOM 3115 C C . VAL A 1 399 ? -8.471 19.825 30.347 1.00 88.31 399 VAL A C 1
ATOM 3117 O O . VAL A 1 399 ? -9.030 20.921 30.330 1.00 88.31 399 VAL A O 1
ATOM 3120 N N . PRO A 1 400 ? -8.418 19.075 31.464 1.00 81.12 400 PRO A N 1
ATOM 3121 C CA . PRO A 1 400 ? -8.965 19.552 32.729 1.00 81.12 400 PRO A CA 1
ATOM 3122 C C . PRO A 1 400 ? -8.196 20.775 33.252 1.00 81.12 400 PRO A C 1
ATOM 3124 O O . PRO A 1 400 ? -7.033 21.005 32.910 1.00 81.12 400 PRO A O 1
ATOM 3127 N N . GLU A 1 401 ? -8.873 21.572 34.077 1.00 67.81 401 GLU A N 1
ATOM 3128 C CA . GLU A 1 401 ? -8.288 22.743 34.746 1.00 67.81 401 GLU A CA 1
ATOM 3129 C C . GLU A 1 401 ? -7.676 22.381 36.112 1.00 67.81 401 GLU A C 1
ATOM 3131 O O . GLU A 1 401 ? -6.726 23.025 36.548 1.00 67.81 401 GLU A O 1
ATOM 3136 N N . GLU A 1 402 ? -8.166 21.302 36.731 1.00 66.25 402 GLU A N 1
ATOM 3137 C CA . GLU A 1 402 ? -7.631 20.667 37.944 1.00 66.25 402 GLU A CA 1
ATOM 3138 C C . GLU A 1 402 ? -6.792 19.411 37.607 1.00 66.25 402 GLU A C 1
ATOM 3140 O O . GLU A 1 402 ? -6.723 18.981 36.452 1.00 66.25 402 GLU A O 1
ATOM 3145 N N . GLU A 1 403 ? -6.165 18.785 38.612 1.00 61.97 403 GLU A N 1
ATOM 3146 C CA . GLU A 1 403 ? -5.362 17.565 38.429 1.00 61.97 403 GLU A CA 1
ATOM 3147 C C . GLU A 1 403 ? -6.181 16.370 37.903 1.00 61.97 403 GLU A C 1
ATOM 3149 O O . GLU A 1 403 ? -6.928 15.708 38.625 1.00 61.97 403 GLU A O 1
ATOM 3154 N N . GLY A 1 404 ? -5.964 16.029 36.633 1.00 67.25 404 GLY A N 1
ATOM 3155 C CA . GLY A 1 404 ? -6.470 14.814 36.001 1.00 67.25 404 GLY A CA 1
ATOM 3156 C C . GLY A 1 404 ? -5.826 14.570 34.636 1.00 67.25 404 GLY A C 1
ATOM 3157 O O . GLY A 1 404 ? -5.193 15.459 34.065 1.00 67.25 404 GLY A O 1
ATOM 3158 N N . ALA A 1 405 ? -5.974 13.362 34.089 1.00 75.00 405 ALA A N 1
ATOM 3159 C CA . ALA A 1 405 ? -5.574 13.106 32.708 1.00 75.00 405 ALA A CA 1
ATOM 3160 C C . ALA A 1 405 ? -6.451 13.898 31.714 1.00 75.00 405 ALA A C 1
ATOM 3162 O O . ALA A 1 405 ? -7.669 13.989 31.902 1.00 75.00 405 ALA A O 1
ATOM 3163 N N . PRO A 1 406 ? -5.865 14.407 30.614 1.00 91.06 406 PRO A N 1
ATOM 3164 C CA . PRO A 1 406 ? -6.613 14.813 29.431 1.00 91.06 406 PRO A CA 1
ATOM 3165 C C . PRO A 1 406 ? -7.525 13.681 28.940 1.00 91.06 406 PRO A C 1
ATOM 3167 O O . PRO A 1 406 ? -7.162 12.500 29.004 1.00 91.06 406 PRO A O 1
ATOM 3170 N N . PHE A 1 407 ? -8.702 14.040 28.430 1.00 91.62 407 PHE A N 1
ATOM 3171 C CA . PHE A 1 407 ? -9.723 13.085 28.008 1.00 91.62 407 PHE A CA 1
ATOM 3172 C C . PHE A 1 407 ? -10.067 13.263 26.528 1.00 91.62 407 PHE A C 1
ATOM 3174 O O . PHE A 1 407 ? -10.492 14.340 26.113 1.00 91.62 407 PHE A O 1
ATOM 3181 N N . LEU A 1 408 ? -9.909 12.214 25.721 1.00 94.00 408 LEU A N 1
ATOM 3182 C CA . LEU A 1 408 ? -10.325 12.229 24.317 1.00 94.00 408 LEU A CA 1
ATOM 3183 C C . LEU A 1 408 ? -11.843 12.021 24.241 1.00 94.00 408 LEU A C 1
ATOM 3185 O O . LEU A 1 408 ? -12.357 10.932 24.490 1.00 94.00 408 LEU A O 1
ATOM 3189 N N . GLU A 1 409 ? -12.545 13.102 23.921 1.00 90.19 409 GLU A N 1
ATOM 3190 C CA . GLU A 1 409 ? -14.003 13.212 23.968 1.00 90.19 409 GLU A CA 1
ATOM 3191 C C . GLU A 1 409 ? -14.667 12.763 22.664 1.00 90.19 409 GLU A C 1
ATOM 3193 O O . GLU A 1 409 ? -15.662 12.041 22.687 1.00 90.19 409 GLU A O 1
ATOM 3198 N N . LYS A 1 410 ? -14.094 13.160 21.523 1.00 90.62 410 LYS A N 1
ATOM 3199 C CA . LYS A 1 410 ? -14.478 12.670 20.196 1.00 90.62 410 LYS A CA 1
ATOM 3200 C C . LYS A 1 410 ? -13.238 12.316 19.389 1.00 90.62 410 LYS A C 1
ATOM 3202 O O . LYS A 1 410 ? -12.208 12.978 19.494 1.00 90.62 410 LYS A O 1
ATOM 3207 N N . PHE A 1 411 ? -13.364 11.277 18.570 1.00 93.12 411 PHE A N 1
ATOM 3208 C CA . PHE A 1 411 ? -12.358 10.814 17.616 1.00 93.12 411 PHE A CA 1
ATOM 3209 C C . PHE A 1 411 ? -13.104 10.199 16.426 1.00 93.12 411 PHE A C 1
ATOM 3211 O O . PHE A 1 411 ? -13.349 8.995 16.360 1.00 93.12 411 PHE A O 1
ATOM 3218 N N . VAL A 1 412 ? -13.577 11.070 15.536 1.00 92.44 412 VAL A N 1
ATOM 3219 C CA . VAL A 1 412 ? -14.479 10.739 14.429 1.00 92.44 412 VAL A CA 1
ATOM 3220 C C . VAL A 1 412 ? -13.695 10.820 13.130 1.00 92.44 412 VAL A C 1
ATOM 3222 O O . VAL A 1 412 ? -13.122 11.858 12.812 1.00 92.44 412 VAL A O 1
ATOM 3225 N N . ALA A 1 413 ? -13.673 9.734 12.365 1.00 91.44 413 ALA A N 1
ATOM 3226 C CA . ALA A 1 413 ? -12.970 9.656 11.092 1.00 91.44 413 ALA A CA 1
ATOM 3227 C C . ALA A 1 413 ? -13.890 9.085 10.015 1.00 91.44 413 ALA A C 1
ATOM 3229 O O . ALA A 1 413 ? -14.677 8.176 10.288 1.00 91.44 413 ALA A O 1
ATOM 3230 N N . THR A 1 414 ? -13.768 9.578 8.783 1.00 90.06 414 THR A N 1
ATOM 3231 C CA . THR A 1 414 ? -14.438 8.946 7.645 1.00 90.06 414 THR A CA 1
ATOM 3232 C C . THR A 1 414 ? -13.830 7.569 7.397 1.00 90.06 414 THR A C 1
ATOM 3234 O O . THR A 1 414 ? -12.667 7.294 7.715 1.00 90.06 414 THR A O 1
ATOM 3237 N N . ARG A 1 415 ? -14.571 6.701 6.706 1.00 81.88 415 ARG A N 1
ATOM 3238 C CA . ARG A 1 415 ? -14.018 5.428 6.226 1.00 81.88 415 ARG A CA 1
ATOM 3239 C C . ARG A 1 415 ? -12.800 5.621 5.305 1.00 81.88 415 ARG A C 1
ATOM 3241 O O . ARG A 1 415 ? -11.944 4.744 5.267 1.00 81.88 415 ARG A O 1
ATOM 3248 N N . THR A 1 416 ? -12.672 6.748 4.600 1.00 79.75 416 THR A N 1
ATOM 3249 C CA . THR A 1 416 ? -11.462 7.059 3.818 1.00 79.75 416 THR A CA 1
ATOM 3250 C C . THR A 1 416 ? -10.289 7.378 4.745 1.00 79.75 416 THR A C 1
ATOM 3252 O O . THR A 1 416 ? -9.249 6.736 4.608 1.00 79.75 416 THR A O 1
ATOM 3255 N N . GLY A 1 417 ? -10.473 8.230 5.759 1.00 82.44 417 GLY A N 1
ATOM 3256 C CA . GLY A 1 417 ? -9.449 8.544 6.761 1.00 82.44 417 GLY A CA 1
ATOM 3257 C C . GLY A 1 417 ? -8.975 7.316 7.554 1.00 82.44 417 GLY A C 1
ATOM 3258 O O . GLY A 1 417 ? -7.772 7.118 7.740 1.00 82.44 417 GLY A O 1
ATOM 3259 N N . VAL A 1 418 ? -9.903 6.433 7.948 1.00 81.06 418 VAL A N 1
ATOM 3260 C CA . VAL A 1 418 ? -9.614 5.165 8.652 1.00 81.06 418 VAL A CA 1
ATOM 3261 C C . VAL A 1 418 ? -8.804 4.194 7.790 1.00 81.06 418 VAL A C 1
ATOM 3263 O O . VAL A 1 418 ? -7.900 3.531 8.307 1.00 81.06 418 VAL A O 1
ATOM 3266 N N . LEU A 1 419 ? -9.113 4.075 6.493 1.00 74.38 419 LEU A N 1
ATOM 3267 C CA . LEU A 1 419 ? -8.361 3.207 5.580 1.00 74.38 419 LEU A CA 1
ATOM 3268 C C . LEU A 1 419 ? -7.008 3.828 5.202 1.00 74.38 419 LEU A C 1
ATOM 3270 O O . LEU A 1 419 ? -6.018 3.108 5.137 1.00 74.38 419 LEU A O 1
ATOM 3274 N N . ASN A 1 420 ? -6.942 5.150 5.053 1.00 75.19 420 ASN A N 1
ATOM 3275 C CA . ASN A 1 420 ? -5.718 5.898 4.773 1.00 75.19 420 ASN A CA 1
ATOM 3276 C C . ASN A 1 420 ? -4.838 6.118 6.026 1.00 75.19 420 ASN A C 1
ATOM 3278 O O . ASN A 1 420 ? -3.933 6.949 5.987 1.00 75.19 420 ASN A O 1
ATOM 3282 N N . ASN A 1 421 ? -5.051 5.411 7.143 1.00 77.44 421 ASN A N 1
ATOM 3283 C CA . ASN A 1 421 ? -4.291 5.569 8.397 1.00 77.44 421 ASN A CA 1
ATOM 3284 C C . ASN A 1 421 ? -4.202 7.024 8.927 1.00 77.44 421 ASN A C 1
ATOM 3286 O O . ASN A 1 421 ? -3.304 7.342 9.704 1.00 77.44 421 ASN A O 1
ATOM 3290 N N . VAL A 1 422 ? -5.121 7.924 8.554 1.00 83.50 422 VAL A N 1
ATOM 3291 C CA . VAL A 1 422 ? -5.128 9.313 9.064 1.00 83.50 422 VAL A CA 1
ATOM 3292 C C . VAL A 1 422 ? -5.430 9.314 10.571 1.00 83.50 422 VAL A C 1
ATOM 3294 O O . VAL A 1 422 ? -4.864 10.108 11.320 1.00 83.50 422 VAL A O 1
ATOM 3297 N N . THR A 1 423 ? -6.208 8.324 11.030 1.00 87.94 423 THR A N 1
ATOM 3298 C CA . THR A 1 423 ? -6.367 7.943 12.445 1.00 87.94 423 THR A CA 1
ATOM 3299 C C . THR A 1 423 ? -5.039 7.790 13.175 1.00 87.94 423 THR A C 1
ATOM 3301 O O . THR A 1 423 ? -4.883 8.260 14.296 1.00 87.94 423 THR A O 1
ATOM 3304 N N . ASP A 1 424 ? -4.070 7.135 12.545 1.00 84.62 424 ASP A N 1
ATOM 3305 C CA . ASP A 1 424 ? -2.806 6.779 13.172 1.00 84.62 424 ASP A CA 1
ATOM 3306 C C . ASP A 1 424 ? -1.842 7.968 13.187 1.00 84.62 424 ASP A C 1
ATOM 3308 O O . ASP A 1 424 ? -1.210 8.203 14.214 1.00 84.62 424 ASP A O 1
ATOM 3312 N N . ASN A 1 425 ? -1.811 8.786 12.127 1.00 84.31 425 ASN A N 1
ATOM 3313 C CA . ASN A 1 425 ? -1.073 10.054 12.127 1.00 84.31 425 ASN A CA 1
ATOM 3314 C C . ASN A 1 425 ? -1.577 11.001 13.240 1.00 84.31 425 ASN A C 1
ATOM 3316 O O . ASN A 1 425 ? -0.779 11.481 14.047 1.00 84.31 425 ASN A O 1
ATOM 3320 N N . VAL A 1 426 ? -2.898 11.221 13.344 1.00 90.38 426 VAL A N 1
ATOM 3321 C CA . VAL A 1 426 ? -3.484 12.066 14.407 1.00 90.38 426 VAL A CA 1
ATOM 3322 C C . VAL A 1 426 ? -3.185 11.498 15.793 1.00 90.38 426 VAL A C 1
ATOM 3324 O O . VAL A 1 426 ? -2.825 12.253 16.694 1.00 90.38 426 VAL A O 1
ATOM 3327 N N . TRP A 1 427 ? -3.253 10.174 15.969 1.00 91.31 427 TRP A N 1
ATOM 3328 C CA . TRP A 1 427 ? -2.920 9.534 17.243 1.00 91.31 427 TRP A CA 1
ATOM 3329 C C . TRP A 1 427 ? -1.462 9.752 17.664 1.00 91.31 427 TRP A C 1
ATOM 3331 O O . TRP A 1 427 ? -1.202 9.988 18.843 1.00 91.31 427 TRP A O 1
ATOM 3341 N N . GLN A 1 428 ? -0.505 9.729 16.727 1.00 87.25 428 GLN A N 1
ATOM 3342 C CA . GLN A 1 428 ? 0.889 10.047 17.055 1.00 87.25 428 GLN A CA 1
ATOM 3343 C C . GLN A 1 428 ? 1.060 11.511 17.479 1.00 87.25 428 GLN A C 1
ATOM 3345 O O . GLN A 1 428 ? 1.822 11.774 18.409 1.00 87.25 428 GLN A O 1
ATOM 3350 N N . MET A 1 429 ? 0.333 12.463 16.880 1.00 87.94 429 MET A N 1
ATOM 3351 C CA . MET A 1 429 ? 0.402 13.863 17.321 1.00 87.94 429 MET A CA 1
ATOM 3352 C C . MET A 1 429 ? -0.288 14.085 18.678 1.00 87.94 429 MET A C 1
ATOM 3354 O O . MET A 1 429 ? 0.272 14.767 19.534 1.00 87.94 429 MET A O 1
ATOM 3358 N N . ILE A 1 430 ? -1.416 13.415 18.939 1.00 93.06 430 ILE A N 1
ATOM 3359 C CA . ILE A 1 430 ? -2.037 13.363 20.275 1.00 93.06 430 ILE A CA 1
ATOM 3360 C C . ILE A 1 430 ? -1.050 12.786 21.306 1.00 93.06 430 ILE A C 1
ATOM 3362 O O . ILE A 1 430 ? -0.877 13.377 22.366 1.00 93.06 430 ILE A O 1
ATOM 3366 N N . LYS A 1 431 ? -0.330 11.697 20.995 1.00 91.19 431 LYS A N 1
ATOM 3367 C CA . LYS A 1 431 ? 0.662 11.078 21.902 1.00 91.19 431 LYS A CA 1
ATOM 3368 C C . LYS A 1 431 ? 1.981 11.863 22.019 1.00 91.19 431 LYS A C 1
ATOM 3370 O O . LYS A 1 431 ? 2.713 11.725 23.006 1.00 91.19 431 LYS A O 1
ATOM 3375 N N . LYS A 1 432 ? 2.288 12.729 21.048 1.00 89.50 432 LYS A N 1
ATOM 3376 C CA . LYS A 1 432 ? 3.370 13.722 21.134 1.00 89.50 432 LYS A CA 1
ATOM 3377 C C . LYS A 1 432 ? 3.024 14.794 22.169 1.00 89.50 432 LYS A C 1
ATOM 3379 O O . LYS A 1 432 ? 3.847 15.033 23.054 1.00 89.50 432 LYS A O 1
ATOM 3384 N N . ASP A 1 433 ? 1.820 15.354 22.088 1.00 91.56 433 ASP A N 1
ATOM 3385 C CA . ASP A 1 433 ? 1.335 16.439 22.950 1.00 91.56 433 ASP A CA 1
ATOM 3386 C C . ASP A 1 433 ? 0.955 15.962 24.363 1.00 91.56 433 ASP A C 1
ATOM 3388 O O . ASP A 1 433 ? 1.347 16.572 25.356 1.00 91.56 433 ASP A O 1
ATOM 3392 N N . PHE A 1 434 ? 0.232 14.846 24.467 1.00 92.69 434 PHE A N 1
ATOM 3393 C CA . PHE A 1 434 ? -0.317 14.313 25.712 1.00 92.69 434 PHE A CA 1
ATOM 3394 C C . PHE A 1 434 ? 0.351 12.984 26.074 1.00 92.69 434 PHE A C 1
ATOM 3396 O O . PHE A 1 434 ? 0.093 11.945 25.461 1.00 92.69 434 PHE A O 1
ATOM 3403 N N . LYS A 1 435 ? 1.216 13.012 27.100 1.00 91.12 435 LYS A N 1
ATOM 3404 C CA . LYS A 1 435 ? 1.933 11.817 27.591 1.00 91.12 435 LYS A CA 1
ATOM 3405 C C . LYS A 1 435 ? 1.029 10.809 28.291 1.00 91.12 435 LYS A C 1
ATOM 3407 O O . LYS A 1 435 ? 1.323 9.621 28.228 1.00 91.12 435 LYS A O 1
ATOM 3412 N N . LYS A 1 436 ? -0.082 11.279 28.864 1.00 91.88 436 LYS A N 1
ATOM 3413 C CA . LYS A 1 436 ? -1.179 10.455 29.370 1.00 91.88 436 LYS A CA 1
ATOM 3414 C C . LYS A 1 436 ? -2.519 10.922 28.822 1.00 91.88 436 LYS A C 1
ATOM 3416 O O . LYS A 1 436 ? -2.694 12.115 28.574 1.00 91.88 436 LYS A O 1
ATOM 3421 N N . LEU A 1 437 ? -3.431 9.978 28.613 1.00 93.81 437 LEU A N 1
ATOM 3422 C CA . LEU A 1 437 ? -4.742 10.204 28.002 1.00 93.81 437 LEU A CA 1
ATOM 3423 C C . LEU A 1 437 ? -5.719 9.116 28.459 1.00 93.81 437 LEU A C 1
ATOM 3425 O O . LEU A 1 437 ? -5.351 7.941 28.486 1.00 93.81 437 LEU A O 1
ATOM 3429 N N . ALA A 1 438 ? -6.966 9.491 28.745 1.00 92.88 438 ALA A N 1
ATOM 3430 C CA . ALA A 1 438 ? -8.077 8.562 28.966 1.00 92.88 438 ALA A CA 1
ATOM 3431 C C . ALA A 1 438 ? -9.187 8.772 27.920 1.00 92.88 438 ALA A C 1
ATOM 3433 O O . ALA A 1 438 ? -9.351 9.874 27.398 1.00 92.88 438 ALA A O 1
ATOM 3434 N N . TRP A 1 439 ? -9.939 7.722 27.582 1.00 93.69 439 TRP A N 1
ATOM 3435 C CA . TRP A 1 439 ? -11.047 7.798 26.618 1.00 93.69 439 TRP A CA 1
ATOM 3436 C C . TRP A 1 439 ? -12.050 6.655 26.787 1.00 93.69 439 TRP A C 1
ATOM 3438 O O . TRP A 1 439 ? -11.761 5.653 27.439 1.00 93.69 439 TRP A O 1
ATOM 3448 N N . VAL A 1 440 ? -13.243 6.782 26.201 1.00 91.31 440 VAL A N 1
ATOM 3449 C CA . VAL A 1 440 ? -14.302 5.759 26.274 1.00 91.31 440 VAL A CA 1
ATOM 3450 C C . VAL A 1 440 ? -14.775 5.380 24.874 1.00 91.31 440 VAL A C 1
ATOM 3452 O O . VAL A 1 440 ? -15.142 6.247 24.090 1.00 91.31 440 VAL A O 1
ATOM 3455 N N . ALA A 1 441 ? -14.840 4.078 24.587 1.00 90.50 441 ALA A N 1
ATOM 3456 C CA . ALA A 1 441 ? -15.424 3.536 23.359 1.00 90.50 441 ALA A CA 1
ATOM 3457 C C . ALA A 1 441 ? -16.641 2.646 23.661 1.00 90.50 441 ALA A C 1
ATOM 3459 O O . ALA A 1 441 ? -16.671 1.901 24.650 1.00 90.50 441 ALA A O 1
ATOM 3460 N N . SER A 1 442 ? -17.650 2.675 22.787 1.00 86.62 442 SER A N 1
ATOM 3461 C CA . SER A 1 442 ? -18.814 1.784 22.904 1.00 86.62 442 SER A CA 1
ATOM 3462 C C . SER A 1 442 ? -18.468 0.343 22.498 1.00 86.62 442 SER A C 1
ATOM 3464 O O . SER A 1 442 ? -17.461 0.078 21.847 1.00 86.62 442 SER A O 1
ATOM 3466 N N . LYS A 1 443 ? -19.303 -0.635 22.857 1.00 82.88 443 LYS A N 1
ATOM 3467 C CA . LYS A 1 443 ? -19.186 -2.035 22.401 1.00 82.88 443 LYS A CA 1
ATOM 3468 C C . LYS A 1 443 ? -19.285 -2.226 20.887 1.00 82.88 443 LYS A C 1
ATOM 3470 O O . LYS A 1 443 ? -18.704 -3.184 20.387 1.00 82.88 443 LYS A O 1
ATOM 3475 N N . ASN A 1 444 ? -19.993 -1.337 20.194 1.00 80.62 444 ASN A N 1
ATOM 3476 C CA . ASN A 1 444 ? -20.234 -1.420 18.751 1.00 80.62 444 ASN A CA 1
ATOM 3477 C C . ASN A 1 444 ? -19.304 -0.498 17.939 1.00 80.62 444 ASN A C 1
ATOM 3479 O O . ASN A 1 444 ? -19.454 -0.404 16.726 1.00 80.62 444 ASN A O 1
ATOM 3483 N N . ASP A 1 445 ? -18.363 0.181 18.598 1.00 81.00 445 ASP A N 1
ATOM 3484 C CA . ASP A 1 445 ? -17.364 1.038 17.963 1.00 81.00 445 ASP A CA 1
ATOM 3485 C C . ASP A 1 445 ? -16.412 0.198 17.090 1.00 81.00 445 ASP A C 1
ATOM 3487 O O . ASP A 1 445 ? -15.728 -0.703 17.586 1.00 81.00 445 ASP A O 1
ATOM 3491 N N . GLU A 1 446 ? -16.359 0.484 15.785 1.00 76.31 446 GLU A N 1
ATOM 3492 C CA . GLU A 1 446 ? -15.513 -0.261 14.844 1.00 76.31 446 GLU A CA 1
ATOM 3493 C C . GLU A 1 446 ? -14.011 -0.096 15.140 1.00 76.31 446 GLU A C 1
ATOM 3495 O O . GLU A 1 446 ? -13.220 -0.990 14.827 1.00 76.31 446 GLU A O 1
ATOM 3500 N N . ASN A 1 447 ? -13.615 0.996 15.804 1.00 81.38 447 ASN A N 1
ATOM 3501 C CA . ASN A 1 447 ? -12.238 1.268 16.208 1.00 81.38 447 ASN A CA 1
ATOM 3502 C C . ASN A 1 447 ? -11.869 0.629 17.559 1.00 81.38 447 ASN A C 1
ATOM 3504 O O . ASN A 1 447 ? -10.716 0.724 17.975 1.00 81.38 447 ASN A O 1
ATOM 3508 N N . LYS A 1 448 ? -12.781 -0.080 18.244 1.00 84.62 448 LYS A N 1
ATOM 3509 C CA . LYS A 1 448 ? -12.525 -0.656 19.581 1.00 84.62 448 LYS A CA 1
ATOM 3510 C C . LYS A 1 448 ? -11.278 -1.542 19.670 1.00 84.62 448 LYS A C 1
ATOM 3512 O O . LYS A 1 448 ? -10.570 -1.487 20.672 1.00 84.62 448 LYS A O 1
ATOM 3517 N N . GLY A 1 449 ? -10.993 -2.338 18.637 1.00 84.81 449 GLY A N 1
ATOM 3518 C CA . GLY A 1 449 ? -9.755 -3.129 18.572 1.00 84.81 449 GLY A CA 1
ATOM 3519 C C . GLY A 1 449 ? -8.509 -2.251 18.420 1.00 84.81 449 GLY A C 1
ATOM 3520 O O . GLY A 1 449 ? -7.539 -2.418 19.145 1.00 84.81 449 GLY A O 1
ATOM 3521 N N . TRP A 1 450 ? -8.582 -1.242 17.548 1.00 85.81 450 TRP A N 1
ATOM 3522 C CA . TRP A 1 450 ? -7.505 -0.277 17.310 1.00 85.81 450 TRP A CA 1
ATOM 3523 C C . TRP A 1 450 ? -7.189 0.561 18.565 1.00 85.81 450 TRP A C 1
ATOM 3525 O O . TRP A 1 450 ? -6.017 0.828 18.829 1.00 85.81 450 TRP A O 1
ATOM 3535 N N . TYR A 1 451 ? -8.197 0.902 19.379 1.00 90.88 451 TYR A N 1
ATOM 3536 C CA . TYR A 1 451 ? -8.004 1.505 20.704 1.00 90.88 451 TYR A CA 1
ATOM 3537 C C . TYR A 1 451 ? -7.345 0.541 21.699 1.00 90.88 451 TYR A C 1
ATOM 3539 O O . TYR A 1 451 ? -6.422 0.945 22.398 1.00 90.88 451 TYR A O 1
ATOM 3547 N N . PHE A 1 452 ? -7.781 -0.724 21.752 1.00 89.75 452 PHE A N 1
ATOM 3548 C CA . PHE A 1 452 ? -7.189 -1.738 22.635 1.00 89.75 452 PHE A CA 1
ATOM 3549 C C . PHE A 1 452 ? -5.693 -1.938 22.345 1.00 89.75 452 PHE A C 1
ATOM 3551 O O . PHE A 1 452 ? -4.893 -1.953 23.272 1.00 89.75 452 PHE A O 1
ATOM 3558 N N . ASP A 1 453 ? -5.300 -1.968 21.069 1.00 86.38 453 ASP A N 1
ATOM 3559 C CA . ASP A 1 453 ? -3.895 -2.050 20.634 1.00 86.38 453 ASP A CA 1
ATOM 3560 C C . ASP A 1 453 ? -3.046 -0.797 20.983 1.00 86.38 453 ASP A C 1
ATOM 3562 O O . ASP A 1 453 ? -1.839 -0.781 20.735 1.00 86.38 453 ASP A O 1
ATOM 3566 N N . ARG A 1 454 ? -3.662 0.284 21.493 1.00 90.94 454 ARG A N 1
ATOM 3567 C CA . ARG A 1 454 ? -3.035 1.593 21.794 1.00 90.94 454 ARG A CA 1
ATOM 3568 C C . ARG A 1 454 ? -3.149 2.019 23.260 1.00 90.94 454 ARG A C 1
ATOM 3570 O O . ARG A 1 454 ? -2.649 3.093 23.605 1.00 90.94 454 ARG A O 1
ATOM 3577 N N . ALA A 1 455 ? -3.794 1.208 24.093 1.00 93.00 455 ALA A N 1
ATOM 3578 C CA . ALA A 1 455 ? -4.002 1.458 25.511 1.00 93.00 455 ALA A CA 1
ATOM 3579 C C . ALA A 1 455 ? -3.055 0.607 26.367 1.00 93.00 455 ALA A C 1
ATOM 3581 O O . ALA A 1 455 ? -2.818 -0.560 26.061 1.00 93.00 455 ALA A O 1
ATOM 3582 N N . ASP A 1 456 ? -2.576 1.176 27.470 1.00 93.25 456 ASP A N 1
ATOM 3583 C CA . ASP A 1 456 ? -1.805 0.440 28.478 1.00 93.25 456 ASP A CA 1
ATOM 3584 C C . ASP A 1 456 ? -2.750 -0.281 29.467 1.00 93.25 456 ASP A C 1
ATOM 3586 O O . ASP A 1 456 ? -2.381 -1.284 30.077 1.00 93.25 456 ASP A O 1
ATOM 3590 N N . GLY A 1 457 ? -4.003 0.186 29.583 1.00 90.75 457 GLY A N 1
ATOM 3591 C CA . GLY A 1 457 ? -5.052 -0.450 30.379 1.00 90.75 457 GLY A CA 1
ATOM 3592 C C . GLY A 1 457 ? -6.472 -0.175 29.870 1.00 90.75 457 GLY A C 1
ATOM 3593 O O . GLY A 1 457 ? -6.717 0.742 29.083 1.00 90.75 457 GLY A O 1
ATOM 3594 N N . SER A 1 458 ? -7.430 -1.006 30.299 1.00 93.75 458 SER A N 1
ATOM 3595 C CA . SER A 1 458 ? -8.852 -0.836 29.968 1.00 93.75 458 SER A CA 1
ATOM 3596 C C . SER A 1 458 ? -9.786 -1.390 31.049 1.00 93.75 458 SER A C 1
ATOM 3598 O O . SER A 1 458 ? -9.436 -2.327 31.765 1.00 93.75 458 SER A O 1
ATOM 3600 N N . HIS A 1 459 ? -10.994 -0.830 31.154 1.00 92.06 459 HIS A N 1
ATOM 3601 C CA . HIS A 1 459 ? -12.036 -1.268 32.086 1.00 92.06 459 HIS A CA 1
ATOM 3602 C C . HIS A 1 459 ? -13.428 -1.179 31.439 1.00 92.06 459 HIS A C 1
ATOM 3604 O O . HIS A 1 459 ? -13.728 -0.214 30.741 1.00 92.06 459 HIS A O 1
ATOM 3610 N N . THR A 1 460 ? -14.297 -2.176 31.638 1.00 92.38 460 THR A N 1
ATOM 3611 C CA . THR A 1 460 ? -15.573 -2.301 30.899 1.00 92.38 460 THR A CA 1
ATOM 3612 C C . THR A 1 460 ? -16.776 -2.350 31.838 1.00 92.38 460 THR A C 1
ATOM 3614 O O . THR A 1 460 ? -16.848 -3.217 32.701 1.00 92.38 460 THR A O 1
ATOM 3617 N N . ILE A 1 461 ? -17.740 -1.445 31.635 1.00 90.75 461 ILE A N 1
ATOM 3618 C CA . ILE A 1 461 ? -18.994 -1.327 32.400 1.00 90.75 461 ILE A CA 1
ATOM 3619 C C . ILE A 1 461 ? -20.128 -1.022 31.411 1.00 90.75 461 ILE A C 1
ATOM 3621 O O . ILE A 1 461 ? -19.951 -0.192 30.524 1.00 90.75 461 ILE A O 1
ATOM 3625 N N . ASN A 1 462 ? -21.295 -1.660 31.564 1.00 84.56 462 ASN A N 1
ATOM 3626 C CA . ASN A 1 462 ? -22.529 -1.348 30.818 1.00 84.56 462 ASN A CA 1
ATOM 3627 C C . ASN A 1 462 ? -22.330 -1.198 29.292 1.00 84.56 462 ASN A C 1
ATOM 3629 O O . ASN A 1 462 ? -22.755 -0.216 28.690 1.00 84.56 462 ASN A O 1
ATOM 3633 N N . ASP A 1 463 ? -21.641 -2.161 28.666 1.00 85.69 463 ASP A N 1
ATOM 3634 C CA . ASP A 1 463 ? -21.302 -2.163 27.231 1.00 85.69 463 ASP A CA 1
ATOM 3635 C C . ASP A 1 463 ? -20.489 -0.935 26.732 1.00 85.69 463 ASP A C 1
ATOM 3637 O O . ASP A 1 463 ? -20.315 -0.739 25.525 1.00 85.69 463 ASP A O 1
ATOM 3641 N N . ARG A 1 464 ? -19.888 -0.156 27.641 1.00 89.06 464 ARG A N 1
ATOM 3642 C CA . ARG A 1 464 ? -18.839 0.841 27.366 1.00 89.06 464 ARG A CA 1
ATOM 3643 C C . ARG A 1 464 ? -17.490 0.343 27.893 1.00 89.06 464 ARG A C 1
ATOM 3645 O O . ARG A 1 464 ? -17.438 -0.375 28.890 1.00 89.06 464 ARG A O 1
ATOM 3652 N N . THR A 1 465 ? -16.391 0.744 27.260 1.00 92.88 465 THR A N 1
ATOM 3653 C CA . THR A 1 465 ? -15.029 0.462 27.743 1.00 92.88 465 THR A CA 1
ATOM 3654 C C . THR A 1 465 ? -14.243 1.758 27.863 1.00 92.88 465 THR A C 1
ATOM 3656 O O . THR A 1 465 ? -14.044 2.446 26.864 1.00 92.88 465 THR A O 1
ATOM 3659 N N . LEU A 1 466 ? -13.807 2.058 29.084 1.00 93.12 466 LEU A N 1
ATOM 3660 C CA . LEU A 1 466 ? -12.760 3.023 29.392 1.00 93.12 466 LEU A CA 1
ATOM 3661 C C . LEU A 1 466 ? -11.407 2.439 28.968 1.00 93.12 466 LEU A C 1
ATOM 3663 O O . LEU A 1 466 ? -11.131 1.265 29.220 1.00 93.12 466 LEU A O 1
ATOM 3667 N N . PHE A 1 467 ? -10.570 3.271 28.373 1.00 94.50 467 PHE A N 1
ATOM 3668 C CA . PHE A 1 467 ? -9.194 2.994 27.981 1.00 94.50 467 PHE A CA 1
ATOM 3669 C C . PHE A 1 467 ? -8.291 4.125 28.478 1.00 94.50 467 PHE A C 1
ATOM 3671 O O . PHE A 1 467 ? -8.745 5.264 28.615 1.00 94.50 467 PHE A O 1
ATOM 3678 N N . TRP A 1 468 ? -7.018 3.825 28.730 1.00 93.69 468 TRP A N 1
ATOM 3679 C CA . TRP A 1 468 ? -6.008 4.839 29.033 1.00 93.69 468 TRP A CA 1
ATOM 3680 C C . TRP A 1 468 ? -4.610 4.424 28.565 1.00 93.69 468 TRP A C 1
ATOM 3682 O O . TRP A 1 468 ? -4.331 3.239 28.369 1.00 93.69 468 TRP A O 1
ATOM 3692 N N . TYR A 1 469 ? -3.722 5.405 28.406 1.00 94.06 469 TYR A N 1
ATOM 3693 C CA . TYR A 1 469 ? -2.277 5.191 28.299 1.00 94.06 469 TYR A CA 1
ATOM 3694 C C . TYR A 1 469 ? -1.515 6.207 29.160 1.00 94.06 469 TYR A C 1
ATOM 3696 O O . TYR A 1 469 ? -2.023 7.300 29.428 1.00 94.06 469 TYR A O 1
ATOM 3704 N N . GLY A 1 470 ? -0.288 5.863 29.554 1.00 89.88 470 GLY A N 1
ATOM 3705 C CA . GLY A 1 470 ? 0.668 6.762 30.209 1.00 89.88 470 GLY A CA 1
ATOM 3706 C C . GLY A 1 470 ? 0.347 7.160 31.652 1.00 89.88 470 GLY A C 1
ATOM 3707 O O . GLY A 1 470 ? 0.977 8.080 32.166 1.00 89.88 470 GLY A O 1
ATOM 3708 N N . GLU A 1 471 ? -0.618 6.506 32.300 1.00 85.94 471 GLU A N 1
ATOM 3709 C CA . GLU A 1 471 ? -0.849 6.649 33.739 1.00 85.94 471 GLU A CA 1
ATOM 3710 C C . GLU A 1 471 ? -0.345 5.402 34.468 1.00 85.94 471 GLU A C 1
ATOM 3712 O O . GLU A 1 471 ? -0.877 4.308 34.275 1.00 85.94 471 GLU A O 1
ATOM 3717 N N . GLU A 1 472 ? 0.681 5.589 35.298 1.00 82.88 472 GLU A N 1
ATOM 3718 C CA . GLU A 1 472 ? 1.296 4.535 36.117 1.00 82.88 472 GLU A CA 1
ATOM 3719 C C . GLU A 1 472 ? 0.794 4.560 37.575 1.00 82.88 472 GLU A C 1
ATOM 3721 O O . GLU A 1 472 ? 0.956 3.579 38.299 1.00 82.88 472 GLU A O 1
ATOM 3726 N N . ASP A 1 473 ? 0.147 5.652 38.002 1.00 85.31 473 ASP A N 1
ATOM 3727 C CA . ASP A 1 473 ? -0.462 5.775 39.330 1.00 85.31 473 ASP A CA 1
ATOM 3728 C C . ASP A 1 473 ? -1.792 5.005 39.427 1.00 85.31 473 ASP A C 1
ATOM 3730 O O . ASP A 1 473 ? -2.761 5.274 38.708 1.00 85.31 473 ASP A O 1
ATOM 3734 N N . LEU A 1 474 ? -1.848 4.066 40.374 1.00 84.56 474 LEU A N 1
ATOM 3735 C CA . LEU A 1 474 ? -3.034 3.265 40.663 1.00 84.56 474 LEU A CA 1
ATOM 3736 C C . LEU A 1 474 ? -4.176 4.101 41.259 1.00 84.56 474 LEU A C 1
ATOM 3738 O O . LEU A 1 474 ? -5.334 3.812 40.955 1.00 84.56 474 LEU A O 1
ATOM 3742 N N . ASP A 1 475 ? -3.883 5.151 42.034 1.00 84.38 475 ASP A N 1
ATOM 3743 C CA . ASP A 1 475 ? -4.915 6.010 42.626 1.00 84.38 475 ASP A CA 1
ATOM 3744 C C . ASP A 1 475 ? -5.586 6.879 41.548 1.00 84.38 475 ASP A C 1
ATOM 3746 O O . ASP A 1 475 ? -6.814 7.014 41.524 1.00 84.38 475 ASP A O 1
ATOM 3750 N N . ALA A 1 476 ? -4.817 7.426 40.601 1.00 81.31 476 ALA A N 1
ATOM 3751 C CA . ALA A 1 476 ? -5.333 8.079 39.398 1.00 81.31 476 ALA A CA 1
ATOM 3752 C C . ALA A 1 476 ? -6.194 7.133 38.545 1.00 81.31 476 ALA A C 1
ATOM 3754 O O . ALA A 1 476 ? -7.328 7.479 38.201 1.00 81.31 476 ALA A O 1
ATOM 3755 N N . VAL A 1 477 ? -5.722 5.912 38.268 1.00 85.50 477 VAL A N 1
ATOM 3756 C CA . VAL A 1 477 ? -6.509 4.908 37.529 1.00 85.50 477 VAL A CA 1
ATOM 3757 C C . VAL A 1 477 ? -7.801 4.543 38.276 1.00 85.50 477 VAL A C 1
ATOM 3759 O O . VAL A 1 477 ? -8.864 4.451 37.653 1.00 85.50 477 VAL A O 1
ATOM 3762 N N . GLN A 1 478 ? -7.767 4.413 39.607 1.00 85.75 478 GLN A N 1
ATOM 3763 C CA . GLN A 1 478 ? -8.965 4.160 40.410 1.00 85.75 478 GLN A CA 1
ATOM 3764 C C . GLN A 1 478 ? -9.955 5.337 40.356 1.00 85.75 478 GLN A C 1
ATOM 3766 O O . GLN A 1 478 ? -11.161 5.104 40.225 1.00 85.75 478 GLN A O 1
ATOM 3771 N N . LYS A 1 479 ? -9.477 6.592 40.375 1.00 84.75 479 LYS A N 1
ATOM 3772 C CA . LYS A 1 479 ? -10.314 7.790 40.156 1.00 84.75 479 LYS A CA 1
ATOM 3773 C C . LYS A 1 479 ? -10.985 7.757 38.775 1.00 84.75 479 LYS A C 1
ATOM 3775 O O . LYS A 1 479 ? -12.185 8.026 38.687 1.00 84.75 479 LYS A O 1
ATOM 3780 N N . TYR A 1 480 ? -10.270 7.366 37.713 1.00 83.62 480 TYR A N 1
ATOM 3781 C CA . TYR A 1 480 ? -10.840 7.248 36.359 1.00 83.62 480 TYR A CA 1
ATOM 3782 C C . TYR A 1 480 ? -11.915 6.160 36.277 1.00 83.62 480 TYR A C 1
ATOM 3784 O O . TYR A 1 480 ? -12.999 6.409 35.748 1.00 83.62 480 TYR A O 1
ATOM 3792 N N . ILE A 1 481 ? -11.658 4.978 36.847 1.00 85.81 481 ILE A N 1
ATOM 3793 C CA . ILE A 1 481 ? -12.626 3.873 36.890 1.00 85.81 481 ILE A CA 1
ATOM 3794 C C . ILE A 1 481 ? -13.874 4.263 37.695 1.00 85.81 481 ILE A C 1
ATOM 3796 O O . ILE A 1 481 ? -14.988 3.983 37.249 1.00 85.81 481 ILE A O 1
ATOM 3800 N N . LYS A 1 482 ? -13.710 4.946 38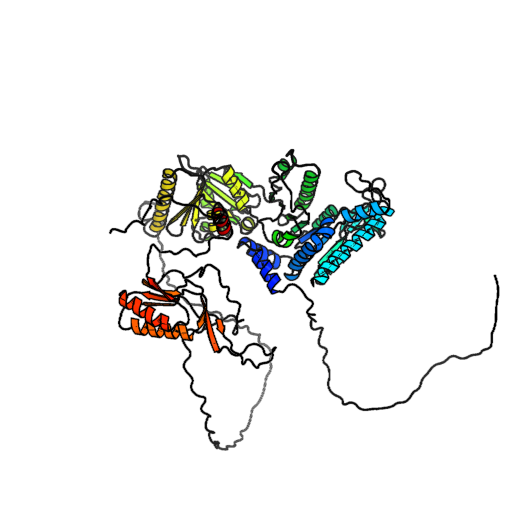.837 1.00 85.75 482 LYS A N 1
ATOM 3801 C CA . LYS A 1 482 ? -14.825 5.416 39.671 1.00 85.75 482 LYS A CA 1
ATOM 3802 C C . LYS A 1 482 ? -15.704 6.428 38.928 1.00 85.75 482 LYS A C 1
ATOM 3804 O O . LYS A 1 482 ? -16.902 6.189 38.794 1.00 85.75 482 LYS A O 1
ATOM 3809 N N . ARG A 1 483 ? -15.112 7.488 38.364 1.00 83.19 483 ARG A N 1
ATOM 3810 C CA . ARG A 1 483 ? -15.838 8.498 37.571 1.00 83.19 483 ARG A CA 1
ATOM 3811 C C . ARG A 1 483 ? -16.566 7.865 36.381 1.00 83.19 483 ARG A C 1
ATOM 3813 O O . ARG A 1 483 ? -17.741 8.128 36.151 1.00 83.19 483 ARG A O 1
ATOM 3820 N N . PHE A 1 484 ? -15.903 6.953 35.669 1.00 85.56 484 PHE A N 1
ATOM 3821 C CA . PHE A 1 484 ? -16.511 6.209 34.565 1.00 85.56 484 PHE A CA 1
ATOM 3822 C C . PHE A 1 484 ? -17.680 5.312 35.012 1.00 85.56 484 PHE A C 1
ATOM 3824 O O . PHE A 1 484 ? -18.638 5.140 34.253 1.00 85.56 484 PHE A O 1
ATOM 3831 N N . ALA A 1 485 ? -17.642 4.747 36.223 1.00 83.62 485 ALA A N 1
ATOM 3832 C CA . ALA A 1 485 ? -18.756 3.993 36.792 1.00 83.62 485 ALA A CA 1
ATOM 3833 C C . ALA A 1 485 ? -19.948 4.905 37.129 1.00 83.62 485 ALA A C 1
ATOM 3835 O O . ALA A 1 485 ? -21.076 4.567 36.776 1.00 83.62 485 ALA A O 1
ATOM 3836 N N . GLU A 1 486 ? -19.694 6.076 37.717 1.00 82.62 486 GLU A N 1
ATOM 3837 C CA . GLU A 1 486 ? -20.700 7.101 38.043 1.00 82.62 486 GLU A CA 1
ATOM 3838 C C . GLU A 1 486 ? -21.381 7.654 36.773 1.00 82.62 486 GLU A C 1
ATOM 3840 O O . GLU A 1 486 ? -22.609 7.693 36.677 1.00 82.62 486 GLU A O 1
ATOM 3845 N N . ASP A 1 487 ? -20.615 7.946 35.718 1.00 74.38 487 ASP A N 1
ATOM 3846 C CA . ASP A 1 487 ? -21.167 8.302 34.402 1.00 74.38 487 ASP A CA 1
ATOM 3847 C C . ASP A 1 487 ? -21.969 7.142 33.769 1.00 74.38 487 ASP A C 1
ATOM 3849 O O . ASP A 1 487 ? -22.926 7.361 33.018 1.00 74.38 487 ASP A O 1
ATOM 3853 N N . SER A 1 488 ? -21.600 5.886 34.056 1.00 64.19 488 SER A N 1
ATOM 3854 C CA . SER A 1 488 ? -22.279 4.679 33.543 1.00 64.19 488 SER A CA 1
ATOM 3855 C C . SER A 1 488 ? -23.564 4.317 34.303 1.00 64.19 488 SER A C 1
ATOM 3857 O O . SER A 1 488 ? -24.391 3.571 33.769 1.00 64.19 488 SER A O 1
ATOM 3859 N N . THR A 1 489 ? -23.760 4.833 35.520 1.00 57.78 489 THR A N 1
ATOM 3860 C CA . THR A 1 489 ? -25.011 4.702 36.285 1.00 57.78 489 THR A CA 1
ATOM 3861 C C . THR A 1 489 ? -25.950 5.881 36.032 1.00 57.78 489 THR A C 1
ATOM 3863 O O . THR A 1 489 ? -27.133 5.668 35.777 1.00 57.78 489 THR A O 1
ATOM 3866 N N . ASN A 1 490 ? -25.441 7.113 35.953 1.00 50.50 490 ASN A N 1
ATOM 3867 C CA . ASN A 1 490 ? -26.260 8.285 35.613 1.00 50.50 490 ASN A CA 1
ATOM 3868 C C . ASN A 1 490 ? -26.883 8.187 34.206 1.00 50.50 490 ASN A C 1
ATOM 3870 O O . ASN A 1 490 ? -28.050 8.529 34.011 1.00 50.50 490 ASN A O 1
ATOM 3874 N N . SER A 1 491 ? -26.153 7.633 33.232 1.00 46.25 491 SER A N 1
ATOM 3875 C CA . SER A 1 491 ? -26.679 7.390 31.878 1.00 46.25 491 SER A CA 1
ATOM 3876 C C . SER A 1 491 ? -27.766 6.306 31.805 1.00 46.25 491 SER A C 1
ATOM 3878 O O . SER A 1 491 ? -28.582 6.339 30.885 1.00 46.25 491 SER A O 1
ATOM 3880 N N . SER A 1 492 ? -27.844 5.388 32.779 1.00 32.06 492 SER A N 1
ATOM 3881 C CA . SER A 1 492 ? -28.980 4.456 32.906 1.00 32.06 492 SER A CA 1
ATOM 3882 C C . SER A 1 492 ? -30.140 5.044 33.722 1.00 32.06 492 SER A C 1
ATOM 3884 O O . SER A 1 492 ? -31.297 4.748 33.421 1.00 32.06 492 SER A O 1
ATOM 3886 N N . ALA A 1 493 ? -29.867 5.945 34.672 1.00 28.83 493 ALA A N 1
ATOM 3887 C CA . ALA A 1 493 ? -30.900 6.693 35.393 1.00 28.83 493 ALA A CA 1
ATOM 3888 C C . ALA A 1 493 ? -31.693 7.644 34.474 1.00 28.83 493 ALA A C 1
ATOM 3890 O O . ALA A 1 493 ? -32.911 7.721 34.591 1.00 28.83 493 ALA A O 1
ATOM 3891 N N . ALA A 1 494 ? -31.042 8.288 33.497 1.00 29.38 494 ALA A N 1
ATOM 3892 C CA . ALA A 1 494 ? -31.638 9.295 32.604 1.00 29.38 494 ALA A CA 1
ATOM 3893 C C . ALA A 1 494 ? -32.832 8.826 31.732 1.00 29.38 494 ALA A C 1
ATOM 3895 O O . ALA A 1 494 ? -33.446 9.641 31.048 1.00 29.38 494 ALA A O 1
ATOM 3896 N N . THR A 1 495 ? -33.194 7.537 31.752 1.00 29.23 495 THR A N 1
ATOM 3897 C CA . THR A 1 495 ? -34.431 7.029 31.119 1.00 29.23 495 THR A CA 1
ATOM 3898 C C . THR A 1 495 ? -35.661 7.152 32.039 1.00 29.23 495 THR A C 1
ATOM 3900 O O . THR A 1 495 ? -36.788 6.981 31.583 1.00 29.23 495 THR A O 1
ATOM 3903 N N . THR A 1 496 ? -35.485 7.467 33.330 1.00 28.20 496 THR A N 1
ATOM 3904 C CA . THR A 1 496 ? -36.580 7.687 34.293 1.00 28.20 496 THR A CA 1
ATOM 3905 C C . THR A 1 496 ? -36.333 8.952 35.126 1.00 28.20 496 THR A C 1
ATOM 3907 O O . THR A 1 496 ? -35.300 9.093 35.767 1.00 28.20 496 THR A O 1
ATOM 3910 N N . SER A 1 497 ? -37.326 9.847 35.161 1.00 30.77 497 SER A N 1
ATOM 3911 C CA . SER A 1 497 ? -37.390 11.078 35.977 1.00 30.77 497 SER A CA 1
ATOM 3912 C C . SER A 1 497 ? -36.305 12.155 35.770 1.00 30.77 497 SER A C 1
ATOM 3914 O O . SER A 1 497 ? -35.388 12.296 36.572 1.00 30.77 497 SER A O 1
ATOM 3916 N N . SER A 1 498 ? -36.539 13.052 34.805 1.00 25.08 498 SER A N 1
ATOM 3917 C CA . SER A 1 498 ? -36.220 14.486 34.947 1.00 25.08 498 SER A CA 1
ATOM 3918 C C . SER A 1 498 ? -37.113 15.354 34.040 1.00 25.08 498 SER A C 1
ATOM 3920 O O . SER A 1 498 ? -37.011 15.286 32.820 1.00 25.08 498 SER A O 1
ATOM 3922 N N . ASN A 1 499 ? -38.034 16.113 34.666 1.00 27.23 499 ASN A N 1
ATOM 3923 C CA . ASN A 1 499 ? -38.765 17.319 34.194 1.00 27.23 499 ASN A CA 1
ATOM 3924 C C . ASN A 1 499 ? -40.183 17.424 34.802 1.00 27.23 499 ASN A C 1
ATOM 3926 O O . ASN A 1 499 ? -41.192 17.481 34.101 1.00 27.23 499 ASN A O 1
ATOM 3930 N N . ILE A 1 500 ? -40.248 17.492 36.134 1.00 28.73 500 ILE A N 1
ATOM 3931 C CA . ILE A 1 500 ? -41.348 18.111 36.890 1.00 28.73 500 ILE A CA 1
ATOM 3932 C C . ILE A 1 500 ? -40.673 19.060 37.886 1.00 28.73 500 ILE A C 1
ATOM 3934 O O . ILE A 1 500 ? -39.701 18.653 38.517 1.00 28.73 500 ILE A O 1
ATOM 3938 N N . ALA A 1 501 ? -41.194 20.289 38.011 1.00 26.62 501 ALA A N 1
ATOM 3939 C CA . ALA A 1 501 ? -40.522 21.469 38.583 1.00 26.62 501 ALA A CA 1
ATOM 3940 C C . ALA A 1 501 ? -39.273 21.920 37.774 1.00 26.62 501 ALA A C 1
ATOM 3942 O O . ALA A 1 501 ? -38.489 21.095 37.324 1.00 26.62 501 ALA A O 1
ATOM 3943 N N . GLN A 1 502 ? -39.036 23.210 37.512 1.00 27.45 502 GLN A N 1
ATOM 3944 C CA . GLN A 1 502 ? -39.758 24.429 37.910 1.00 27.45 502 GLN A CA 1
ATOM 3945 C C . GLN A 1 502 ? -39.657 25.484 36.789 1.00 27.45 502 GLN A C 1
ATOM 3947 O O . GLN A 1 502 ? -38.558 25.837 36.377 1.00 27.45 502 GLN A O 1
ATOM 3952 N N . ALA A 1 503 ? -40.793 26.008 36.318 1.00 26.09 503 ALA A N 1
ATOM 3953 C CA . ALA A 1 503 ? -40.865 27.215 35.486 1.00 26.09 503 ALA A CA 1
ATOM 3954 C C . ALA A 1 503 ? -42.275 27.820 35.597 1.00 26.09 503 ALA A C 1
ATOM 3956 O O . ALA A 1 503 ? -43.244 27.249 35.100 1.00 26.09 503 ALA A O 1
ATOM 3957 N N . SER A 1 504 ? -42.404 28.948 36.295 1.00 27.16 504 SER A N 1
ATOM 3958 C CA . SER A 1 504 ? -43.673 29.662 36.482 1.00 27.16 504 SER A CA 1
ATOM 3959 C C . SER A 1 504 ? -43.800 30.870 35.547 1.00 27.16 504 SER A C 1
ATOM 3961 O O . SER A 1 504 ? -42.804 31.437 35.110 1.00 27.16 504 SER A O 1
ATOM 3963 N N . SER A 1 505 ? -45.048 31.293 35.311 1.00 29.86 505 SER A N 1
ATOM 3964 C CA . SER A 1 505 ? -45.442 32.604 34.762 1.00 29.86 505 SER A CA 1
ATOM 3965 C C . SER A 1 505 ? -44.881 33.030 33.391 1.00 29.86 505 SER A C 1
ATOM 3967 O O . SER A 1 505 ? -44.075 33.950 33.301 1.00 29.86 505 SER A O 1
ATOM 3969 N N . ALA A 1 506 ? -45.463 32.484 32.318 1.00 28.31 506 ALA A N 1
ATOM 3970 C CA . ALA A 1 506 ? -45.874 33.261 31.138 1.00 28.31 506 ALA A CA 1
ATOM 3971 C C . ALA A 1 506 ? -47.033 32.524 30.437 1.00 28.31 506 ALA A C 1
ATOM 3973 O O . ALA A 1 506 ? -46.897 31.353 30.094 1.00 28.31 506 ALA A O 1
ATOM 3974 N N . GLY A 1 507 ? -48.195 33.166 30.281 1.00 29.45 507 GLY A N 1
ATOM 3975 C CA . GLY A 1 507 ? -49.410 32.508 29.782 1.00 29.45 507 GLY A CA 1
ATOM 3976 C C . GLY A 1 507 ? -49.698 32.783 28.305 1.00 29.45 507 GLY A C 1
ATOM 3977 O O . GLY A 1 507 ? -49.812 33.940 27.912 1.00 29.45 507 GLY A O 1
ATOM 3978 N N . VAL A 1 508 ? -49.913 31.726 27.516 1.00 27.30 508 VAL A N 1
ATOM 3979 C CA . VAL A 1 508 ? -50.563 31.770 26.191 1.00 27.30 508 VAL A CA 1
ATOM 3980 C C . VAL A 1 508 ? -51.587 30.628 26.133 1.00 27.30 508 VAL A C 1
ATOM 3982 O O . VAL A 1 508 ? -51.382 29.581 26.744 1.00 27.30 508 VAL A O 1
ATOM 3985 N N . GLN A 1 509 ? -52.736 30.854 25.492 1.00 28.05 509 GLN A N 1
ATOM 3986 C CA . GLN A 1 509 ? -53.933 30.026 25.685 1.00 28.05 509 GLN A CA 1
ATOM 3987 C C . GLN A 1 509 ? -53.935 28.695 24.917 1.00 28.05 509 GLN A C 1
ATOM 3989 O O . GLN A 1 509 ? -53.399 28.575 23.817 1.00 28.05 509 GLN A O 1
ATOM 3994 N N . HIS A 1 510 ? -54.643 27.711 25.479 1.00 23.48 510 HIS A N 1
ATOM 3995 C CA . HIS A 1 510 ? -55.037 26.497 24.770 1.00 23.48 510 HIS A CA 1
ATOM 3996 C C . HIS A 1 510 ? -56.179 26.773 23.784 1.00 23.48 510 HIS A C 1
ATOM 3998 O O . HIS A 1 510 ? -57.203 27.331 24.169 1.00 23.48 510 HIS A O 1
ATOM 4004 N N . PHE A 1 511 ? -56.075 26.212 22.581 1.00 27.05 511 PHE A N 1
ATOM 4005 C CA . PHE A 1 511 ? -57.240 25.708 21.855 1.00 27.05 511 PHE A CA 1
ATOM 4006 C C . PHE A 1 511 ? -57.067 24.210 21.624 1.00 27.05 511 PHE A C 1
ATOM 4008 O O . PHE A 1 511 ? -55.980 23.740 21.289 1.00 27.05 511 PHE A O 1
ATOM 4015 N N . SER A 1 512 ? -58.139 23.453 21.841 1.00 25.86 512 SER A N 1
ATOM 4016 C CA . SER A 1 512 ? -58.168 22.005 21.668 1.00 25.86 512 SER A CA 1
ATOM 4017 C C . SER A 1 512 ? -59.079 21.626 20.506 1.00 25.86 512 SER A C 1
ATOM 4019 O O . SER A 1 512 ? -60.151 22.193 20.304 1.00 25.86 512 SER A O 1
ATOM 4021 N N . THR A 1 513 ? -58.671 20.627 19.730 1.00 28.66 513 THR A N 1
ATOM 4022 C CA . THR A 1 513 ? -59.589 19.866 18.875 1.00 28.66 513 THR A CA 1
ATOM 4023 C C . THR A 1 513 ? -58.979 18.496 18.626 1.00 28.66 513 THR A C 1
ATOM 4025 O O . THR A 1 513 ? -57.834 18.382 18.194 1.00 28.66 513 THR A O 1
ATOM 4028 N N . ALA A 1 514 ? -59.714 17.439 18.959 1.00 28.20 514 ALA A N 1
ATOM 4029 C CA . ALA A 1 514 ? -59.220 16.075 18.845 1.00 28.20 514 ALA A CA 1
ATOM 4030 C C . ALA A 1 514 ? -59.585 15.470 17.485 1.00 28.20 514 ALA A C 1
ATOM 4032 O O . ALA A 1 514 ? -60.712 15.617 17.017 1.00 28.20 514 ALA A O 1
ATOM 4033 N N . SER A 1 515 ? -58.684 14.676 16.907 1.00 28.31 515 SER A N 1
ATOM 4034 C CA . SER A 1 515 ? -59.077 13.638 15.953 1.00 28.31 515 SER A CA 1
ATOM 4035 C C . SER A 1 515 ? -58.215 12.387 16.134 1.00 28.31 515 SER A C 1
ATOM 4037 O O . SER A 1 515 ? -57.005 12.458 16.343 1.00 28.31 515 SER A O 1
ATOM 4039 N N . ARG A 1 516 ? -58.863 11.218 16.116 1.00 27.06 516 ARG A N 1
ATOM 4040 C CA . ARG A 1 516 ? -58.211 9.906 16.187 1.00 27.06 516 ARG A CA 1
ATOM 4041 C C . ARG A 1 516 ? -58.026 9.361 14.776 1.00 27.06 516 ARG A C 1
ATOM 4043 O O . ARG A 1 516 ? -59.012 9.085 14.101 1.00 27.06 516 ARG A O 1
ATOM 4050 N N . THR A 1 517 ? -56.789 9.076 14.392 1.00 29.28 517 THR A N 1
ATOM 4051 C CA . THR A 1 517 ? -56.465 8.094 13.347 1.00 29.28 517 THR A CA 1
ATOM 4052 C C . THR A 1 517 ? -55.288 7.238 13.834 1.00 29.28 517 THR A C 1
ATOM 4054 O O . THR A 1 517 ? -54.519 7.664 14.686 1.00 29.28 517 THR A O 1
ATOM 4057 N N . GLY A 1 518 ? -55.113 5.989 13.406 1.00 27.44 518 GLY A N 1
ATOM 4058 C CA . GLY A 1 518 ? -55.928 5.226 12.453 1.00 27.44 518 GLY A CA 1
ATOM 4059 C C . GLY A 1 518 ? -55.076 4.242 11.652 1.00 27.44 518 GLY A C 1
ATOM 4060 O O . GLY A 1 518 ? -55.156 4.224 10.428 1.00 27.44 518 GLY A O 1
ATOM 4061 N N . VAL A 1 519 ? -54.204 3.486 12.329 1.00 26.30 519 VAL A N 1
ATOM 4062 C CA . VAL A 1 519 ? -53.152 2.683 11.683 1.00 26.30 519 VAL A CA 1
ATOM 4063 C C . VAL A 1 519 ? -53.747 1.637 10.736 1.00 26.30 519 VAL A C 1
ATOM 4065 O O . VAL A 1 519 ? -54.545 0.792 11.143 1.00 26.30 519 VAL A O 1
ATOM 4068 N N . ARG A 1 520 ? -53.302 1.655 9.476 1.00 25.50 520 ARG A N 1
ATOM 4069 C CA . ARG A 1 520 ? -53.511 0.580 8.498 1.00 25.50 520 ARG A CA 1
ATOM 4070 C C . ARG A 1 520 ? -52.185 0.207 7.845 1.00 25.50 520 ARG A C 1
ATOM 4072 O O . ARG A 1 520 ? -51.376 1.073 7.526 1.00 25.50 520 ARG A O 1
ATOM 4079 N N . TYR A 1 521 ? -51.990 -1.090 7.640 1.00 24.53 521 TYR A N 1
ATOM 4080 C CA . TYR A 1 521 ? -50.856 -1.633 6.899 1.00 24.53 521 TYR A CA 1
ATOM 4081 C C . TYR A 1 521 ? -51.038 -1.397 5.396 1.00 24.53 521 TYR A C 1
ATOM 4083 O O . TYR A 1 521 ? -52.138 -1.580 4.875 1.00 24.53 521 TYR A O 1
ATOM 4091 N N . TYR A 1 522 ? -49.945 -1.090 4.698 1.00 27.23 522 TYR A N 1
ATOM 4092 C CA . TYR A 1 522 ? -49.875 -1.171 3.241 1.00 27.23 522 TYR A CA 1
ATOM 4093 C C . TYR A 1 522 ? -49.037 -2.375 2.812 1.00 27.23 522 TYR A C 1
ATOM 4095 O O . TYR A 1 522 ? -47.998 -2.675 3.398 1.00 27.23 522 TYR A O 1
ATOM 4103 N N . SER A 1 523 ? -49.491 -3.045 1.756 1.00 25.97 523 SER A N 1
ATOM 4104 C CA . SER A 1 523 ? -48.734 -4.048 1.013 1.00 25.97 523 SER A CA 1
ATOM 4105 C C . SER A 1 523 ? -48.779 -3.655 -0.458 1.00 25.97 523 SER A C 1
ATOM 4107 O O . SER A 1 523 ? -49.852 -3.357 -0.982 1.00 25.97 523 SER A O 1
ATOM 4109 N N . THR A 1 524 ? -47.624 -3.605 -1.115 1.00 29.25 524 THR A N 1
ATOM 4110 C CA . THR A 1 524 ? -47.491 -3.149 -2.500 1.00 29.25 524 THR A CA 1
ATOM 4111 C C . THR A 1 524 ? -47.135 -4.313 -3.417 1.00 29.25 524 THR A C 1
ATOM 4113 O O . THR A 1 524 ? -46.040 -4.865 -3.366 1.00 29.25 524 THR A O 1
ATOM 4116 N N . THR A 1 525 ? -48.070 -4.664 -4.299 1.00 27.77 525 THR A N 1
ATOM 4117 C CA . THR A 1 525 ? -47.809 -5.496 -5.480 1.00 27.77 525 THR A CA 1
ATOM 4118 C C . THR A 1 525 ? -48.079 -4.656 -6.722 1.00 27.77 525 THR A C 1
ATOM 4120 O O . THR A 1 525 ? -49.164 -4.106 -6.890 1.00 27.77 525 THR A O 1
ATOM 4123 N N . THR A 1 526 ? -47.069 -4.501 -7.574 1.00 28.44 526 THR A N 1
ATOM 4124 C CA . THR A 1 526 ? -47.144 -3.699 -8.798 1.00 28.44 526 THR A CA 1
ATOM 4125 C C . THR A 1 526 ? -47.432 -4.577 -10.012 1.00 28.44 526 THR A C 1
ATOM 4127 O O . THR A 1 526 ? -46.738 -5.556 -10.271 1.00 28.44 526 THR A O 1
ATOM 4130 N N . SER A 1 527 ? -48.428 -4.184 -10.805 1.00 27.84 527 SER A N 1
ATOM 4131 C CA . SER A 1 527 ? -48.587 -4.615 -12.197 1.00 27.84 527 SER A CA 1
ATOM 4132 C C . SER A 1 527 ? -49.153 -3.449 -13.011 1.00 27.84 527 SER A C 1
ATOM 4134 O O . SER A 1 527 ? -49.891 -2.623 -12.474 1.00 27.84 527 SER A O 1
ATOM 4136 N N . ILE A 1 528 ? -48.734 -3.325 -14.271 1.00 30.86 528 ILE A N 1
ATOM 4137 C CA . ILE A 1 528 ? -48.970 -2.140 -15.111 1.00 30.86 528 ILE A CA 1
ATOM 4138 C C . ILE A 1 528 ? -49.901 -2.507 -16.274 1.00 30.86 528 ILE A C 1
ATOM 4140 O O . ILE A 1 528 ? -49.735 -3.548 -16.906 1.00 30.86 528 ILE A O 1
ATOM 4144 N N . GLN A 1 529 ? -50.875 -1.638 -16.554 1.00 30.17 529 GLN A N 1
ATOM 4145 C CA . GLN A 1 529 ? -51.796 -1.752 -17.690 1.00 30.17 529 GLN A CA 1
ATOM 4146 C C . GLN A 1 529 ? -51.163 -1.275 -19.011 1.00 30.17 529 GLN A C 1
ATOM 4148 O O . GLN A 1 529 ? -50.408 -0.301 -19.005 1.00 30.17 529 GLN A O 1
ATOM 4153 N N . PRO A 1 530 ? -51.589 -1.821 -20.162 1.00 35.59 530 PRO A N 1
ATOM 4154 C CA . PRO A 1 530 ? -51.671 -1.091 -21.425 1.00 35.59 530 PRO A CA 1
ATOM 4155 C C . PRO A 1 530 ? -53.072 -0.468 -21.639 1.00 35.59 530 PRO A C 1
ATOM 4157 O O . PRO A 1 530 ? -54.061 -0.896 -21.045 1.00 35.59 530 PRO A O 1
ATOM 4160 N N . ARG A 1 531 ? -53.151 0.571 -22.484 1.00 29.20 531 ARG A N 1
ATOM 4161 C CA . ARG A 1 531 ? -54.358 1.394 -22.730 1.00 29.20 531 ARG A CA 1
ATOM 4162 C C . ARG A 1 531 ? -55.319 0.802 -23.776 1.00 29.20 531 ARG A C 1
ATOM 4164 O O . ARG A 1 531 ? -54.933 -0.033 -24.587 1.00 29.20 531 ARG A O 1
ATOM 4171 N N . SER A 1 532 ? -56.555 1.307 -23.783 1.00 28.92 532 SER A N 1
ATOM 4172 C CA . SER A 1 532 ? -57.637 0.989 -24.726 1.00 28.92 532 SER A CA 1
ATOM 4173 C C . SER A 1 532 ? -57.867 2.074 -25.797 1.00 28.92 532 SER A C 1
ATOM 4175 O O . SER A 1 532 ? -57.549 3.242 -25.582 1.00 28.92 532 SER A O 1
ATOM 4177 N N . GLY A 1 533 ? -58.495 1.689 -26.919 1.00 27.14 533 GLY A N 1
ATOM 4178 C CA . GLY A 1 533 ? -59.091 2.591 -27.924 1.00 27.14 533 GLY A CA 1
ATOM 4179 C C . GLY A 1 533 ? -58.977 2.046 -29.357 1.00 27.14 533 GLY A C 1
ATOM 4180 O O . GLY A 1 533 ? -57.859 1.827 -29.810 1.00 27.14 533 GLY A O 1
ATOM 4181 N N . GLY A 1 534 ? -60.093 1.801 -30.071 1.00 26.78 534 GLY A N 1
ATOM 4182 C CA . GLY A 1 534 ? -59.998 1.165 -31.407 1.00 26.78 534 GLY A CA 1
ATOM 4183 C C . GLY A 1 534 ? -61.246 0.870 -32.269 1.00 26.78 534 GLY A C 1
ATOM 4184 O O . GLY A 1 534 ? -61.051 0.411 -33.384 1.00 26.78 534 GLY A O 1
ATOM 4185 N N . MET A 1 535 ? -62.480 1.178 -31.836 1.00 28.12 535 MET A N 1
ATOM 4186 C CA . MET A 1 535 ? -63.712 1.226 -32.671 1.00 28.12 535 MET A CA 1
ATOM 4187 C C . MET A 1 535 ? -64.277 -0.074 -33.322 1.00 28.12 535 MET A C 1
ATOM 4189 O O . MET A 1 535 ? -63.618 -1.094 -33.465 1.00 28.12 535 MET A O 1
ATOM 4193 N N . PHE A 1 536 ? -65.544 0.062 -33.747 1.00 29.59 536 PHE A N 1
ATOM 4194 C CA . PHE A 1 536 ? -66.377 -0.765 -34.642 1.00 29.59 536 PHE A CA 1
ATOM 4195 C C . PHE A 1 536 ? -66.918 -2.152 -34.215 1.00 29.59 536 PHE A C 1
ATOM 4197 O O . PHE A 1 536 ? -66.243 -3.042 -33.714 1.00 29.59 536 PHE A O 1
ATOM 4204 N N . ALA A 1 537 ? -68.212 -2.297 -34.516 1.00 28.55 537 ALA A N 1
ATOM 4205 C CA . ALA A 1 537 ? -69.092 -3.472 -34.515 1.00 28.55 537 ALA A CA 1
ATOM 4206 C C . ALA A 1 537 ? -69.854 -3.442 -35.886 1.00 28.55 537 ALA A C 1
ATOM 4208 O O . ALA A 1 537 ? -69.581 -2.498 -36.638 1.00 28.55 537 ALA A O 1
ATOM 4209 N N . PRO A 1 538 ? -70.823 -4.329 -36.249 1.00 50.53 538 PRO A N 1
ATOM 4210 C CA . PRO A 1 538 ? -71.526 -5.332 -35.428 1.00 50.53 538 PRO A CA 1
ATOM 4211 C C . PRO A 1 538 ? -71.868 -6.694 -36.116 1.00 50.53 538 PRO A C 1
ATOM 4213 O O . PRO A 1 538 ? -71.486 -6.958 -37.248 1.00 50.53 538 PRO A O 1
ATOM 4216 N N . HIS A 1 539 ? -72.699 -7.491 -35.413 1.00 31.20 539 HIS A N 1
ATOM 4217 C CA . HIS A 1 539 ? -73.711 -8.473 -35.888 1.00 31.20 539 HIS A CA 1
ATOM 4218 C C . HIS A 1 539 ? -73.505 -10.015 -35.801 1.00 31.20 539 HIS A C 1
ATOM 4220 O O . HIS A 1 539 ? -72.728 -10.618 -36.523 1.00 31.20 539 HIS A O 1
ATOM 4226 N N . ARG A 1 540 ? -74.453 -10.610 -35.041 1.00 28.11 540 ARG A N 1
ATOM 4227 C CA . ARG A 1 540 ? -75.236 -11.863 -35.235 1.00 28.11 540 ARG A CA 1
ATOM 4228 C C . ARG A 1 540 ? -74.621 -13.271 -34.990 1.00 28.11 540 ARG A C 1
ATOM 4230 O O . ARG A 1 540 ? -73.844 -13.807 -35.762 1.00 28.11 540 ARG A O 1
ATOM 4237 N N . LEU A 1 541 ? -75.165 -13.866 -33.917 1.00 28.62 541 LEU A N 1
ATOM 4238 C CA . LEU A 1 541 ? -75.524 -15.271 -33.590 1.00 28.62 541 LEU A CA 1
ATOM 4239 C C . LEU A 1 541 ? -76.042 -16.163 -34.759 1.00 28.62 541 LEU A C 1
ATOM 4241 O O . LEU A 1 541 ? -76.433 -15.578 -35.771 1.00 28.62 541 LEU A O 1
ATOM 4245 N N . PRO A 1 542 ? -76.306 -17.495 -34.578 1.00 51.06 542 PRO A N 1
ATOM 4246 C CA . PRO A 1 542 ? -75.884 -18.489 -33.546 1.00 51.06 542 PRO A CA 1
ATOM 4247 C C . PRO A 1 542 ? -75.473 -19.891 -34.126 1.00 51.06 542 PRO A C 1
ATOM 4249 O O . PRO A 1 542 ? -75.445 -20.064 -35.339 1.00 51.06 542 PRO A O 1
ATOM 4252 N N . ALA A 1 543 ? -75.261 -20.916 -33.265 1.00 33.06 543 ALA A N 1
ATOM 4253 C CA . ALA A 1 543 ? -76.024 -22.205 -33.235 1.00 33.06 543 ALA A CA 1
ATOM 4254 C C . ALA A 1 543 ? -75.228 -23.519 -32.968 1.00 33.06 543 ALA A C 1
ATOM 4256 O O . ALA A 1 543 ? -74.081 -23.659 -33.372 1.00 33.06 543 ALA A O 1
ATOM 4257 N N . ASN A 1 544 ? -75.943 -24.491 -32.366 1.00 32.78 544 ASN A N 1
ATOM 4258 C CA . ASN A 1 544 ? -75.693 -25.944 -32.179 1.00 32.78 544 ASN A CA 1
ATOM 4259 C C . ASN A 1 544 ? -74.458 -26.388 -31.353 1.00 32.78 544 ASN A C 1
ATOM 4261 O O . ASN A 1 544 ? -73.379 -25.832 -31.490 1.00 32.78 544 ASN A O 1
ATOM 4265 N N . LEU A 1 545 ? -74.518 -27.318 -30.381 1.00 33.97 545 LEU A N 1
ATOM 4266 C CA . LEU A 1 545 ? -75.268 -28.580 -30.140 1.00 33.97 545 LEU A CA 1
ATOM 4267 C C . LEU A 1 545 ? -74.768 -29.806 -30.928 1.00 33.97 545 LEU A C 1
ATOM 4269 O O . LEU A 1 545 ? -74.896 -29.877 -32.144 1.00 33.97 545 LEU A O 1
ATOM 4273 N N . GLY A 1 546 ? -74.288 -30.811 -30.184 1.00 29.61 546 GLY A N 1
ATOM 4274 C CA . GLY A 1 546 ? -73.898 -32.138 -30.669 1.00 29.61 546 GLY A CA 1
ATOM 4275 C C . GLY A 1 546 ? -73.496 -33.050 -29.501 1.00 29.61 546 GLY A C 1
ATOM 4276 O O . GLY A 1 546 ? -72.468 -32.830 -28.869 1.00 29.61 546 GLY A O 1
ATOM 4277 N N . ASN A 1 547 ? -74.328 -34.045 -29.182 1.00 34.28 547 ASN A N 1
ATOM 4278 C CA . ASN A 1 547 ? -74.102 -35.010 -28.095 1.00 34.28 547 ASN A CA 1
ATOM 4279 C C . ASN A 1 547 ? -73.172 -36.155 -28.522 1.00 34.28 547 ASN A C 1
ATOM 4281 O O . ASN A 1 547 ? -73.249 -36.604 -29.663 1.00 34.28 547 ASN A O 1
ATOM 4285 N N . THR A 1 548 ? -72.455 -36.757 -27.563 1.00 34.12 548 THR A N 1
ATOM 4286 C CA . THR A 1 548 ? -72.359 -38.232 -27.434 1.00 34.12 548 THR A CA 1
ATOM 4287 C C . THR A 1 548 ? -71.750 -38.658 -26.086 1.00 34.12 548 THR A C 1
ATOM 4289 O O . THR A 1 548 ? -70.754 -38.099 -25.637 1.00 34.12 548 THR A O 1
ATOM 4292 N N . PHE A 1 549 ? -72.349 -39.662 -25.436 1.00 35.75 549 PHE A N 1
ATOM 4293 C CA . PHE A 1 549 ? -71.824 -40.334 -24.232 1.00 35.75 549 PHE A CA 1
ATOM 4294 C C . PHE A 1 549 ? -71.020 -41.582 -24.627 1.00 35.75 549 PHE A C 1
ATOM 4296 O O . PHE A 1 549 ? -71.481 -42.331 -25.486 1.00 35.75 549 PHE A O 1
ATOM 4303 N N . GLN A 1 550 ? -69.936 -41.895 -23.904 1.00 35.50 550 GLN A N 1
ATOM 4304 C CA . GLN A 1 550 ? -69.499 -43.280 -23.650 1.00 35.50 550 GLN A CA 1
ATOM 4305 C C . GLN A 1 550 ? -68.907 -43.422 -22.227 1.00 35.50 550 GLN A C 1
ATOM 4307 O O . GLN A 1 550 ? -68.422 -42.432 -21.675 1.00 35.50 550 GLN A O 1
ATOM 4312 N N . PRO A 1 551 ? -69.002 -44.610 -21.591 1.00 38.75 551 PRO A N 1
ATOM 4313 C CA . PRO A 1 551 ? -68.733 -44.783 -20.161 1.00 38.75 551 PRO A CA 1
ATOM 4314 C C . PRO A 1 551 ? -67.265 -45.093 -19.823 1.00 38.75 551 PRO A C 1
ATOM 4316 O O . PRO A 1 551 ? -66.508 -45.630 -20.629 1.00 38.75 551 PRO A O 1
ATOM 4319 N N . ILE A 1 552 ? -66.885 -44.824 -18.570 1.00 33.59 552 ILE A N 1
ATOM 4320 C CA . ILE A 1 552 ? -65.568 -45.165 -18.017 1.00 33.59 552 ILE A CA 1
ATOM 4321 C C . ILE A 1 552 ? -65.545 -46.646 -17.609 1.00 33.59 552 ILE A C 1
ATOM 4323 O O . ILE A 1 552 ? -66.261 -47.048 -16.694 1.00 33.59 552 ILE A O 1
ATOM 4327 N N . VAL A 1 553 ? -64.667 -47.438 -18.231 1.00 33.50 553 VAL A N 1
ATOM 4328 C CA . VAL A 1 553 ? -64.329 -48.807 -17.800 1.00 33.50 553 VAL A CA 1
ATOM 4329 C C . VAL A 1 553 ? -62.932 -48.797 -17.174 1.00 33.50 553 VAL A C 1
ATOM 4331 O O . VAL A 1 553 ? -61.985 -48.290 -17.772 1.00 33.50 553 VAL A O 1
ATOM 4334 N N . ALA A 1 554 ? -62.794 -49.331 -15.958 1.00 41.59 554 ALA A N 1
ATOM 4335 C CA . ALA A 1 554 ? -61.564 -49.236 -15.169 1.00 41.59 554 ALA A CA 1
ATOM 4336 C C . ALA A 1 554 ? -60.625 -50.453 -15.354 1.00 41.59 554 ALA A C 1
ATOM 4338 O O . ALA A 1 554 ? -61.042 -51.582 -15.088 1.00 41.59 554 ALA A O 1
ATOM 4339 N N . PRO A 1 555 ? -59.341 -50.258 -15.721 1.00 36.47 555 PRO A N 1
ATOM 4340 C CA . PRO A 1 555 ? -58.362 -51.340 -15.792 1.00 36.47 555 PRO A CA 1
ATOM 4341 C C . PRO A 1 555 ? -57.536 -51.485 -14.498 1.00 36.47 555 PRO A C 1
ATOM 4343 O O . PRO A 1 555 ? -56.635 -50.700 -14.220 1.00 36.47 555 PRO A O 1
ATOM 4346 N N . VAL A 1 556 ? -57.844 -52.544 -13.743 1.00 34.38 556 VAL A N 1
ATOM 4347 C CA . VAL A 1 556 ? -56.956 -53.370 -12.888 1.00 34.38 556 VAL A CA 1
ATOM 4348 C C . VAL A 1 556 ? -55.711 -52.699 -12.265 1.00 34.38 556 VAL A C 1
ATOM 4350 O O . VAL A 1 556 ? -54.682 -52.495 -12.911 1.00 34.38 556 VAL A O 1
ATOM 4353 N N . LEU A 1 557 ? -55.738 -52.533 -10.936 1.00 32.19 557 LEU A N 1
ATOM 4354 C CA . LEU A 1 557 ? -54.552 -52.240 -10.121 1.00 32.19 557 LEU A CA 1
ATOM 4355 C C . LEU A 1 557 ? -53.497 -53.356 -10.239 1.00 32.19 557 LEU A C 1
ATOM 4357 O O . LEU A 1 557 ? -53.729 -54.486 -9.810 1.00 32.19 557 LEU A O 1
ATOM 4361 N N . ARG A 1 558 ? -52.293 -53.027 -10.725 1.00 31.88 558 ARG A N 1
ATOM 4362 C CA . ARG A 1 558 ? -51.104 -53.863 -10.485 1.00 31.88 558 ARG A CA 1
ATOM 4363 C C . ARG A 1 558 ? -50.633 -53.670 -9.035 1.00 31.88 558 ARG A C 1
ATOM 4365 O O . ARG A 1 558 ? -50.586 -52.524 -8.582 1.00 31.88 558 ARG A O 1
ATOM 4372 N N . PRO A 1 559 ? -50.256 -54.736 -8.305 1.00 33.19 559 PRO A N 1
ATOM 4373 C CA . PRO A 1 559 ? -49.806 -54.607 -6.924 1.00 33.19 559 PRO A CA 1
ATOM 4374 C C . PRO A 1 559 ? -48.510 -53.792 -6.854 1.00 33.19 559 PRO A C 1
ATOM 4376 O O . PRO A 1 559 ? -47.536 -54.080 -7.553 1.00 33.19 559 PRO A O 1
ATOM 4379 N N . ALA A 1 560 ? -48.492 -52.773 -5.996 1.00 31.59 560 ALA A N 1
ATOM 4380 C CA . ALA A 1 560 ? -47.290 -51.991 -5.748 1.00 31.59 560 ALA A CA 1
ATOM 4381 C C . ALA A 1 560 ? -46.227 -52.876 -5.078 1.00 31.59 560 ALA A C 1
ATOM 4383 O O . ALA A 1 560 ? -46.447 -53.405 -3.987 1.00 31.59 560 ALA A O 1
ATOM 4384 N N . ILE A 1 561 ? -45.065 -53.017 -5.722 1.00 33.12 561 ILE A N 1
ATOM 4385 C CA . ILE A 1 561 ? -43.897 -53.684 -5.133 1.00 33.12 561 ILE A CA 1
ATOM 4386 C C . ILE A 1 561 ? -43.585 -53.001 -3.796 1.00 33.12 561 ILE A C 1
ATOM 4388 O O . ILE A 1 561 ? -43.477 -51.774 -3.745 1.00 33.12 561 ILE A O 1
ATOM 4392 N N . LEU A 1 562 ? -43.430 -53.784 -2.720 1.00 35.59 562 LEU A N 1
ATOM 4393 C CA . LEU A 1 562 ? -43.136 -53.257 -1.386 1.00 35.59 562 LEU A CA 1
ATOM 4394 C C . LEU A 1 562 ? -41.780 -52.534 -1.356 1.00 35.59 562 LEU A C 1
ATOM 4396 O O . LEU A 1 562 ? -40.746 -53.115 -1.017 1.00 35.59 562 LEU A O 1
ATOM 4400 N N . SER A 1 563 ? -41.787 -51.225 -1.619 1.00 34.25 563 SER A N 1
ATOM 4401 C CA . SER A 1 563 ? -40.686 -50.346 -1.238 1.00 34.25 563 SER A CA 1
ATOM 4402 C C . SER A 1 563 ? -40.613 -50.337 0.289 1.00 34.25 563 SER A C 1
ATOM 4404 O O . SER A 1 563 ? -41.441 -49.710 0.956 1.00 34.25 563 SER A O 1
ATOM 4406 N N . GLN A 1 564 ? -39.661 -51.084 0.852 1.00 33.22 564 GLN A N 1
ATOM 4407 C CA . GLN A 1 564 ? -39.532 -51.251 2.299 1.00 33.22 564 GLN A CA 1
ATOM 4408 C C . GLN A 1 564 ? -39.468 -49.882 2.993 1.00 33.22 564 GLN A C 1
ATOM 4410 O O . GLN A 1 564 ? -38.530 -49.114 2.771 1.00 33.22 564 GLN A O 1
ATOM 4415 N N . ARG A 1 565 ? -40.445 -49.585 3.862 1.00 43.22 565 ARG A N 1
ATOM 4416 C CA . ARG A 1 565 ? -40.439 -48.389 4.720 1.00 43.22 565 ARG A CA 1
ATOM 4417 C C . ARG A 1 565 ? -39.235 -48.447 5.668 1.00 43.22 565 ARG A C 1
ATOM 4419 O O . ARG A 1 565 ? -39.337 -48.991 6.763 1.00 43.22 565 ARG A O 1
ATOM 4426 N N . ARG A 1 566 ? -38.097 -47.874 5.269 1.00 29.66 566 ARG A N 1
ATOM 4427 C CA . ARG A 1 566 ? -36.885 -47.804 6.099 1.00 29.66 566 ARG A CA 1
ATOM 4428 C C . ARG A 1 566 ? -36.677 -46.410 6.696 1.00 29.66 566 ARG A C 1
ATOM 4430 O O . ARG A 1 566 ? -35.858 -45.632 6.227 1.00 29.66 566 ARG A O 1
ATOM 4437 N N . PHE A 1 567 ? -37.386 -46.219 7.810 1.00 32.22 567 PHE A N 1
ATOM 4438 C CA . PHE A 1 567 ? -37.095 -45.306 8.924 1.00 32.22 567 PHE A CA 1
ATOM 4439 C C . PHE A 1 567 ? -37.277 -43.792 8.713 1.00 32.22 567 PHE A C 1
ATOM 4441 O O . PHE A 1 567 ? -37.085 -43.232 7.638 1.00 32.22 567 PHE A O 1
ATOM 4448 N N . ALA A 1 568 ? -37.710 -43.135 9.794 1.00 33.06 568 ALA A N 1
ATOM 4449 C CA . ALA A 1 568 ? -38.007 -41.707 9.832 1.00 33.06 568 ALA A CA 1
ATOM 4450 C C . ALA A 1 568 ? -36.728 -40.853 9.794 1.00 33.06 568 ALA A C 1
ATOM 4452 O O . ALA A 1 568 ? -35.670 -41.272 10.259 1.00 33.06 568 ALA A O 1
ATOM 4453 N N . VAL A 1 569 ? -36.838 -39.635 9.258 1.00 39.72 569 VAL A N 1
ATOM 4454 C CA . VAL A 1 569 ? -35.706 -38.710 9.103 1.00 39.72 569 VAL A CA 1
ATOM 4455 C C . VAL A 1 569 ? -35.351 -38.063 10.456 1.00 39.72 569 VAL A C 1
ATOM 4457 O O . VAL A 1 569 ? -36.198 -37.355 11.004 1.00 39.72 569 VAL A O 1
ATOM 4460 N N . PRO A 1 570 ? -34.122 -38.235 10.990 1.00 49.88 570 PRO A N 1
ATOM 4461 C CA . PRO A 1 570 ? -33.723 -37.630 12.262 1.00 49.88 570 PRO A CA 1
ATOM 4462 C C . PRO A 1 570 ? -33.668 -36.099 12.208 1.00 49.88 570 PRO A C 1
ATOM 4464 O O . PRO A 1 570 ? -33.302 -35.495 11.195 1.00 49.88 570 PRO A O 1
ATOM 4467 N N . ASN A 1 571 ? -33.986 -35.460 13.334 1.00 64.88 571 ASN A N 1
ATOM 4468 C CA . ASN A 1 571 ? -34.291 -34.025 13.422 1.00 64.88 571 ASN A CA 1
ATOM 4469 C C . ASN A 1 571 ? -33.057 -33.087 13.415 1.00 64.88 571 ASN A C 1
ATOM 4471 O O . ASN A 1 571 ? -33.148 -31.942 13.855 1.00 64.88 571 ASN A O 1
ATOM 4475 N N . PHE A 1 572 ? -31.905 -33.566 12.936 1.00 68.19 572 PHE A N 1
ATOM 4476 C CA . PHE A 1 572 ? -30.628 -32.838 12.937 1.00 68.19 572 PHE A CA 1
ATOM 4477 C C . PHE A 1 572 ? -30.097 -32.443 11.557 1.00 68.19 572 PHE A C 1
ATOM 4479 O O . PHE A 1 572 ? -29.034 -31.840 11.453 1.00 68.19 572 PHE A O 1
ATOM 4486 N N . ARG A 1 573 ? -30.835 -32.726 10.482 1.00 70.56 573 ARG A N 1
ATOM 4487 C CA . ARG A 1 573 ? -30.416 -32.335 9.130 1.00 70.56 573 ARG A CA 1
ATOM 4488 C C . ARG A 1 573 ? -30.601 -30.821 8.911 1.00 70.56 573 ARG A C 1
ATOM 4490 O O . ARG A 1 573 ? -31.676 -30.304 9.226 1.00 70.56 573 ARG A O 1
ATOM 4497 N N . PRO A 1 574 ? -29.617 -30.096 8.341 1.00 74.00 574 PRO A N 1
ATOM 4498 C CA . PRO A 1 574 ? -29.774 -28.678 8.018 1.00 74.00 574 PRO A CA 1
ATOM 4499 C C . PRO A 1 574 ? -30.956 -28.435 7.060 1.00 74.00 574 PRO A C 1
ATOM 4501 O O . PRO A 1 574 ? -30.973 -28.953 5.943 1.00 74.00 574 PRO A O 1
ATOM 4504 N N . LYS A 1 575 ? -31.937 -27.610 7.461 1.00 73.44 575 LYS A N 1
ATOM 4505 C CA . LYS A 1 575 ? -33.128 -27.297 6.634 1.00 73.44 575 LYS A CA 1
ATOM 4506 C C . LYS A 1 575 ? -32.799 -26.542 5.335 1.00 73.44 575 LYS A C 1
ATOM 4508 O O . LYS A 1 575 ? -33.545 -26.628 4.365 1.00 73.44 575 LYS A O 1
ATOM 4513 N N . ARG A 1 576 ? -31.697 -25.786 5.319 1.00 71.94 576 ARG A N 1
ATOM 4514 C CA . ARG A 1 576 ? -31.146 -25.064 4.160 1.00 71.94 576 ARG A CA 1
ATOM 4515 C C . ARG A 1 576 ? -29.620 -25.183 4.183 1.00 71.94 576 ARG A C 1
ATOM 4517 O O . ARG A 1 576 ? -29.022 -25.195 5.253 1.00 71.94 576 ARG A O 1
ATOM 4524 N N . MET A 1 577 ? -29.003 -25.245 3.004 1.00 73.06 577 MET A N 1
ATOM 4525 C CA . MET A 1 577 ? -27.549 -25.283 2.800 1.00 73.06 577 MET A CA 1
ATOM 4526 C C . MET A 1 577 ? -27.193 -24.515 1.528 1.00 73.06 577 MET A C 1
ATOM 4528 O O . MET A 1 577 ? -27.923 -24.613 0.543 1.00 73.06 577 MET A O 1
ATOM 4532 N N . LYS A 1 578 ? -26.036 -23.837 1.512 1.00 72.12 578 LYS A N 1
ATOM 4533 C CA . LYS A 1 578 ? -25.500 -23.180 0.304 1.00 72.12 578 LYS A CA 1
ATOM 4534 C C . LYS A 1 578 ? -25.181 -24.184 -0.817 1.00 72.12 578 LYS A C 1
ATOM 4536 O O . LYS A 1 578 ? -25.339 -23.863 -1.988 1.00 72.12 578 LYS A O 1
ATOM 4541 N N . PHE A 1 579 ? -24.790 -25.413 -0.464 1.00 75.00 579 PHE A N 1
ATOM 4542 C CA . PHE A 1 579 ? -24.472 -26.481 -1.415 1.00 75.00 579 PHE A CA 1
ATOM 4543 C C . PHE A 1 579 ? -25.102 -27.811 -0.982 1.00 75.00 579 PHE A C 1
ATOM 4545 O O . PHE A 1 579 ? -24.911 -28.246 0.150 1.00 75.00 579 PHE A O 1
ATOM 4552 N N . LYS A 1 580 ? -25.801 -28.503 -1.895 1.00 72.25 580 LYS A N 1
ATOM 4553 C CA . LYS A 1 580 ? -26.430 -29.813 -1.613 1.00 72.25 580 LYS A CA 1
ATOM 4554 C C . LYS A 1 580 ? -25.426 -30.966 -1.436 1.00 72.25 580 LYS A C 1
ATOM 4556 O O . LYS A 1 580 ? -25.810 -32.018 -0.942 1.00 72.25 580 LYS A O 1
ATOM 4561 N N . LYS A 1 581 ? -24.168 -30.806 -1.870 1.00 77.44 581 LYS A N 1
ATOM 4562 C CA . LYS A 1 581 ? -23.084 -31.799 -1.737 1.00 77.44 581 LYS A CA 1
ATOM 4563 C C . LYS A 1 581 ? -21.762 -31.075 -1.465 1.00 77.44 581 LYS A C 1
ATOM 4565 O O . LYS A 1 581 ? -21.318 -30.290 -2.298 1.00 77.44 581 LYS A O 1
ATOM 4570 N N . ALA A 1 582 ? -21.125 -31.352 -0.331 1.00 72.81 582 ALA A N 1
ATOM 4571 C CA . ALA A 1 582 ? -19.833 -30.770 0.034 1.00 72.81 582 ALA A CA 1
ATOM 4572 C C . ALA A 1 582 ? -18.660 -31.517 -0.634 1.00 72.81 582 ALA A C 1
ATOM 4574 O O . ALA A 1 582 ? -18.833 -32.549 -1.289 1.00 72.81 582 ALA A O 1
ATOM 4575 N N . PHE A 1 583 ? -17.437 -31.007 -0.496 1.00 69.00 583 PHE A N 1
ATOM 4576 C CA . PHE A 1 583 ? -16.238 -31.850 -0.575 1.00 69.00 583 PHE A CA 1
ATOM 4577 C C . PHE A 1 583 ? -15.989 -32.466 0.807 1.00 69.00 583 PHE A C 1
ATOM 4579 O O . PHE A 1 583 ? -16.294 -31.833 1.814 1.00 69.00 583 PHE A O 1
ATOM 4586 N N . ARG A 1 584 ? -15.449 -33.694 0.860 1.00 56.22 584 ARG A N 1
ATOM 4587 C CA . ARG A 1 584 ? -15.175 -34.402 2.130 1.00 56.22 584 ARG A CA 1
ATOM 4588 C C . ARG A 1 584 ? -14.252 -33.584 3.046 1.00 56.22 584 ARG A C 1
ATOM 4590 O O . ARG A 1 584 ? -14.432 -33.606 4.260 1.00 56.22 584 ARG A O 1
ATOM 4597 N N . GLY A 1 585 ? -13.356 -32.810 2.425 1.00 61.28 585 GLY A N 1
ATOM 4598 C CA . GLY A 1 585 ? -12.370 -31.959 3.080 1.00 61.28 585 GLY A CA 1
ATOM 4599 C C . GLY A 1 585 ? -11.201 -32.765 3.637 1.00 61.28 585 GLY A C 1
ATOM 4600 O O . GLY A 1 585 ? -11.298 -33.980 3.807 1.00 61.28 585 GLY A O 1
ATOM 4601 N N . PHE A 1 586 ? -10.110 -32.067 3.932 1.00 51.69 586 PHE A N 1
ATOM 4602 C CA . PHE A 1 586 ? -9.183 -32.516 4.962 1.00 51.69 586 PHE A CA 1
ATOM 4603 C C . PHE A 1 586 ? -9.718 -32.029 6.316 1.00 51.69 586 PHE A C 1
ATOM 4605 O O . PHE A 1 586 ? -10.357 -30.973 6.379 1.00 51.69 586 PHE A O 1
ATOM 4612 N N . PHE A 1 587 ? -9.492 -32.789 7.384 1.00 58.75 587 PHE A N 1
ATOM 4613 C CA . PHE A 1 587 ? -9.754 -32.316 8.740 1.00 58.75 587 PHE A CA 1
ATOM 4614 C C . PHE A 1 587 ? -8.463 -31.699 9.282 1.00 58.75 587 PHE A C 1
ATOM 4616 O O . PHE A 1 587 ? -7.484 -32.429 9.413 1.00 58.75 587 PHE A O 1
ATOM 4623 N N . PRO A 1 588 ? -8.415 -30.383 9.559 1.00 54.41 588 PRO A N 1
ATOM 4624 C CA . PRO A 1 588 ? -7.248 -29.789 10.190 1.00 54.41 588 PRO A CA 1
ATOM 4625 C C . PRO A 1 588 ? -7.162 -30.298 11.632 1.00 54.41 588 PRO A C 1
ATOM 4627 O O . PRO A 1 588 ? -7.882 -29.833 12.515 1.00 54.41 588 PRO A O 1
ATOM 4630 N N . ILE A 1 589 ? -6.280 -31.271 11.857 1.00 48.88 589 ILE A N 1
ATOM 4631 C CA . ILE A 1 589 ? -5.852 -31.654 13.200 1.00 48.88 589 ILE A CA 1
ATOM 4632 C C . ILE A 1 589 ? -4.991 -30.498 13.711 1.00 48.88 589 ILE A C 1
ATOM 4634 O O . ILE A 1 589 ? -3.827 -30.362 13.347 1.00 48.88 589 ILE A O 1
ATOM 4638 N N . HIS A 1 590 ? -5.593 -29.612 14.500 1.00 54.00 590 HIS A N 1
ATOM 4639 C CA . HIS A 1 590 ? -4.860 -28.561 15.193 1.00 54.00 590 HIS A CA 1
ATOM 4640 C C . HIS A 1 590 ? -4.103 -29.183 16.375 1.00 54.00 590 HIS A C 1
ATOM 4642 O O . HIS A 1 590 ? -4.732 -29.763 17.260 1.00 54.00 590 HIS A O 1
ATOM 4648 N N . GLU A 1 591 ? -2.778 -29.009 16.427 1.00 52.41 591 GLU A N 1
ATOM 4649 C CA . GLU A 1 591 ? -1.862 -29.461 17.501 1.00 52.41 591 GLU A CA 1
ATOM 4650 C C . GLU A 1 591 ? -2.047 -28.706 18.845 1.00 52.41 591 GLU A C 1
ATOM 4652 O O . GLU A 1 591 ? -1.086 -28.334 19.524 1.00 52.41 591 GLU A O 1
ATOM 4657 N N . GLY A 1 592 ? -3.292 -28.388 19.189 1.00 57.97 592 GLY A N 1
ATOM 4658 C CA . GLY A 1 592 ? -3.710 -27.637 20.375 1.00 57.97 592 GLY A CA 1
ATOM 4659 C C . GLY A 1 592 ? -5.201 -27.802 20.696 1.00 57.97 592 GLY A C 1
ATOM 4660 O O . GLY A 1 592 ? -5.742 -27.041 21.496 1.00 57.97 592 GLY A O 1
ATOM 4661 N N . GLY A 1 593 ? -5.882 -28.768 20.067 1.00 72.50 593 GLY A N 1
ATOM 4662 C CA . GLY A 1 593 ? -7.294 -29.064 20.312 1.00 72.50 593 GLY A CA 1
ATOM 4663 C C . GLY A 1 593 ? -8.262 -27.993 19.798 1.00 72.50 593 GLY A C 1
ATOM 4664 O O . GLY A 1 593 ? -8.039 -27.339 18.776 1.00 72.50 593 GLY A O 1
ATOM 4665 N N . SER A 1 594 ? -9.406 -27.861 20.470 1.00 72.56 594 SER A N 1
ATOM 4666 C CA . SER A 1 594 ? -10.488 -26.968 20.065 1.00 72.56 594 SER A CA 1
ATOM 4667 C C . SER A 1 594 ? -10.300 -25.541 20.573 1.00 72.56 594 SER A C 1
ATOM 4669 O O . SER A 1 594 ? -10.184 -25.296 21.767 1.00 72.56 594 SER A O 1
ATOM 4671 N N . LEU A 1 595 ? -10.382 -24.573 19.659 1.00 68.81 595 LEU A N 1
ATOM 4672 C CA . LEU A 1 595 ? -10.361 -23.141 19.979 1.00 68.81 595 LEU A CA 1
ATOM 4673 C C . LEU A 1 595 ? -11.728 -22.580 20.420 1.00 68.81 595 LEU A C 1
ATOM 4675 O O . LEU A 1 595 ? -11.836 -21.386 20.687 1.00 68.81 595 LEU A O 1
ATOM 4679 N N . ARG A 1 596 ? -12.807 -23.380 20.400 1.00 70.25 596 ARG A N 1
ATOM 4680 C CA . ARG A 1 596 ? -14.187 -22.909 20.637 1.00 70.25 596 ARG A CA 1
ATOM 4681 C C . ARG A 1 596 ? -15.048 -23.974 21.311 1.00 70.25 596 ARG A C 1
ATOM 4683 O O . ARG A 1 596 ? -14.958 -25.148 20.972 1.00 70.25 596 ARG A O 1
ATOM 4690 N N . ALA A 1 597 ? -15.963 -23.528 22.176 1.00 79.44 597 ALA A N 1
ATOM 4691 C CA . ALA A 1 597 ? -16.847 -24.392 22.966 1.00 79.44 597 ALA A CA 1
ATOM 4692 C C . ALA A 1 597 ? -16.073 -25.434 23.800 1.00 79.44 597 ALA A C 1
ATOM 4694 O O . ALA A 1 597 ? -16.437 -26.607 23.830 1.00 79.44 597 ALA A O 1
ATOM 4695 N N . THR A 1 598 ? -14.999 -24.992 24.459 1.00 82.19 598 THR A N 1
ATOM 4696 C CA . THR A 1 598 ? -14.193 -25.787 25.399 1.00 82.19 598 THR A CA 1
ATOM 4697 C C . THR A 1 598 ? -14.814 -25.887 26.792 1.00 82.19 598 THR A C 1
ATOM 4699 O O . THR A 1 598 ? -14.558 -26.854 27.501 1.00 82.19 598 THR A O 1
ATOM 4702 N N . THR A 1 599 ? -15.656 -24.922 27.164 1.00 84.12 599 THR A N 1
ATOM 4703 C CA . THR A 1 599 ? -16.293 -24.800 28.481 1.00 84.12 599 THR A CA 1
ATOM 4704 C C . THR A 1 599 ? -17.814 -24.977 28.416 1.00 84.12 599 THR A C 1
ATOM 4706 O O . THR A 1 599 ? -18.462 -24.671 27.401 1.00 84.12 599 THR A O 1
ATOM 4709 N N . VAL A 1 600 ? -18.382 -25.483 29.516 1.00 85.94 600 VAL A N 1
ATOM 4710 C CA . VAL A 1 600 ? -19.832 -25.572 29.760 1.00 85.94 600 VAL A CA 1
ATOM 4711 C C . VAL A 1 600 ? -20.377 -24.150 29.929 1.00 85.94 600 VAL A C 1
ATOM 4713 O O . VAL A 1 600 ? -19.794 -23.358 30.662 1.00 85.94 600 VAL A O 1
ATOM 4716 N N . TYR A 1 601 ? -21.455 -23.796 29.222 1.00 84.75 601 TYR A N 1
ATOM 4717 C CA . TYR A 1 601 ? -21.911 -22.395 29.132 1.00 84.75 601 TYR A CA 1
ATOM 4718 C C . TYR A 1 601 ? -23.421 -22.215 29.353 1.00 84.75 601 TYR A C 1
ATOM 4720 O O . TYR A 1 601 ? -23.856 -21.204 29.901 1.00 84.75 601 TYR A O 1
ATOM 4728 N N . HIS A 1 602 ? -24.236 -23.191 28.952 1.00 82.88 602 HIS A N 1
ATOM 4729 C CA . HIS A 1 602 ? -25.688 -23.173 29.134 1.00 82.88 602 HIS A CA 1
ATOM 4730 C C . HIS A 1 602 ? -26.159 -24.109 30.257 1.00 82.88 602 HIS A C 1
ATOM 4732 O O . HIS A 1 602 ? -27.182 -23.833 30.888 1.00 82.88 602 HIS A O 1
ATOM 4738 N N . GLY A 1 603 ? -25.455 -25.223 30.466 1.00 88.12 603 GLY A N 1
ATOM 4739 C CA . GLY A 1 603 ? -25.719 -26.202 31.516 1.00 88.12 603 GLY A CA 1
ATOM 4740 C C . GLY A 1 603 ? -24.943 -25.974 32.812 1.00 88.12 603 GLY A C 1
ATOM 4741 O O . GLY A 1 603 ? -24.195 -25.008 32.955 1.00 88.12 603 GLY A O 1
ATOM 4742 N N . ASP A 1 604 ? -25.131 -26.925 33.724 1.00 89.44 604 ASP A N 1
ATOM 4743 C CA . ASP A 1 604 ? -24.330 -27.117 34.941 1.00 89.44 604 ASP A CA 1
ATOM 4744 C C . ASP A 1 604 ? -23.291 -28.242 34.722 1.00 89.44 604 ASP A C 1
ATOM 4746 O O . ASP A 1 604 ? -22.229 -28.258 35.338 1.00 89.44 604 ASP A O 1
ATOM 4750 N N . TYR A 1 605 ? -23.576 -29.160 33.784 1.00 93.00 605 TYR A N 1
ATOM 4751 C CA . TYR A 1 605 ? -22.736 -30.306 33.419 1.00 93.00 605 TYR A CA 1
ATOM 4752 C C . TYR A 1 605 ? -22.655 -30.476 31.899 1.00 93.00 605 TYR A C 1
ATOM 4754 O O . TYR A 1 605 ? -23.616 -30.160 31.188 1.00 93.00 605 TYR A O 1
ATOM 4762 N N . GLY A 1 606 ? -21.560 -31.053 31.397 1.00 93.06 606 GLY A N 1
ATOM 4763 C CA . GLY A 1 606 ? -21.373 -31.356 29.977 1.00 93.06 606 GLY A CA 1
ATOM 4764 C C . GLY A 1 606 ? -20.480 -32.561 29.674 1.00 93.06 606 GLY A C 1
ATOM 4765 O O . GLY A 1 606 ? -19.815 -33.117 30.547 1.00 93.06 606 GLY A O 1
ATOM 4766 N N . LEU A 1 607 ? -20.479 -32.962 28.400 1.00 94.38 607 LEU A N 1
ATOM 4767 C CA . LEU A 1 607 ? -19.635 -34.030 27.852 1.00 94.38 607 LEU A CA 1
ATOM 4768 C C . LEU A 1 607 ? -18.625 -33.439 26.861 1.00 94.38 607 LEU A C 1
ATOM 4770 O O . LEU A 1 607 ? -19.029 -32.854 25.854 1.00 94.38 607 LEU A O 1
ATOM 4774 N N . GLN A 1 608 ? -17.330 -33.604 27.133 1.00 92.19 608 GLN A N 1
ATOM 4775 C CA . GLN A 1 608 ? -16.214 -33.057 26.354 1.00 92.19 608 GLN A CA 1
ATOM 4776 C C . GLN A 1 608 ? -15.487 -34.161 25.581 1.00 92.19 608 GLN A C 1
ATOM 4778 O O . GLN A 1 608 ? -15.232 -35.220 26.147 1.00 92.19 608 GLN A O 1
ATOM 4783 N N . THR A 1 609 ? -15.100 -33.927 24.325 1.00 91.19 609 THR A N 1
ATOM 4784 C CA . THR A 1 609 ? -14.193 -34.834 23.597 1.00 91.19 609 THR A CA 1
ATOM 4785 C C . THR A 1 609 ? -12.776 -34.807 24.166 1.00 91.19 609 THR A C 1
ATOM 4787 O O . THR A 1 609 ? -12.270 -33.754 24.543 1.00 91.19 609 THR A O 1
ATOM 4790 N N . MET A 1 610 ? -12.115 -35.963 24.168 1.00 84.31 610 MET A N 1
ATOM 4791 C CA . MET A 1 610 ? -10.694 -36.132 24.504 1.00 84.31 610 MET A CA 1
ATOM 4792 C C . MET A 1 610 ? -9.818 -36.383 23.267 1.00 84.31 610 MET A C 1
ATOM 4794 O O . MET A 1 610 ? -8.610 -36.521 23.393 1.00 84.31 610 MET A O 1
ATOM 4798 N N . GLU A 1 611 ? -10.413 -36.414 22.073 1.00 83.12 611 GLU A N 1
ATOM 4799 C CA . GLU A 1 611 ? -9.709 -36.559 20.798 1.00 83.12 611 GLU A CA 1
ATOM 4800 C C . GLU A 1 611 ? -10.424 -35.797 19.666 1.00 83.12 611 GLU A C 1
ATOM 4802 O O . GLU A 1 611 ? -11.551 -35.311 19.826 1.00 83.12 611 GLU A O 1
ATOM 4807 N N . GLY A 1 612 ? -9.761 -35.672 18.513 1.00 85.25 612 GLY A N 1
ATOM 4808 C CA . GLY A 1 612 ? -10.320 -35.059 17.308 1.00 85.25 612 GLY A CA 1
ATOM 4809 C C . GLY A 1 612 ? -10.874 -36.095 16.326 1.00 85.25 612 GLY A C 1
ATOM 4810 O O . GLY A 1 612 ? -10.169 -37.019 15.938 1.00 85.25 612 GLY A O 1
ATOM 4811 N N . GLY A 1 613 ? -12.110 -35.915 15.856 1.00 86.31 613 GLY A N 1
ATOM 4812 C CA . GLY A 1 613 ? -12.762 -36.865 14.956 1.00 86.31 613 GLY A CA 1
ATOM 4813 C C . GLY A 1 613 ? -14.032 -36.348 14.274 1.00 86.31 613 GLY A C 1
ATOM 4814 O O . GLY A 1 613 ? -14.317 -35.148 14.235 1.00 86.31 613 GLY A O 1
ATOM 4815 N N . ARG A 1 614 ? -14.804 -37.271 13.686 1.00 87.25 614 ARG A N 1
ATOM 4816 C CA . ARG A 1 614 ? -16.008 -36.973 12.892 1.00 87.25 614 ARG A CA 1
ATOM 4817 C C . ARG A 1 614 ? -17.221 -37.712 13.445 1.00 87.25 614 ARG A C 1
ATOM 4819 O O . ARG A 1 614 ? -17.308 -38.921 13.272 1.00 87.25 614 ARG A O 1
ATOM 4826 N N . ILE A 1 615 ? -18.181 -36.964 13.983 1.00 89.75 615 ILE A N 1
ATOM 4827 C CA . ILE A 1 615 ? -19.417 -37.497 14.573 1.00 89.75 615 ILE A CA 1
ATOM 4828 C C . ILE A 1 615 ? -20.575 -37.339 13.577 1.00 89.75 615 ILE A C 1
ATOM 4830 O O . ILE A 1 615 ? -20.731 -36.277 12.962 1.00 89.75 615 ILE A O 1
ATOM 4834 N N . SER A 1 616 ? -21.385 -38.383 13.402 1.00 89.94 616 SER A N 1
ATOM 4835 C CA . SER A 1 616 ? -22.566 -38.399 12.529 1.00 89.94 616 SER A CA 1
ATOM 4836 C C . SER A 1 616 ? -23.842 -37.841 13.178 1.00 89.94 616 SER A C 1
ATOM 4838 O O . SER A 1 616 ? -23.976 -37.757 14.398 1.00 89.94 616 SER A O 1
ATOM 4840 N N . ASP A 1 617 ? -24.830 -37.509 12.342 1.00 87.81 617 ASP A N 1
ATOM 4841 C CA . ASP A 1 617 ? -26.197 -37.173 12.754 1.00 87.81 617 ASP A CA 1
ATOM 4842 C C . ASP A 1 617 ? -26.888 -38.319 13.514 1.00 87.81 617 ASP A C 1
ATOM 4844 O O . ASP A 1 617 ? -27.701 -38.051 14.397 1.00 87.81 617 ASP A O 1
ATOM 4848 N N . ARG A 1 618 ? -26.528 -39.578 13.224 1.00 88.12 618 ARG A N 1
ATOM 4849 C CA . ARG A 1 618 ? -27.042 -40.781 13.903 1.00 88.12 618 ARG A CA 1
ATOM 4850 C C . ARG A 1 618 ? -26.537 -40.883 15.348 1.00 88.12 618 ARG A C 1
ATOM 4852 O O . ARG A 1 618 ? -27.353 -41.037 16.251 1.00 88.12 618 ARG A O 1
ATOM 4859 N N . GLU A 1 619 ? -25.231 -40.736 15.569 1.00 90.88 619 GLU A N 1
ATOM 4860 C CA . GLU A 1 619 ? -24.610 -40.767 16.909 1.00 90.88 619 GLU A CA 1
ATOM 4861 C C . GLU A 1 619 ? -25.135 -39.628 17.799 1.00 90.88 619 GLU A C 1
ATOM 4863 O O . GLU A 1 619 ? -25.551 -39.851 18.936 1.00 90.88 619 GLU A O 1
ATOM 4868 N N . LEU A 1 620 ? -25.220 -38.404 17.257 1.00 91.50 620 LEU A N 1
ATOM 4869 C CA . LEU A 1 620 ? -25.745 -37.249 17.995 1.00 91.50 620 LEU A CA 1
ATOM 4870 C C . LEU A 1 620 ? -27.227 -37.411 18.390 1.00 91.50 620 LEU A C 1
ATOM 4872 O O . LEU A 1 620 ? -27.624 -36.942 19.459 1.00 91.50 620 LEU A O 1
ATOM 4876 N N . ASP A 1 621 ? -28.050 -38.076 17.569 1.00 89.88 621 ASP A N 1
ATOM 4877 C CA . ASP A 1 621 ? -29.461 -38.341 17.894 1.00 89.88 621 ASP A CA 1
ATOM 4878 C C . ASP A 1 621 ? -29.639 -39.517 18.866 1.00 89.88 621 ASP A C 1
ATOM 4880 O O . ASP A 1 621 ? -30.507 -39.456 19.742 1.00 89.88 621 ASP A O 1
ATOM 4884 N N . GLN A 1 622 ? -28.778 -40.539 18.798 1.00 90.25 622 GLN A N 1
ATOM 4885 C CA . GLN A 1 622 ? -28.712 -41.615 19.793 1.00 90.25 622 GLN A CA 1
ATOM 4886 C C . GLN A 1 622 ? -28.335 -41.062 21.175 1.00 90.25 622 GLN A C 1
ATOM 4888 O O . GLN A 1 622 ? -29.109 -41.218 22.124 1.00 90.25 622 GLN A O 1
ATOM 4893 N N . ALA A 1 623 ? -27.223 -40.327 21.275 1.00 92.38 623 ALA A N 1
ATOM 4894 C CA . ALA A 1 623 ? -26.775 -39.690 22.512 1.00 92.38 623 ALA A CA 1
ATOM 4895 C C . ALA A 1 623 ? -27.831 -38.720 23.082 1.00 92.38 623 ALA A C 1
ATOM 4897 O O . ALA A 1 623 ? -28.183 -38.804 24.260 1.00 92.38 623 ALA A O 1
ATOM 4898 N N . ARG A 1 624 ? -28.445 -37.867 22.246 1.00 91.44 624 ARG A N 1
ATOM 4899 C CA . ARG A 1 624 ? -29.582 -37.015 22.655 1.00 91.44 624 ARG A CA 1
ATOM 4900 C C . ARG A 1 624 ? -30.759 -37.824 23.201 1.00 91.44 624 ARG A C 1
ATOM 4902 O O . ARG A 1 624 ? -31.389 -37.394 24.167 1.00 91.44 624 ARG A O 1
ATOM 4909 N N . THR A 1 625 ? -31.123 -38.923 22.544 1.00 91.81 625 THR A N 1
ATOM 4910 C CA . THR A 1 625 ? -32.289 -39.741 22.915 1.00 91.81 625 THR A CA 1
ATOM 4911 C C . THR A 1 625 ? -32.064 -40.423 24.261 1.00 91.81 625 THR A C 1
ATOM 4913 O O . THR A 1 625 ? -32.965 -40.431 25.100 1.00 91.81 625 THR A O 1
ATOM 4916 N N . VAL A 1 626 ? -30.842 -40.902 24.499 1.00 93.00 626 VAL A N 1
ATOM 4917 C CA . VAL A 1 626 ? -30.379 -41.420 25.789 1.00 93.00 626 VAL A CA 1
ATOM 4918 C C . VAL A 1 626 ? -30.440 -40.341 26.874 1.00 93.00 626 VAL A C 1
ATOM 4920 O O . VAL A 1 626 ? -31.148 -40.530 27.863 1.00 93.00 626 VAL A O 1
ATOM 4923 N N . ILE A 1 627 ? -29.808 -39.177 26.667 1.00 92.06 627 ILE A N 1
ATOM 4924 C CA . ILE A 1 627 ? -29.827 -38.064 27.635 1.00 92.06 627 ILE A CA 1
ATOM 4925 C C . ILE A 1 627 ? -31.268 -37.671 27.974 1.00 92.06 627 ILE A C 1
ATOM 4927 O O . ILE A 1 627 ? -31.635 -37.556 29.140 1.00 92.06 627 ILE A O 1
ATOM 4931 N N . ARG A 1 628 ? -32.134 -37.528 26.965 1.00 90.94 628 ARG A N 1
ATOM 4932 C CA . ARG A 1 628 ? -33.548 -37.182 27.174 1.00 90.94 628 ARG A CA 1
ATOM 4933 C C . ARG A 1 628 ? -34.348 -38.269 27.890 1.00 90.94 628 ARG A C 1
ATOM 4935 O O . ARG A 1 628 ? -35.345 -37.925 28.515 1.00 90.94 628 ARG A O 1
ATOM 4942 N N . ARG A 1 629 ? -33.937 -39.542 27.838 1.00 92.75 629 ARG A N 1
ATOM 4943 C CA . ARG A 1 629 ? -34.533 -40.615 28.649 1.00 92.75 629 ARG A CA 1
ATOM 4944 C C . ARG A 1 629 ? -34.133 -40.478 30.121 1.00 92.75 629 ARG A C 1
ATOM 4946 O O . ARG A 1 629 ? -35.021 -40.554 30.963 1.00 92.75 629 ARG A O 1
ATOM 4953 N N . VAL A 1 630 ? -32.856 -40.209 30.414 1.00 93.00 630 VAL A N 1
ATOM 4954 C CA . VAL A 1 630 ? -32.350 -40.003 31.789 1.00 93.00 630 VAL A CA 1
ATOM 4955 C C . VAL A 1 630 ? -32.920 -38.726 32.418 1.00 93.00 630 VAL A C 1
ATOM 4957 O O . VAL A 1 630 ? -33.335 -38.743 33.570 1.00 93.00 630 VAL A O 1
ATOM 4960 N N . LEU A 1 631 ? -33.024 -37.631 31.659 1.00 92.19 631 LEU A N 1
ATOM 4961 C CA . LEU A 1 631 ? -33.556 -36.357 32.162 1.00 92.19 631 LEU A CA 1
ATOM 4962 C C . LEU A 1 631 ? -35.094 -36.333 32.310 1.00 92.19 631 LEU A C 1
ATOM 4964 O O . LEU A 1 631 ? -35.611 -35.514 33.065 1.00 92.19 631 LEU A O 1
ATOM 4968 N N . LYS A 1 632 ? -35.846 -37.219 31.631 1.00 90.12 632 LYS A N 1
ATOM 4969 C CA . LYS A 1 632 ? -37.329 -37.203 31.601 1.00 90.12 632 LYS A CA 1
ATOM 4970 C C . LYS A 1 632 ? -38.019 -37.164 32.983 1.00 90.12 632 LYS A C 1
ATOM 4972 O O . LYS A 1 632 ? -39.025 -36.459 33.078 1.00 90.12 632 LYS A O 1
ATOM 4977 N N . PRO A 1 633 ? -37.561 -37.876 34.034 1.00 91.25 633 PRO A N 1
ATOM 4978 C CA . PRO A 1 633 ? -38.179 -37.804 35.363 1.00 91.25 633 PRO A CA 1
ATOM 4979 C C . PRO A 1 633 ? -38.001 -36.438 36.047 1.00 91.25 633 PRO A C 1
ATOM 4981 O O . PRO A 1 633 ? -38.805 -36.056 36.897 1.00 91.25 633 PRO A O 1
ATOM 4984 N N . HIS A 1 634 ? -36.965 -35.685 35.674 1.00 90.56 634 HIS A N 1
ATOM 4985 C CA . HIS A 1 634 ? -36.560 -34.455 36.345 1.00 90.56 634 HIS A CA 1
ATOM 4986 C C . HIS A 1 634 ? -37.233 -33.240 35.700 1.00 90.56 634 HIS A C 1
ATOM 4988 O O . HIS A 1 634 ? -36.720 -32.631 34.756 1.00 90.56 634 HIS A O 1
ATOM 4994 N N . LYS A 1 635 ? -38.417 -32.887 36.216 1.00 83.50 635 LYS A N 1
ATOM 4995 C CA . LYS A 1 635 ? -39.142 -31.665 35.832 1.00 83.50 635 LYS A CA 1
ATOM 4996 C C . LYS A 1 635 ? -38.244 -30.434 36.031 1.00 83.50 635 LYS A C 1
ATOM 4998 O O . LYS A 1 635 ? -37.580 -30.314 37.051 1.00 83.50 635 LYS A O 1
ATOM 5003 N N . GLY A 1 636 ? -38.233 -29.532 35.050 1.00 83.94 636 GLY A N 1
ATOM 5004 C CA . GLY A 1 636 ? -37.371 -28.341 35.035 1.00 83.94 636 GLY A CA 1
ATOM 5005 C C . GLY A 1 636 ? -36.004 -28.538 34.365 1.00 83.94 636 GLY A C 1
ATOM 5006 O O . GLY A 1 636 ? -35.382 -27.544 33.986 1.00 83.94 636 GLY A O 1
ATOM 5007 N N . SER A 1 637 ? -35.569 -29.784 34.141 1.00 90.12 637 SER A N 1
ATOM 5008 C CA . SER A 1 637 ? -34.292 -30.067 33.477 1.00 90.12 637 SER A CA 1
ATOM 5009 C C . SER A 1 637 ? -34.233 -29.535 32.037 1.00 90.12 637 SER A C 1
ATOM 5011 O O . SER A 1 637 ? -35.227 -29.505 31.303 1.00 90.12 637 SER A O 1
ATOM 5013 N N . ARG A 1 638 ? -33.041 -29.104 31.612 1.00 88.81 638 ARG A N 1
ATOM 5014 C CA . ARG A 1 638 ? -32.762 -28.595 30.258 1.00 88.81 638 ARG A CA 1
ATOM 5015 C C . ARG A 1 638 ? -31.612 -29.367 29.620 1.00 88.81 638 ARG A C 1
ATOM 5017 O O . ARG A 1 638 ? -30.734 -29.865 30.315 1.00 88.81 638 ARG A O 1
ATOM 5024 N N . PHE A 1 639 ? -31.616 -29.439 28.291 1.00 91.19 639 PHE A N 1
ATOM 5025 C CA . PHE A 1 639 ? -30.597 -30.110 27.480 1.00 91.19 639 PHE A CA 1
ATOM 5026 C C . PHE A 1 639 ? -30.184 -29.215 26.312 1.00 91.19 639 PHE A C 1
ATOM 5028 O O . PHE A 1 639 ? -31.050 -28.707 25.592 1.00 91.19 639 PHE A O 1
ATOM 5035 N N . TYR A 1 640 ? -28.877 -29.092 26.094 1.00 91.25 640 TYR A N 1
ATOM 5036 C CA . TYR A 1 640 ? -28.270 -28.275 25.050 1.00 91.25 640 TYR A CA 1
ATOM 5037 C C . TYR A 1 640 ? -27.312 -29.110 24.194 1.00 91.25 640 TYR A C 1
ATOM 5039 O O . TYR A 1 640 ? -26.641 -30.019 24.681 1.00 91.25 640 TYR A O 1
ATOM 5047 N N . LEU A 1 641 ? -27.233 -28.767 22.908 1.00 90.44 641 LEU A N 1
ATOM 5048 C CA . LEU A 1 641 ? -26.317 -29.364 21.938 1.00 90.44 641 LEU A CA 1
ATOM 5049 C C . LEU A 1 641 ? -25.314 -28.296 21.481 1.00 90.44 641 LEU A C 1
ATOM 5051 O O . LEU A 1 641 ? -25.721 -27.262 20.955 1.00 90.44 641 LEU A O 1
ATOM 5055 N N . ARG A 1 642 ? -24.014 -28.550 21.657 1.00 88.88 642 ARG A N 1
ATOM 5056 C CA . ARG A 1 642 ? -22.908 -27.642 21.287 1.00 88.88 642 ARG A CA 1
ATOM 5057 C C . ARG A 1 642 ? -22.213 -28.032 19.967 1.00 88.88 642 ARG A C 1
ATOM 5059 O O . ARG A 1 642 ? -21.386 -27.269 19.457 1.00 88.88 642 ARG A O 1
ATOM 5066 N N . ALA A 1 643 ? -22.553 -29.184 19.380 1.00 87.69 643 ALA A N 1
ATOM 5067 C CA . ALA A 1 643 ? -22.051 -29.660 18.085 1.00 87.69 643 ALA A CA 1
ATOM 5068 C C . ALA A 1 643 ? -23.215 -30.063 17.156 1.00 87.69 643 ALA A C 1
ATOM 5070 O O . ALA A 1 643 ? -24.035 -30.894 17.525 1.00 87.69 643 ALA A O 1
ATOM 5071 N N . PHE A 1 644 ? -23.303 -29.483 15.954 1.00 86.44 644 PHE A N 1
ATOM 5072 C CA . PHE A 1 644 ? -24.416 -29.700 15.017 1.00 86.44 644 PHE A CA 1
ATOM 5073 C C . PHE A 1 644 ? -23.897 -30.273 13.687 1.00 86.44 644 PHE A C 1
ATOM 5075 O O . PHE A 1 644 ? -22.923 -29.725 13.174 1.00 86.44 644 PHE A O 1
ATOM 5082 N N . PRO A 1 645 ? -24.509 -31.326 13.106 1.00 87.56 645 PRO A N 1
ATOM 5083 C CA . PRO A 1 645 ? -23.986 -32.004 11.919 1.00 87.56 645 PRO A CA 1
ATOM 5084 C C . PRO A 1 645 ? -24.260 -31.193 10.638 1.00 87.56 645 PRO A C 1
ATOM 5086 O O . PRO A 1 645 ? -25.279 -31.347 9.965 1.00 87.56 645 PRO A O 1
ATOM 5089 N N . ASP A 1 646 ? -23.327 -30.300 10.306 1.00 84.50 646 ASP A N 1
ATOM 5090 C CA . ASP A 1 646 ? -23.424 -29.319 9.221 1.00 84.50 646 ASP A CA 1
ATOM 5091 C C . ASP A 1 646 ? -23.070 -29.876 7.832 1.00 84.50 646 ASP A C 1
ATOM 5093 O O . ASP A 1 646 ? -23.551 -29.358 6.819 1.00 84.50 646 ASP A O 1
ATOM 5097 N N . ARG A 1 647 ? -22.238 -30.926 7.750 1.00 83.25 647 ARG A N 1
ATOM 5098 C CA . ARG A 1 647 ? -21.649 -31.381 6.479 1.00 83.25 647 ARG A CA 1
ATOM 5099 C C . ARG A 1 647 ? -22.374 -32.595 5.891 1.00 83.25 647 ARG A C 1
ATOM 5101 O O . ARG A 1 647 ? -22.415 -33.645 6.536 1.00 83.25 647 ARG A O 1
ATOM 5108 N N . PRO A 1 648 ? -22.881 -32.517 4.645 1.00 86.12 648 PRO A N 1
ATOM 5109 C CA . PRO A 1 648 ? -23.462 -33.668 3.961 1.00 86.12 648 PRO A CA 1
ATOM 5110 C C . PRO A 1 648 ? -22.379 -34.680 3.559 1.00 86.12 648 PRO A C 1
ATOM 5112 O O . PRO A 1 648 ? -21.474 -34.354 2.784 1.00 86.12 648 PRO A O 1
ATOM 5115 N N . VAL A 1 649 ? -22.500 -35.925 4.024 1.00 81.56 649 VAL A N 1
ATOM 5116 C CA . VAL A 1 649 ? -21.647 -37.045 3.609 1.00 81.56 649 VAL A CA 1
ATOM 5117 C C . VAL A 1 649 ? -22.313 -37.784 2.446 1.00 81.56 649 VAL A C 1
ATOM 5119 O O . VAL A 1 649 ? -23.439 -38.269 2.562 1.00 81.56 649 VAL A O 1
ATOM 5122 N N . SER A 1 650 ? -21.615 -37.871 1.310 1.00 79.81 650 SER A N 1
ATOM 5123 C CA . SER A 1 650 ? -22.073 -38.612 0.130 1.00 79.81 650 SER A CA 1
ATOM 5124 C C . SER A 1 650 ? -21.230 -39.860 -0.109 1.00 79.81 650 SER A C 1
ATOM 5126 O O . SER A 1 650 ? -20.056 -39.745 -0.477 1.00 79.81 650 SER A O 1
ATOM 5128 N N . THR A 1 651 ? -21.839 -41.030 0.042 1.00 68.81 651 THR A N 1
ATOM 5129 C CA . THR A 1 651 ? -21.228 -42.332 -0.251 1.00 68.81 651 THR A CA 1
ATOM 5130 C C . THR A 1 651 ? -21.303 -42.626 -1.761 1.00 68.81 651 THR A C 1
ATOM 5132 O O . THR A 1 651 ? -22.238 -42.205 -2.448 1.00 68.81 651 THR A O 1
ATOM 5135 N N . LYS A 1 652 ? -20.303 -43.329 -2.304 1.00 67.38 652 LYS A N 1
ATOM 5136 C CA . LYS A 1 652 ? -20.313 -43.950 -3.643 1.00 67.38 652 LYS A CA 1
ATOM 5137 C C . LYS A 1 652 ? -19.760 -45.367 -3.510 1.00 67.38 652 LYS A C 1
ATOM 5139 O O . LYS A 1 652 ? -18.871 -45.579 -2.689 1.00 67.38 652 LYS A O 1
ATOM 5144 N N . GLY A 1 653 ? -20.237 -46.299 -4.335 1.00 64.75 653 GLY A N 1
ATOM 5145 C CA . GLY A 1 653 ? -19.596 -47.609 -4.474 1.00 64.75 653 GLY A CA 1
ATOM 5146 C C . GLY A 1 653 ? -18.170 -47.457 -5.012 1.00 64.75 653 GLY A C 1
ATOM 5147 O O . GLY A 1 653 ? -17.939 -46.648 -5.919 1.00 64.75 653 GLY A O 1
ATOM 5148 N N . ALA A 1 654 ? -17.230 -48.216 -4.443 1.00 60.28 654 ALA A N 1
ATOM 5149 C CA . ALA A 1 654 ? -15.800 -48.134 -4.759 1.00 60.28 654 ALA A CA 1
ATOM 5150 C C . ALA A 1 654 ? -15.501 -48.399 -6.248 1.00 60.28 654 ALA A C 1
ATOM 5152 O O . ALA A 1 654 ? -14.637 -47.756 -6.833 1.00 60.28 654 ALA A O 1
ATOM 5153 N N . GLU A 1 655 ? -16.296 -49.261 -6.882 1.00 68.81 655 GLU A N 1
ATOM 5154 C CA . GLU A 1 655 ? -16.207 -49.648 -8.298 1.00 68.81 655 GLU A CA 1
ATOM 5155 C C . GLU A 1 655 ? -16.551 -48.515 -9.290 1.00 68.81 655 GLU A C 1
ATOM 5157 O O . GLU A 1 655 ? -16.376 -48.652 -10.504 1.00 68.81 655 GLU A O 1
ATOM 5162 N N . THR A 1 656 ? -17.075 -47.373 -8.821 1.00 68.06 656 THR A N 1
ATOM 5163 C CA . THR A 1 656 ? -17.524 -46.307 -9.729 1.00 68.06 656 THR A CA 1
ATOM 5164 C C . THR A 1 656 ? -16.357 -45.505 -10.311 1.00 68.06 656 THR A C 1
ATOM 5166 O O . THR A 1 656 ? -15.825 -44.606 -9.661 1.00 68.06 656 THR A O 1
ATOM 5169 N N . ARG A 1 657 ? -16.018 -45.786 -11.584 1.00 60.88 657 ARG A N 1
ATOM 5170 C CA . ARG A 1 657 ? -15.009 -45.051 -12.378 1.00 60.88 657 ARG A CA 1
ATOM 5171 C C . ARG A 1 657 ? -15.080 -43.527 -12.171 1.00 60.88 657 ARG A C 1
ATOM 5173 O O . ARG A 1 657 ? -16.164 -42.933 -12.089 1.00 60.88 657 ARG A O 1
ATOM 5180 N N . MET A 1 658 ? -13.898 -42.909 -12.136 1.00 60.00 658 MET A N 1
ATOM 5181 C CA . MET A 1 658 ? -13.703 -41.464 -11.979 1.00 60.00 658 MET A CA 1
ATOM 5182 C C . MET A 1 658 ? -14.476 -40.650 -13.032 1.00 60.00 658 MET A C 1
ATOM 5184 O O . MET A 1 658 ? -14.834 -41.146 -14.097 1.00 60.00 658 MET A O 1
ATOM 5188 N N . GLY A 1 659 ? -14.789 -39.394 -12.704 1.00 62.75 659 GLY A N 1
ATOM 5189 C CA . GLY A 1 659 ? -15.575 -38.486 -13.553 1.00 62.75 659 GLY A CA 1
ATOM 5190 C C . GLY A 1 659 ? -17.087 -38.480 -13.280 1.00 62.75 659 GLY A C 1
ATOM 5191 O O . GLY A 1 659 ? -17.712 -37.431 -13.405 1.00 62.75 659 GLY A O 1
ATOM 5192 N N . LYS A 1 660 ? -17.693 -39.578 -12.792 1.00 63.94 660 LYS A N 1
ATOM 5193 C CA . LYS A 1 660 ? -19.147 -39.655 -12.486 1.00 63.94 660 LYS A CA 1
ATOM 5194 C C . LYS A 1 660 ? -19.583 -38.898 -11.207 1.00 63.94 660 LYS A C 1
ATOM 5196 O O . LYS A 1 660 ? -20.297 -39.457 -10.373 1.00 63.94 660 LYS A O 1
ATOM 5201 N N . GLY A 1 661 ? -19.115 -37.664 -11.002 1.00 67.19 661 GLY A N 1
ATOM 5202 C CA . GLY A 1 661 ? -19.517 -36.755 -9.916 1.00 67.19 661 GLY A CA 1
ATOM 5203 C C . GLY A 1 661 ? -19.453 -37.333 -8.488 1.00 67.19 661 GLY A C 1
ATOM 5204 O O . GLY A 1 661 ? -18.690 -38.256 -8.194 1.00 67.19 661 GLY A O 1
ATOM 5205 N N . LYS A 1 662 ? -20.290 -36.791 -7.589 1.00 71.06 662 LYS A N 1
ATOM 5206 C CA . LYS A 1 662 ? -20.497 -37.269 -6.203 1.00 71.06 662 LYS A CA 1
ATOM 5207 C C . LYS A 1 662 ? -21.861 -37.953 -6.054 1.00 71.06 662 LYS A C 1
ATOM 5209 O O . LYS A 1 662 ? -22.831 -37.508 -6.672 1.00 71.06 662 LYS A O 1
ATOM 5214 N N . GLY A 1 663 ? -21.941 -38.979 -5.203 1.00 74.06 663 GLY A N 1
ATOM 5215 C CA . GLY A 1 663 ? -23.160 -39.763 -4.944 1.00 74.06 663 GLY A CA 1
ATOM 5216 C C . GLY A 1 663 ? -24.300 -38.972 -4.289 1.00 74.06 663 GLY A C 1
ATOM 5217 O O . GLY A 1 663 ? -24.240 -37.745 -4.174 1.00 74.06 663 GLY A O 1
ATOM 5218 N N . ALA A 1 664 ? -25.364 -39.663 -3.878 1.00 77.75 664 ALA A N 1
ATOM 5219 C CA . ALA A 1 664 ? -26.408 -39.067 -3.043 1.00 77.75 664 ALA A CA 1
ATOM 5220 C C . ALA A 1 664 ? -25.852 -38.722 -1.648 1.00 77.75 664 ALA A C 1
ATOM 5222 O O . ALA A 1 664 ? -24.845 -39.289 -1.230 1.00 77.75 664 ALA A O 1
ATOM 5223 N N . VAL A 1 665 ? -26.490 -37.793 -0.931 1.00 79.38 665 VAL A N 1
ATOM 5224 C CA . VAL A 1 665 ? -26.176 -37.555 0.488 1.00 79.38 665 VAL A CA 1
ATOM 5225 C C . VAL A 1 665 ? -26.906 -38.606 1.308 1.00 79.38 665 VAL A C 1
ATOM 5227 O O . VAL A 1 665 ? -28.126 -38.710 1.220 1.00 79.38 665 VAL A O 1
ATOM 5230 N N . GLU A 1 666 ? -26.162 -39.382 2.085 1.00 81.62 666 GLU A N 1
ATOM 5231 C CA . GLU A 1 666 ? -26.713 -40.483 2.876 1.00 81.62 666 GLU A CA 1
ATOM 5232 C C . GLU A 1 666 ? -27.019 -40.027 4.313 1.00 81.62 666 GLU A C 1
ATOM 5234 O O . GLU A 1 666 ? -28.098 -40.288 4.858 1.00 81.62 666 GLU A O 1
ATOM 5239 N N . TYR A 1 667 ? -26.076 -39.298 4.912 1.00 84.88 667 TYR A N 1
ATOM 5240 C CA . TYR A 1 667 ? -26.132 -38.825 6.291 1.00 84.88 667 TYR A CA 1
ATOM 5241 C C . TYR A 1 667 ? -25.350 -37.516 6.465 1.00 84.88 667 TYR A C 1
ATOM 5243 O O . TYR A 1 667 ? -24.594 -37.108 5.578 1.00 84.88 667 TYR A O 1
ATOM 5251 N N . PHE A 1 668 ? -25.554 -36.837 7.591 1.00 86.44 668 PHE A N 1
ATOM 5252 C CA . PHE A 1 668 ? -24.822 -35.621 7.949 1.00 86.44 668 PHE A CA 1
ATOM 5253 C C . PHE A 1 668 ? -23.778 -35.901 9.024 1.00 86.44 668 PHE A C 1
ATOM 5255 O O . PHE A 1 668 ? -23.922 -36.826 9.815 1.00 86.44 668 PHE A O 1
ATOM 5262 N N . ALA A 1 669 ? -22.714 -35.107 9.058 1.00 88.06 669 ALA A N 1
ATOM 5263 C CA . ALA A 1 669 ? -21.687 -35.196 10.086 1.00 88.06 669 ALA A CA 1
ATOM 5264 C C . ALA A 1 669 ? -21.125 -33.813 10.422 1.00 88.06 669 ALA A C 1
ATOM 5266 O O . ALA A 1 669 ? -21.171 -32.902 9.596 1.00 88.06 669 ALA A O 1
ATOM 5267 N N . THR A 1 670 ? -20.542 -33.682 11.609 1.00 88.06 670 THR A N 1
ATOM 5268 C CA . THR A 1 670 ? -19.664 -32.562 11.970 1.00 88.06 670 THR A CA 1
ATOM 5269 C C . THR A 1 670 ? -18.270 -33.084 12.285 1.00 88.06 670 THR A C 1
ATOM 5271 O O . THR A 1 670 ? -18.082 -34.251 12.633 1.00 88.06 670 THR A O 1
ATOM 5274 N N . TRP A 1 671 ? -17.286 -32.201 12.173 1.00 88.06 671 TRP A N 1
ATOM 5275 C CA . TRP A 1 671 ? -15.934 -32.441 12.660 1.00 88.06 671 TRP A CA 1
ATOM 5276 C C . TRP A 1 671 ? -15.757 -31.775 14.023 1.00 88.06 671 TRP A C 1
ATOM 5278 O O . TRP A 1 671 ? -16.219 -30.652 14.240 1.00 88.06 671 TRP A O 1
ATOM 5288 N N . VAL A 1 672 ? -15.112 -32.481 14.942 1.00 88.06 672 VAL A N 1
ATOM 5289 C CA . VAL A 1 672 ? -14.898 -32.070 16.329 1.00 88.06 672 VAL A CA 1
ATOM 5290 C C . VAL A 1 672 ? -13.415 -32.222 16.642 1.00 88.06 672 VAL A C 1
ATOM 5292 O O . VAL A 1 672 ? -12.814 -33.222 16.272 1.00 88.06 672 VAL A O 1
ATOM 5295 N N . ALA A 1 673 ? -12.819 -31.223 17.287 1.00 84.69 673 ALA A N 1
ATOM 5296 C CA . ALA A 1 673 ? -11.456 -31.303 17.807 1.00 84.69 673 ALA A CA 1
ATOM 5297 C C . ALA A 1 673 ? -11.477 -31.747 19.279 1.00 84.69 673 ALA A C 1
ATOM 5299 O O . ALA A 1 673 ? -12.509 -31.618 19.942 1.00 84.69 673 ALA A O 1
ATOM 5300 N N . GLU A 1 674 ? -10.339 -32.220 19.780 1.00 85.00 674 GLU A N 1
ATOM 5301 C CA . GLU A 1 674 ? -10.111 -32.497 21.203 1.00 85.00 674 GLU A CA 1
ATOM 5302 C C . GLU A 1 674 ? -10.514 -31.305 22.086 1.00 85.00 674 GLU A C 1
ATOM 5304 O O . GLU A 1 674 ? -10.330 -30.146 21.711 1.00 85.00 674 GLU A O 1
ATOM 5309 N N . GLY A 1 675 ? -11.063 -31.575 23.268 1.00 84.81 675 GLY A N 1
ATOM 5310 C CA . GLY A 1 675 ? -11.412 -30.552 24.247 1.00 84.81 675 GLY A CA 1
ATOM 5311 C C . GLY A 1 675 ? -12.716 -29.807 23.957 1.00 84.81 675 GLY A C 1
ATOM 5312 O O . GLY A 1 675 ? -12.966 -28.787 24.593 1.00 84.81 675 GLY A O 1
ATOM 5313 N N . ARG A 1 676 ? -13.576 -30.268 23.040 1.00 88.69 676 ARG A N 1
ATOM 5314 C CA . ARG A 1 676 ? -14.848 -29.592 22.725 1.00 88.69 676 ARG A CA 1
ATOM 5315 C C . ARG A 1 676 ? -16.038 -30.221 23.448 1.00 88.69 676 ARG A C 1
ATOM 5317 O O . ARG A 1 676 ? -16.244 -31.429 23.378 1.00 88.69 676 ARG A O 1
ATOM 5324 N N . ILE A 1 677 ? -16.876 -29.392 24.068 1.00 92.00 677 ILE A N 1
ATOM 5325 C CA . ILE A 1 677 ? -18.172 -29.808 24.614 1.00 92.00 677 ILE A CA 1
ATOM 5326 C C . ILE A 1 677 ? -19.117 -30.196 23.464 1.00 92.00 677 ILE A C 1
ATOM 5328 O O . ILE A 1 677 ? -19.275 -29.451 22.492 1.00 92.00 677 ILE A O 1
ATOM 5332 N N . LEU A 1 678 ? -19.759 -31.360 23.582 1.00 92.25 678 LEU A N 1
ATOM 5333 C CA . LEU A 1 678 ? -20.775 -31.877 22.659 1.00 92.25 678 LEU A CA 1
ATOM 5334 C C . LEU A 1 678 ? -22.195 -31.589 23.154 1.00 92.25 678 LEU A C 1
ATOM 5336 O O . LEU A 1 678 ? -23.032 -31.089 22.399 1.00 92.25 678 LEU A O 1
ATOM 5340 N N . PHE A 1 679 ? -22.446 -31.885 24.428 1.00 94.44 679 PHE A N 1
ATOM 5341 C CA . PHE A 1 679 ? -23.753 -31.828 25.081 1.00 94.44 679 PHE A CA 1
ATOM 5342 C C . PHE A 1 679 ? -23.636 -31.171 26.450 1.00 94.44 679 PHE A C 1
ATOM 5344 O O . PHE A 1 679 ? -22.600 -31.297 27.100 1.00 94.44 679 PHE A O 1
ATOM 5351 N N . GLU A 1 680 ? -24.717 -30.541 26.905 1.00 94.38 680 GLU A N 1
ATOM 5352 C CA . GLU A 1 680 ? -24.842 -30.020 28.269 1.00 94.38 680 GLU A CA 1
ATOM 5353 C C . GLU A 1 680 ? -26.244 -30.273 28.828 1.00 94.38 680 GLU A C 1
ATOM 5355 O O . GLU A 1 680 ? -27.223 -30.328 28.075 1.00 94.38 680 GLU A O 1
ATOM 5360 N N . CYS A 1 681 ? -26.359 -30.373 30.151 1.00 92.56 681 CYS A N 1
ATOM 5361 C CA . CYS A 1 681 ? -27.641 -30.383 30.850 1.00 92.56 681 CYS A CA 1
ATOM 5362 C C . CYS A 1 681 ? -27.667 -29.382 32.010 1.00 92.56 681 CYS A C 1
ATOM 5364 O O . CYS A 1 681 ? -26.633 -29.107 32.618 1.00 92.56 681 CYS A O 1
ATOM 5366 N N . LYS A 1 682 ? -28.857 -28.851 32.313 1.00 92.50 682 LYS A N 1
ATOM 5367 C CA . LYS A 1 682 ? -29.107 -27.933 33.436 1.00 92.50 682 LYS A CA 1
ATOM 5368 C C . LYS A 1 682 ? -30.242 -28.433 34.326 1.00 92.50 682 LYS A C 1
ATOM 5370 O O . LYS A 1 682 ? -31.186 -29.027 33.801 1.00 92.50 682 LYS A O 1
ATOM 5375 N N . GLY A 1 683 ? -30.207 -28.114 35.617 1.00 88.19 683 GLY A N 1
ATOM 5376 C CA . GLY A 1 683 ? -31.340 -28.284 36.532 1.00 88.19 683 GLY A CA 1
ATOM 5377 C C . GLY A 1 683 ? -31.590 -29.737 36.934 1.00 88.19 683 GLY A C 1
ATOM 5378 O O . GLY A 1 683 ? -32.734 -30.187 36.946 1.00 88.19 683 GLY A O 1
ATOM 5379 N N . VAL A 1 684 ? -30.518 -30.476 37.223 1.00 91.94 684 VAL A N 1
ATOM 5380 C CA . VAL A 1 684 ? -30.547 -31.834 37.788 1.00 91.94 684 VAL A CA 1
ATOM 5381 C C . VAL A 1 684 ? -29.470 -31.978 38.862 1.00 91.94 684 VAL A C 1
ATOM 5383 O O . VAL A 1 684 ? -28.522 -31.201 38.884 1.00 91.94 684 VAL A O 1
ATOM 5386 N N . ARG A 1 685 ? -29.597 -32.978 39.744 1.00 91.62 685 ARG A N 1
ATOM 5387 C CA . ARG A 1 685 ? -28.528 -33.326 40.695 1.00 91.62 685 ARG A CA 1
ATOM 5388 C C . ARG A 1 685 ? -27.316 -33.916 39.970 1.00 91.62 685 ARG A C 1
ATOM 5390 O O . ARG A 1 685 ? -27.465 -34.495 38.891 1.00 91.62 685 ARG A O 1
ATOM 5397 N N . ARG A 1 686 ? -26.140 -33.816 40.591 1.00 92.06 686 ARG A N 1
ATOM 5398 C CA . ARG A 1 686 ? -24.850 -34.231 40.022 1.00 92.06 686 ARG A CA 1
ATOM 5399 C C . ARG A 1 686 ? -24.847 -35.682 39.548 1.00 92.06 686 ARG A C 1
ATOM 5401 O O . ARG A 1 686 ? -24.425 -35.951 38.431 1.00 92.06 686 ARG A O 1
ATOM 5408 N N . GLU A 1 687 ? -25.394 -36.594 40.346 1.00 92.12 687 GLU A N 1
ATOM 5409 C CA . GLU A 1 687 ? -25.532 -38.023 40.015 1.00 92.12 687 GLU A CA 1
ATOM 5410 C C . GLU A 1 687 ? -26.296 -38.240 38.694 1.00 92.12 687 GLU A C 1
ATOM 5412 O O . GLU A 1 687 ? -25.909 -39.055 37.859 1.00 92.12 687 GLU A O 1
ATOM 5417 N N . VAL A 1 688 ? -27.367 -37.468 38.483 1.00 92.62 688 VAL A N 1
ATOM 5418 C CA . VAL A 1 688 ? -28.234 -37.531 37.295 1.00 92.62 688 VAL A CA 1
ATOM 5419 C C . VAL A 1 688 ? -27.556 -36.885 36.085 1.00 92.62 688 VAL A C 1
ATOM 5421 O O . VAL A 1 688 ? -27.662 -37.403 34.974 1.00 92.62 688 VAL A O 1
ATOM 5424 N N . GLY A 1 689 ? -26.848 -35.770 36.290 1.00 92.94 689 GLY A N 1
ATOM 5425 C CA . GLY A 1 689 ? -26.042 -35.123 35.253 1.00 92.94 689 GLY A CA 1
ATOM 5426 C C . GLY A 1 689 ? -24.904 -36.024 34.770 1.00 92.94 689 GLY A C 1
ATOM 5427 O O . GLY A 1 689 ? -24.733 -36.213 33.566 1.00 92.94 689 GLY A O 1
ATOM 5428 N N . TYR A 1 690 ? -24.186 -36.644 35.709 1.00 94.12 690 TYR A N 1
ATOM 5429 C CA . TYR A 1 690 ? -23.149 -37.634 35.436 1.00 94.12 690 TYR A CA 1
ATOM 5430 C C . TYR A 1 690 ? -23.706 -38.835 34.669 1.00 94.12 690 TYR A C 1
ATOM 5432 O O . TYR A 1 690 ? -23.191 -39.155 33.601 1.00 94.12 690 TYR A O 1
ATOM 5440 N N . GLU A 1 691 ? -24.795 -39.453 35.139 1.00 92.88 691 GLU A N 1
ATOM 5441 C CA . GLU A 1 691 ? -25.396 -40.610 34.466 1.00 92.88 691 GLU A CA 1
ATOM 5442 C C . GLU A 1 691 ? -25.892 -40.266 33.053 1.00 92.88 691 GLU A C 1
ATOM 5444 O O . GLU A 1 691 ? -25.636 -41.010 32.104 1.00 92.88 691 GLU A O 1
ATOM 5449 N N . ALA A 1 692 ? -26.528 -39.103 32.871 1.00 93.44 692 ALA A N 1
ATOM 5450 C CA . ALA A 1 692 ? -26.972 -38.646 31.556 1.00 93.44 692 ALA A CA 1
ATOM 5451 C C . ALA A 1 692 ? -25.802 -38.527 30.564 1.00 93.44 692 ALA A C 1
ATOM 5453 O O . ALA A 1 692 ? -25.927 -38.970 29.421 1.00 93.44 692 ALA A O 1
ATOM 5454 N N . MET A 1 693 ? -24.661 -37.983 30.998 1.00 95.56 693 MET A N 1
ATOM 5455 C CA . MET A 1 693 ? -23.461 -37.860 30.164 1.00 95.56 693 MET A CA 1
ATOM 5456 C C . MET A 1 693 ? -22.721 -39.197 29.991 1.00 95.56 693 MET A C 1
ATOM 5458 O O . MET A 1 693 ? -22.213 -39.468 28.904 1.00 95.56 693 MET A O 1
ATOM 5462 N N . ARG A 1 694 ? -22.710 -40.071 31.006 1.00 94.62 694 ARG A N 1
ATOM 5463 C CA . ARG A 1 694 ? -22.080 -41.402 30.957 1.00 94.62 694 ARG A CA 1
ATOM 5464 C C . ARG A 1 694 ? -22.740 -42.300 29.916 1.00 94.62 694 ARG A C 1
ATOM 5466 O O . ARG A 1 694 ? -22.052 -42.860 29.067 1.00 94.62 694 ARG A O 1
ATOM 5473 N N . VAL A 1 695 ? -24.071 -42.409 29.924 1.00 92.50 695 VAL A N 1
ATOM 5474 C CA . VAL A 1 695 ? -24.773 -43.242 28.929 1.00 92.50 695 VAL A CA 1
ATOM 5475 C C . VAL A 1 695 ? -24.737 -42.586 27.535 1.00 92.50 695 VAL A C 1
ATOM 5477 O O . VAL A 1 695 ? -24.784 -43.288 26.528 1.00 92.50 695 VAL A O 1
ATOM 5480 N N . ALA A 1 696 ? -24.569 -41.259 27.447 1.00 93.06 696 ALA A N 1
ATOM 5481 C CA . ALA A 1 696 ? -24.326 -40.564 26.179 1.00 93.06 696 ALA A CA 1
ATOM 5482 C C . ALA A 1 696 ? -22.943 -40.850 25.576 1.00 93.06 696 ALA A C 1
ATOM 5484 O O . ALA A 1 696 ? -22.843 -40.984 24.358 1.00 93.06 696 ALA A O 1
ATOM 5485 N N . ALA A 1 697 ? -21.897 -40.968 26.401 1.00 92.88 697 ALA A N 1
ATOM 5486 C CA . ALA A 1 697 ? -20.540 -41.289 25.954 1.00 92.88 697 ALA A CA 1
ATOM 5487 C C . ALA A 1 697 ? -20.498 -42.612 25.171 1.00 92.88 697 ALA A C 1
ATOM 5489 O O . ALA A 1 697 ? -19.919 -42.676 24.093 1.00 92.88 697 ALA A O 1
ATOM 5490 N N . HIS A 1 698 ? -21.221 -43.636 25.640 1.00 91.75 698 HIS A N 1
ATOM 5491 C CA . HIS A 1 698 ? -21.357 -44.924 24.945 1.00 91.75 698 HIS A CA 1
ATOM 5492 C C . HIS A 1 698 ? -22.069 -44.849 23.574 1.00 91.75 698 HIS A C 1
ATOM 5494 O O . HIS A 1 698 ? -22.069 -45.836 22.842 1.00 91.75 698 HIS A O 1
ATOM 5500 N N . ALA A 1 699 ? -22.680 -43.713 23.216 1.00 89.69 699 ALA A N 1
ATOM 5501 C CA . ALA A 1 699 ? -23.333 -43.479 21.924 1.00 89.69 699 ALA A CA 1
ATOM 5502 C C . ALA A 1 699 ? -22.523 -42.568 20.974 1.00 89.69 699 ALA A C 1
ATOM 5504 O O . ALA A 1 699 ? -23.013 -42.228 19.896 1.00 89.69 699 ALA A O 1
ATOM 5505 N N . ILE A 1 700 ? -21.305 -42.164 21.357 1.00 91.81 700 ILE A N 1
ATOM 5506 C CA . ILE A 1 700 ? -20.388 -41.351 20.549 1.00 91.81 700 ILE A CA 1
ATOM 5507 C C . ILE A 1 700 ? -19.146 -42.179 20.211 1.00 91.81 700 ILE A C 1
ATOM 5509 O O . ILE A 1 700 ? -18.484 -42.695 21.105 1.00 91.81 700 ILE A O 1
ATOM 5513 N N . GLY A 1 701 ? -18.786 -42.276 18.927 1.00 85.25 701 GLY A N 1
ATOM 5514 C CA . GLY A 1 701 ? -17.596 -43.001 18.468 1.00 85.25 701 GLY A CA 1
ATOM 5515 C C . GLY A 1 701 ? -16.261 -42.283 18.709 1.00 85.25 701 GLY A C 1
ATOM 5516 O O . GLY A 1 701 ? -15.400 -42.347 17.837 1.00 85.25 701 GLY A O 1
ATOM 5517 N N . LEU A 1 702 ? -16.112 -41.564 19.830 1.00 89.38 702 LEU A N 1
ATOM 5518 C CA . LEU A 1 702 ? -14.891 -40.863 20.254 1.00 89.38 702 LEU A CA 1
ATOM 5519 C C . LEU A 1 702 ? -14.734 -40.940 21.778 1.00 89.38 702 LEU A C 1
ATOM 5521 O O . LEU A 1 702 ? -15.724 -40.906 22.510 1.00 89.38 702 LEU A O 1
ATOM 5525 N N . HIS A 1 703 ? -13.498 -40.929 22.268 1.00 90.00 703 HIS A N 1
ATOM 5526 C CA . HIS A 1 703 ? -13.190 -40.755 23.682 1.00 90.00 703 HIS A CA 1
ATOM 5527 C C . HIS A 1 703 ? -13.731 -39.415 24.213 1.00 90.00 703 HIS A C 1
ATOM 5529 O O . HIS A 1 703 ? -13.511 -38.347 23.633 1.00 90.00 703 HIS A O 1
ATOM 5535 N N . THR A 1 704 ? -14.419 -39.458 25.357 1.00 92.94 704 THR A N 1
ATOM 5536 C CA . THR A 1 704 ? -15.032 -38.287 26.006 1.00 92.94 704 THR A CA 1
ATOM 5537 C C . THR A 1 704 ? -14.886 -38.325 27.524 1.00 92.94 704 THR A C 1
ATOM 5539 O O . THR A 1 704 ? -14.910 -39.408 28.108 1.00 92.94 704 THR A O 1
ATOM 5542 N N . ARG A 1 705 ? -14.843 -37.155 28.173 1.00 91.06 705 ARG A N 1
ATOM 5543 C CA . ARG A 1 705 ? -14.936 -37.005 29.635 1.00 91.06 705 ARG A CA 1
ATOM 5544 C C . ARG A 1 705 ? -16.163 -36.198 30.064 1.00 91.06 705 ARG A C 1
ATOM 5546 O O . ARG A 1 705 ? -16.646 -35.338 29.327 1.00 91.06 705 ARG A O 1
ATOM 5553 N N . PHE A 1 706 ? -16.626 -36.458 31.282 1.00 92.56 706 PHE A N 1
ATOM 5554 C CA . PHE A 1 706 ? -17.568 -35.600 32.000 1.00 92.56 706 PHE A CA 1
ATOM 5555 C C . PHE A 1 706 ? -16.870 -34.312 32.462 1.00 92.56 706 PHE A C 1
ATOM 5557 O O . PHE A 1 706 ? -15.691 -34.350 32.819 1.00 92.56 706 PHE A O 1
ATOM 5564 N N . VAL A 1 707 ? -17.588 -33.189 32.441 1.00 90.06 707 VAL A N 1
ATOM 5565 C CA . VAL A 1 707 ? -17.113 -31.873 32.894 1.00 90.06 707 VAL A CA 1
ATOM 5566 C C . VAL A 1 707 ? -18.231 -31.177 33.665 1.00 90.06 707 VAL A C 1
ATOM 5568 O O . VAL A 1 707 ? -19.379 -31.155 33.217 1.00 90.06 707 VAL A O 1
ATOM 5571 N N . GLU A 1 708 ? -17.888 -30.590 34.805 1.00 89.94 708 GLU A N 1
ATOM 5572 C CA . GLU A 1 708 ? -18.782 -29.773 35.630 1.00 89.94 708 GLU A CA 1
ATOM 5573 C C . GLU A 1 708 ? -18.497 -28.288 35.371 1.00 89.94 708 GLU A C 1
ATOM 5575 O O . GLU A 1 708 ? -17.411 -27.928 34.907 1.00 89.94 708 GLU A O 1
ATOM 5580 N N . ARG A 1 709 ? -19.480 -27.418 35.606 1.00 83.25 709 ARG A N 1
ATOM 5581 C CA . ARG A 1 709 ? -19.300 -25.972 35.463 1.00 83.25 709 ARG A CA 1
ATOM 5582 C C . ARG A 1 709 ? -18.643 -25.387 36.719 1.00 83.25 709 ARG A C 1
ATOM 5584 O O . ARG A 1 709 ? -19.333 -24.868 37.591 1.00 83.25 709 ARG A O 1
ATOM 5591 N N . ASP A 1 710 ? -17.317 -25.422 36.752 1.00 69.75 710 ASP A N 1
ATOM 5592 C CA . ASP A 1 710 ? -16.531 -24.464 37.536 1.00 69.75 710 ASP A CA 1
ATOM 5593 C C . ASP A 1 710 ? -16.730 -23.040 36.989 1.00 69.75 710 ASP A C 1
ATOM 5595 O O . ASP A 1 710 ? -16.922 -22.854 35.781 1.00 69.75 710 ASP A O 1
ATOM 5599 N N . GLU A 1 711 ? -16.609 -22.030 37.852 1.00 51.97 711 GLU A N 1
ATOM 5600 C CA . GLU A 1 711 ? -16.516 -20.626 37.418 1.00 51.97 711 GLU A CA 1
ATOM 5601 C C . GLU A 1 711 ? -15.048 -20.200 37.194 1.00 51.97 711 GLU A C 1
ATOM 5603 O O . GLU A 1 711 ? -14.771 -19.448 36.260 1.00 51.97 711 GLU A O 1
ATOM 5608 N N . ASP A 1 712 ? -14.099 -20.790 37.936 1.00 43.75 712 ASP A N 1
ATOM 5609 C CA . ASP A 1 712 ? -12.649 -20.550 37.804 1.00 43.75 712 ASP A CA 1
ATOM 5610 C C . ASP A 1 712 ? -12.012 -21.233 36.576 1.00 43.75 712 ASP A C 1
ATOM 5612 O O . ASP A 1 712 ? -11.007 -20.774 36.029 1.00 43.75 712 ASP A O 1
ATOM 5616 N N . ASN A 1 713 ? -12.571 -22.357 36.116 1.00 42.97 713 ASN A N 1
ATOM 5617 C CA . ASN A 1 713 ? -11.911 -23.267 35.166 1.00 42.97 713 ASN A CA 1
ATOM 5618 C C . ASN A 1 713 ? -12.171 -22.879 33.697 1.00 42.97 713 ASN A C 1
ATOM 5620 O O . ASN A 1 713 ? -12.485 -23.706 32.831 1.00 42.97 713 ASN A O 1
ATOM 5624 N N . LEU A 1 714 ? -12.018 -21.584 33.403 1.00 42.62 714 LEU A N 1
ATOM 5625 C CA . LEU A 1 714 ? -11.933 -21.038 32.051 1.00 42.62 714 LEU A CA 1
ATOM 5626 C C . LEU A 1 714 ? -10.618 -21.483 31.396 1.00 42.62 714 LEU A C 1
ATOM 5628 O O . LEU A 1 714 ? -9.675 -20.706 31.253 1.00 42.62 714 LEU A O 1
ATOM 5632 N N . VAL A 1 715 ? -10.561 -22.749 30.968 1.00 39.81 715 VAL A N 1
ATOM 5633 C CA . VAL A 1 715 ? -9.427 -23.300 30.216 1.00 39.81 715 VAL A CA 1
ATOM 5634 C C . VAL A 1 715 ? -9.256 -22.502 28.923 1.00 39.81 715 VAL A C 1
ATOM 5636 O O . VAL A 1 715 ? -9.957 -22.726 27.928 1.00 39.81 715 VAL A O 1
ATOM 5639 N N . ALA A 1 716 ? -8.309 -21.564 28.958 1.00 37.19 716 ALA A N 1
ATOM 5640 C CA . ALA A 1 716 ? -7.894 -20.775 27.812 1.00 37.19 716 ALA A CA 1
ATOM 5641 C C . ALA A 1 716 ? -7.515 -21.707 26.645 1.00 37.19 716 ALA A C 1
ATOM 5643 O O . ALA A 1 716 ? -6.968 -22.794 26.875 1.00 37.19 716 ALA A O 1
ATOM 5644 N N . PRO A 1 717 ? -7.805 -21.325 25.387 1.00 39.62 717 PRO A N 1
ATOM 5645 C CA . PRO A 1 717 ? -7.487 -22.159 24.235 1.00 39.62 717 PRO A CA 1
ATOM 5646 C C . PRO A 1 717 ? -5.995 -22.521 24.241 1.00 39.62 717 PRO A C 1
ATOM 5648 O O . PRO A 1 717 ? -5.147 -21.636 24.343 1.00 39.62 717 PRO A O 1
ATOM 5651 N N . ARG A 1 718 ? -5.671 -23.818 24.112 1.00 41.06 718 ARG A N 1
ATOM 5652 C CA . ARG A 1 718 ? -4.297 -24.366 24.168 1.00 41.06 718 ARG A CA 1
ATOM 5653 C C . ARG A 1 718 ? -3.464 -24.054 22.912 1.00 41.06 718 ARG A C 1
ATOM 5655 O O . ARG A 1 718 ? -2.822 -24.919 22.322 1.00 41.06 718 ARG A O 1
ATOM 5662 N N . VAL A 1 719 ? -3.442 -22.786 22.515 1.00 43.22 719 VAL A N 1
ATOM 5663 C CA . VAL A 1 719 ? -2.551 -22.237 21.496 1.00 43.22 719 VAL A CA 1
ATOM 5664 C C . VAL A 1 719 ? -1.913 -20.973 22.058 1.00 43.22 719 VAL A C 1
ATOM 5666 O O . VAL A 1 719 ? -2.431 -19.870 21.905 1.00 43.22 719 VAL A O 1
ATOM 5669 N N . LEU A 1 720 ? -0.737 -21.144 22.668 1.00 36.75 720 LEU A N 1
ATOM 5670 C CA . LEU A 1 720 ? 0.243 -20.064 22.716 1.00 36.75 720 LEU A CA 1
ATOM 5671 C C . LEU A 1 720 ? 0.516 -19.627 21.261 1.00 36.75 720 LEU A C 1
ATOM 5673 O O . LEU A 1 720 ? 0.815 -20.501 20.436 1.00 36.75 720 LEU A O 1
ATOM 5677 N N . PRO A 1 721 ? 0.411 -18.327 20.918 1.00 41.97 721 PRO A N 1
ATOM 5678 C CA . PRO A 1 721 ? 0.728 -17.835 19.579 1.00 41.97 721 PRO A CA 1
ATOM 5679 C C . PRO A 1 721 ? 2.130 -18.260 19.130 1.00 41.97 721 PRO A C 1
ATOM 5681 O O . PRO A 1 721 ? 3.002 -18.499 19.965 1.00 41.97 721 PRO A O 1
ATOM 5684 N N . HIS A 1 722 ? 2.384 -18.326 17.820 1.00 39.09 722 HIS A N 1
ATOM 5685 C CA . HIS A 1 722 ? 3.657 -18.848 17.300 1.00 39.09 722 HIS A CA 1
ATOM 5686 C C . HIS A 1 722 ? 4.887 -18.114 17.871 1.00 39.09 722 HIS A C 1
ATOM 5688 O O . HIS A 1 722 ? 5.848 -18.768 18.272 1.00 39.09 722 HIS A O 1
ATOM 5694 N N . PHE A 1 723 ? 4.806 -16.788 18.032 1.00 43.62 723 PHE A N 1
ATOM 5695 C CA . PHE A 1 723 ? 5.850 -15.978 18.670 1.00 43.62 723 PHE A CA 1
ATOM 5696 C C . PHE A 1 723 ? 6.062 -16.309 20.160 1.00 43.62 723 PHE A C 1
ATOM 5698 O O . PHE A 1 723 ? 7.180 -16.213 20.659 1.00 43.62 723 PHE A O 1
ATOM 5705 N N . VAL A 1 724 ? 5.025 -16.759 20.878 1.00 43.66 724 VAL A N 1
ATOM 5706 C CA . VAL A 1 724 ? 5.149 -17.231 22.269 1.00 43.66 724 VAL A CA 1
ATOM 5707 C C . VAL A 1 724 ? 5.679 -18.667 22.318 1.00 43.66 724 VAL A C 1
ATOM 5709 O O . VAL A 1 724 ? 6.525 -18.950 23.161 1.00 43.66 724 VAL A O 1
ATOM 5712 N N . ARG A 1 725 ? 5.287 -19.551 21.382 1.00 43.72 725 ARG A N 1
ATOM 5713 C CA . ARG A 1 725 ? 5.935 -20.870 21.206 1.00 43.72 725 ARG A CA 1
ATOM 5714 C C . ARG A 1 725 ? 7.441 -20.709 20.955 1.00 43.72 725 ARG A C 1
ATOM 5716 O O . ARG A 1 725 ? 8.221 -21.429 21.564 1.00 43.72 725 ARG A O 1
ATOM 5723 N N . GLU A 1 726 ? 7.862 -19.753 20.124 1.00 42.75 726 GLU A N 1
ATOM 5724 C CA . GLU A 1 726 ? 9.284 -19.410 19.959 1.00 42.75 726 GLU A CA 1
ATOM 5725 C C . GLU A 1 726 ? 9.925 -18.904 21.258 1.00 42.75 726 GLU A C 1
ATOM 5727 O O . GLU A 1 726 ? 11.013 -19.354 21.608 1.00 42.75 726 GLU A O 1
ATOM 5732 N N . LYS A 1 727 ? 9.275 -17.978 21.976 1.00 39.12 727 LYS A N 1
ATOM 5733 C CA . LYS A 1 727 ? 9.835 -17.376 23.197 1.00 39.12 727 LYS A CA 1
ATOM 5734 C C . LYS A 1 727 ? 10.023 -18.411 24.315 1.00 39.12 727 LYS A C 1
ATOM 5736 O O . LYS A 1 727 ? 11.077 -18.428 24.939 1.00 39.12 727 LYS A O 1
ATOM 5741 N N . VAL A 1 728 ? 9.062 -19.322 24.495 1.00 40.16 728 VAL A N 1
ATOM 5742 C CA . VAL A 1 728 ? 9.161 -20.458 25.433 1.00 40.16 728 VAL A CA 1
ATOM 5743 C C . VAL A 1 728 ? 10.224 -21.461 24.974 1.00 40.16 728 VAL A C 1
ATOM 5745 O O . VAL A 1 728 ? 11.095 -21.818 25.758 1.00 40.16 728 VAL A O 1
ATOM 5748 N N . ARG A 1 729 ? 10.257 -21.833 23.687 1.00 39.91 729 ARG A N 1
ATOM 5749 C CA . ARG A 1 729 ? 11.276 -22.752 23.139 1.00 39.91 729 ARG A CA 1
ATOM 5750 C C . ARG A 1 729 ? 12.706 -22.187 23.202 1.00 39.91 729 ARG A C 1
ATOM 5752 O O . ARG A 1 729 ? 13.659 -22.958 23.211 1.00 39.91 729 ARG A O 1
ATOM 5759 N N . LYS A 1 730 ? 12.864 -20.858 23.260 1.00 40.66 730 LYS A N 1
ATOM 5760 C CA . LYS A 1 730 ? 14.142 -20.166 23.522 1.00 40.66 730 LYS A CA 1
ATOM 5761 C C . LYS A 1 730 ? 14.461 -20.039 25.022 1.00 40.66 730 LYS A C 1
ATOM 5763 O O . LYS A 1 730 ? 15.628 -19.899 25.362 1.00 40.66 730 LYS A O 1
ATOM 5768 N N . MET A 1 731 ? 13.468 -20.128 25.912 1.00 37.66 731 MET A N 1
ATOM 5769 C CA . MET A 1 731 ? 13.670 -20.220 27.368 1.00 37.66 731 MET A CA 1
ATOM 5770 C C . MET A 1 731 ? 14.042 -21.641 27.819 1.00 37.66 731 MET A C 1
ATOM 5772 O O . MET A 1 731 ? 14.891 -21.793 28.689 1.00 37.66 731 MET A O 1
ATOM 5776 N N . GLU A 1 732 ? 13.474 -22.681 27.202 1.00 35.50 732 GLU A N 1
ATOM 5777 C CA . GLU A 1 732 ? 13.773 -24.088 27.528 1.00 35.50 732 GLU A CA 1
ATOM 5778 C C . GLU A 1 732 ? 15.133 -24.583 26.986 1.00 35.50 732 GLU A C 1
ATOM 5780 O O . GLU A 1 732 ? 15.558 -25.689 27.313 1.00 35.50 732 GLU A O 1
ATOM 5785 N N . TRP A 1 733 ? 15.849 -23.781 26.186 1.00 32.06 733 TRP A N 1
ATOM 5786 C CA . TRP A 1 733 ? 17.142 -24.159 25.590 1.00 32.06 733 TRP A CA 1
ATOM 5787 C C . TRP A 1 733 ? 18.352 -23.528 26.302 1.00 32.06 733 TRP A C 1
ATOM 5789 O O . TRP A 1 733 ? 19.293 -23.069 25.661 1.00 32.06 733 TRP A O 1
ATOM 5799 N N . ASN A 1 734 ? 18.360 -23.545 27.636 1.00 32.19 734 ASN A N 1
ATOM 5800 C CA . ASN A 1 734 ? 19.560 -23.273 28.435 1.00 32.19 734 ASN A CA 1
ATOM 5801 C C . ASN A 1 734 ? 19.691 -24.285 29.586 1.00 32.19 734 ASN A C 1
ATOM 5803 O O . ASN A 1 734 ? 19.231 -24.051 30.698 1.00 32.19 734 ASN A O 1
ATOM 5807 N N . GLY A 1 735 ? 20.363 -25.406 29.295 1.00 32.25 735 GLY A N 1
ATOM 5808 C CA . GLY A 1 735 ? 20.839 -26.368 30.294 1.00 32.25 735 GLY A CA 1
ATOM 5809 C C . GLY A 1 735 ? 19.923 -27.564 30.577 1.00 32.25 735 GLY A C 1
ATOM 5810 O O . GLY A 1 735 ? 19.173 -27.547 31.544 1.00 32.25 735 GLY A O 1
ATOM 5811 N N . PHE A 1 736 ? 20.081 -28.652 29.813 1.00 27.44 736 PHE A N 1
ATOM 5812 C CA . PHE A 1 736 ? 20.754 -29.861 30.329 1.00 27.44 736 PHE A CA 1
ATOM 5813 C C . PHE A 1 736 ? 21.004 -30.895 29.214 1.00 27.44 736 PHE A C 1
ATOM 5815 O O . PHE A 1 736 ? 20.072 -31.434 28.618 1.00 27.44 736 PHE A O 1
ATOM 5822 N N . THR A 1 737 ? 22.270 -31.228 28.958 1.00 29.56 737 THR A N 1
ATOM 5823 C CA . THR A 1 737 ? 22.649 -32.467 28.261 1.00 29.56 737 THR A CA 1
ATOM 5824 C C . THR A 1 737 ? 22.629 -33.636 29.250 1.00 29.56 737 THR A C 1
ATOM 5826 O O . THR A 1 737 ? 22.932 -33.472 30.428 1.00 29.56 737 THR A O 1
ATOM 5829 N N . ARG A 1 738 ? 22.259 -34.842 28.799 1.00 28.88 738 ARG A N 1
ATOM 5830 C CA . ARG A 1 738 ? 22.295 -36.043 29.653 1.00 28.88 738 ARG A CA 1
ATOM 5831 C C . ARG A 1 738 ? 23.742 -36.470 29.919 1.00 28.88 738 ARG A C 1
ATOM 5833 O O . ARG A 1 738 ? 24.453 -36.756 28.962 1.00 28.88 738 ARG A O 1
ATOM 5840 N N . GLY A 1 739 ? 24.115 -36.624 31.189 1.00 29.20 739 GLY A N 1
ATOM 5841 C CA . GLY A 1 739 ? 25.367 -37.273 31.588 1.00 29.20 739 GLY A CA 1
ATOM 5842 C C . GLY A 1 739 ? 25.690 -37.097 33.073 1.00 29.20 739 GLY A C 1
ATOM 5843 O O . GLY A 1 739 ? 26.060 -36.004 33.466 1.00 29.20 739 GLY A O 1
ATOM 5844 N N . GLU A 1 740 ? 25.573 -38.194 33.833 1.00 28.59 740 GLU A N 1
ATOM 5845 C CA . GLU A 1 740 ? 26.280 -38.499 35.099 1.00 28.59 740 GLU A CA 1
ATOM 5846 C C . GLU A 1 740 ? 26.131 -37.573 36.341 1.00 28.59 740 GLU A C 1
ATOM 5848 O O . GLU A 1 740 ? 26.003 -36.360 36.261 1.00 28.59 740 GLU A O 1
ATOM 5853 N N . GLY A 1 741 ? 26.235 -38.164 37.546 1.00 28.00 741 GLY A N 1
ATOM 5854 C CA . GLY A 1 741 ? 26.979 -37.485 38.626 1.00 28.00 741 GLY A CA 1
ATOM 5855 C C . GLY A 1 741 ? 26.274 -36.892 39.866 1.00 28.00 741 GLY A C 1
ATOM 5856 O O . GLY A 1 741 ? 26.578 -35.770 40.233 1.00 28.00 741 GLY A O 1
ATOM 5857 N N . VAL A 1 742 ? 25.490 -37.680 40.618 1.00 26.31 742 VAL A N 1
ATOM 5858 C CA . VAL A 1 742 ? 25.506 -37.682 42.115 1.00 26.31 742 VAL A CA 1
ATOM 5859 C C . VAL A 1 742 ? 25.053 -36.421 42.921 1.00 26.31 742 VAL A C 1
ATOM 5861 O O . VAL A 1 742 ? 25.771 -35.446 43.084 1.00 26.31 742 VAL A O 1
ATOM 5864 N N . LYS A 1 743 ? 23.927 -36.592 43.644 1.00 35.16 743 LYS A N 1
ATOM 5865 C CA . LYS A 1 743 ? 23.534 -35.991 44.954 1.00 35.16 743 LYS A CA 1
ATOM 5866 C C . LYS A 1 743 ? 23.523 -34.452 45.133 1.00 35.16 743 LYS A C 1
ATOM 5868 O O . LYS A 1 743 ? 24.478 -33.855 45.614 1.00 35.16 743 LYS A O 1
ATOM 5873 N N . GLY A 1 744 ? 22.319 -33.880 45.037 1.00 26.55 744 GLY A N 1
ATOM 5874 C CA . GLY A 1 744 ? 21.900 -32.674 45.770 1.00 26.55 744 GLY A CA 1
ATOM 5875 C C . GLY A 1 744 ? 20.468 -32.843 46.301 1.00 26.55 744 GLY A C 1
ATOM 5876 O O . GLY A 1 744 ? 19.626 -33.425 45.617 1.00 26.55 744 GLY A O 1
ATOM 5877 N N . THR A 1 745 ? 20.172 -32.400 47.527 1.00 30.73 745 THR A N 1
ATOM 5878 C CA . THR A 1 745 ? 18.844 -32.584 48.150 1.00 30.73 745 THR A CA 1
ATOM 5879 C C . THR A 1 745 ? 17.817 -31.583 47.619 1.00 30.73 745 THR A C 1
ATOM 5881 O O . THR A 1 745 ? 17.888 -30.396 47.940 1.00 30.73 745 THR A O 1
ATOM 5884 N N . PHE A 1 746 ? 16.817 -32.057 46.870 1.00 25.97 746 PHE A N 1
ATOM 5885 C CA . PHE A 1 746 ? 15.699 -31.217 46.433 1.00 25.97 746 PHE A CA 1
ATOM 5886 C C . PHE A 1 746 ? 14.786 -30.837 47.606 1.00 25.97 746 PHE A C 1
ATOM 5888 O O . PHE A 1 746 ? 14.068 -31.665 48.167 1.00 25.97 746 PHE A O 1
ATOM 5895 N N . ARG A 1 747 ? 14.807 -29.551 47.963 1.00 25.95 747 ARG A N 1
ATOM 5896 C CA . ARG A 1 747 ? 13.930 -28.945 48.969 1.00 25.95 747 ARG A CA 1
ATOM 5897 C C . ARG A 1 747 ? 12.555 -28.704 48.335 1.00 25.95 747 ARG A C 1
ATOM 5899 O O . ARG A 1 747 ? 12.455 -27.970 47.358 1.00 25.95 747 ARG A O 1
ATOM 5906 N N . ALA A 1 748 ? 11.505 -29.329 48.863 1.00 32.69 748 ALA A N 1
ATOM 5907 C CA . ALA A 1 748 ? 10.162 -29.211 48.295 1.00 32.69 748 ALA A CA 1
ATOM 5908 C C . ALA A 1 748 ? 9.522 -27.839 48.585 1.00 32.69 748 ALA A C 1
ATOM 5910 O O . ALA A 1 748 ? 9.459 -27.416 49.739 1.00 32.69 748 ALA A O 1
ATOM 5911 N N . MET A 1 749 ? 8.983 -27.189 47.549 1.00 25.42 749 MET A N 1
ATOM 5912 C CA . MET A 1 749 ? 8.074 -26.038 47.631 1.00 25.42 749 MET A CA 1
ATOM 5913 C C . MET A 1 749 ? 7.187 -25.973 46.375 1.00 25.42 749 MET A C 1
ATOM 5915 O O . MET A 1 749 ? 7.668 -26.300 45.292 1.00 25.42 749 MET A O 1
ATOM 5919 N N . PRO A 1 750 ? 5.959 -25.439 46.474 1.00 28.44 750 PRO A N 1
ATOM 5920 C CA . PRO A 1 750 ? 4.973 -25.668 47.526 1.00 28.44 750 PRO A CA 1
ATOM 5921 C C . PRO A 1 750 ? 3.765 -26.454 46.975 1.00 28.44 750 PRO A C 1
ATOM 5923 O O . PRO A 1 750 ? 3.602 -26.630 45.768 1.00 28.44 750 PRO A O 1
ATOM 5926 N N . LYS A 1 751 ? 2.886 -26.933 47.862 1.00 27.88 751 LYS A N 1
ATOM 5927 C CA . LYS A 1 751 ? 1.571 -27.451 47.443 1.00 27.88 751 LYS A CA 1
ATOM 5928 C C . LYS A 1 751 ? 0.713 -26.295 46.891 1.00 27.88 751 LYS A C 1
ATOM 5930 O O . LYS A 1 751 ? 0.867 -25.178 47.387 1.00 27.88 751 LYS A O 1
ATOM 5935 N N . PRO A 1 752 ? -0.221 -26.536 45.950 1.00 29.89 752 PRO A N 1
ATOM 5936 C CA . PRO A 1 752 ? -1.294 -25.575 45.699 1.00 29.89 752 PRO A CA 1
ATOM 5937 C C . PRO A 1 752 ? -2.068 -25.322 47.002 1.00 29.89 752 PRO A C 1
ATOM 5939 O O . PRO A 1 752 ? -2.264 -26.246 47.798 1.00 29.89 752 PRO A O 1
ATOM 5942 N N . TYR A 1 753 ? -2.472 -24.071 47.234 1.00 25.56 753 TYR A N 1
ATOM 5943 C CA . TYR A 1 753 ? -3.203 -23.687 48.443 1.00 25.56 753 TYR A CA 1
ATOM 5944 C C . TYR A 1 753 ? -4.574 -24.390 48.514 1.00 25.56 753 TYR A C 1
ATOM 5946 O O . TYR A 1 753 ? -5.226 -24.555 47.481 1.00 25.56 753 TYR A O 1
ATOM 5954 N N . PRO A 1 754 ? -5.026 -24.813 49.710 1.00 30.08 754 PRO A N 1
ATOM 5955 C CA . PRO A 1 754 ? -6.352 -25.389 49.889 1.00 30.08 754 PRO A CA 1
ATOM 5956 C C . PRO A 1 754 ? -7.438 -24.303 49.895 1.00 30.08 754 PRO A C 1
ATOM 5958 O O . PRO A 1 754 ? -7.255 -23.235 50.479 1.00 30.08 754 PRO A O 1
ATOM 5961 N N . TYR A 1 755 ? -8.596 -24.611 49.309 1.00 27.95 755 TYR A N 1
ATOM 5962 C CA . TYR A 1 755 ? -9.826 -23.845 49.522 1.00 27.95 755 TYR A CA 1
ATOM 5963 C C . TYR A 1 755 ? -10.298 -23.997 50.977 1.00 27.95 755 TYR A C 1
ATOM 5965 O O . TYR A 1 755 ? -10.289 -25.109 51.509 1.00 27.95 755 TYR A O 1
ATOM 5973 N N . THR A 1 756 ? -10.787 -22.913 51.586 1.00 25.48 756 THR A N 1
ATOM 5974 C CA . THR A 1 756 ? -11.562 -22.981 52.837 1.00 25.48 756 THR A CA 1
ATOM 5975 C C . THR A 1 756 ? -12.643 -21.899 52.845 1.00 25.48 756 THR A C 1
ATOM 5977 O O . THR A 1 756 ? -12.299 -20.729 52.957 1.00 25.48 756 THR A O 1
ATOM 5980 N N . VAL A 1 757 ? -13.904 -22.347 52.744 1.00 30.77 757 VAL A N 1
ATOM 5981 C CA . VAL A 1 757 ? -15.188 -21.610 52.872 1.00 30.77 757 VAL A CA 1
ATOM 5982 C C . VAL A 1 757 ? -15.292 -20.305 52.074 1.00 30.77 757 VAL A C 1
ATOM 5984 O O . VAL A 1 757 ? -15.034 -19.226 52.646 1.00 30.77 757 VAL A O 1
#

Sequence (757 aa):
MSLVRASIAIGRRACVRNALQSSLARTLVPAGSRALYQGPSSLHTNRGGISEKETIVKLLYNIGSRKEVEQYLRHFSSVESHQFALIKVGGAVLTDDLDTLASSLTFLYRVGLYPIVVHGAGPQLNGLLEKAGVEPEYHDGIRVTDAKTLEIARKVFQDENLKLVEALEKLGTRARPINGGVFTADYLDKEKYQFVGKITHVNKELVESSIRSGALPILTSLADTPSGQILNVNADVAAGELARVLEPLKVVYLNEKGGLFHGETKKKIDVINLDEEYEDLLKEPWVRYGTKLKIKEIHDLLMHLPRSSSVSIISAEHLHKELFTHSGAGTLIRRGHRITPQEDPTKLDADRLRTLLENNDPEIVEGKSSVARYLQSLKDRKVKIYHDSAYDIFAVVAVPEEEGAPFLEKFVATRTGVLNNVTDNVWQMIKKDFKKLAWVASKNDENKGWYFDRADGSHTINDRTLFWYGEEDLDAVQKYIKRFAEDSTNSSAATTSSNIAQASSAGVQHFSTASRTGVRYYSTTTSIQPRSGGMFAPHRLPANLGNTFQPIVAPVLRPAILSQRRFAVPNFRPKRMKFKKAFRGFFPIHEGGSLRATTVYHGDYGLQTMEGGRISDRELDQARTVIRRVLKPHKGSRFYLRAFPDRPVSTKGAETRMGKGKGAVEYFATWVAEGRILFECKGVRREVGYEAMRVAAHAIGLHTRFVERDEDNLVAPRVLPHFVREKVRKMEWNGFTRGEGVKGTFRAMPKPYPYTV

Foldseek 3Di:
DDDDDDDDDDDDDDDDDDDDDDDDDDDDDDDDDDDDDDPDDDPPPPADADDPVRLVVVVVVLDPDPLLVVLVVCLVPPDDQLQAEEEEEEQVCLVPVLLLLLVLCLSCLSVPHAYAYEYANVVVLCVVCVVVVHDFDDDPNATQQDPVSVVSRLVRLQVSLVSSCVSNVSNVAAADEDSEDQFEFDDPDCVPRNQATDTDGGDCVVCVVCVVVSHHYHYYQWYAYPVGRIGHYDRLVSLLVVCLVSLHLEYEYADPVFADAQQPVRHAAAEDACLACVVVVLVDPSCDPVNNVVSVSLVVSQVSHDQSHKYGYGHSNCSNNCSRDSSHRHYIYGNQFDKDKDFALVPDPLVLLQVQCCVWPPCCVVVVDHSVRVSVVSHVFRWIWIATPNRQWIWIWGDDPDDAAIETEDTTGHSVCVSVCVSVVVVVVVCVVGVKYKYKDALPDPCVVVQVVVFPDWDDDPRMIMGMHNDPDPVNVVVVVVVVVVVRVVVVCVVDDDDDDDDDDDDDDDDDDDDDDDDDDDDDDDDDDDDDDDDDDDDDDDDDDDDDDDDDDDDDDDDDDPPDPDDDDQPQAPPDDPDQADDPDDDPQDPQWDQPQLADDPAQKFKFFQFKDKWWSQLLRVLVVLLCVLCVVQPPKDKDFPDGQHHFDFDDDPPDDPPPDTHHRDTTMDIHIGSHTGMHMHRDDPVSRVSSNVVSCVSTPGDIDMDGDDPPPPPHRRDDDPVRVVVVVVVVPDDDDDDDDDDDDDDDDDDPDDDDD

Radius of gyration: 39.78 Å; chains: 1; bounding box: 111×88×136 Å

Secondary structure (DSSP, 8-state):
---------------------------------PPP-----------S---HHHHHHHHHHH--SHHHHHHHHHHHHS--TTSSEEEEEPHHHHHHSHHHHHHHHHHHHHHT---EEEE--HHHHHHHHGGGT----EETTEEPB-HHHHHHHHHHHHHHHHHHHHHHHHTT--EEEE-SSSEEEEES-TTTTBSBEEEEEE-THHHHHHHHTT-EEEEESEEE-TTS-EEE--HHHHHHHHHHHH--SEEEEE-TT-S-B-TTT--B--EEEHHHHHHHHHH-TTS-HHHHHHHHHHHHHHTTS-TT-EEEEE-TTTHHHHTT-SS-SSEEEE----EEEES-GGGS-HHHHHHHHHHH-HHHHTTSS-HHHHHHHHTTS-EEEEEETT-SEEEEEE--SSSS--EEEEEEE-HHHHHTTHHHHHHHHHHHH-SSEEEEEETT-TTHHHHHTT-SEEEEETTEEEEEES---HHHHHHHHHHHHHHHHHHHHTTS----S---------------------------PPPP------------------------PPPPP------PPPTTS-S--S-SS---------TT--SSS-S--SSSEEEEESS-EEEEHHHHHHHHHHHHHHHTTSTT-EEEES----EEEE---TT--TTS----EEEEEEEE-TT-EEEEEESS-HHHHHHHHHHHHTTSSS-EEEEE--SS-----S---HHHHHHHHHHS-SS---------------PPPPP--

Organism: NCBI:txid64517

InterPro domains:
  IPR000114 Large ribosomal subunit protein uL16, bacteria [PR00060] (597-609)
  IPR000114 Large ribosomal subunit protein uL16, bacteria [PR00060] (615-626)
  IPR000114 Large ribosomal subunit protein uL16, bacteria [PR00060] (633-662)
  IPR000114 Large ribosomal subunit protein uL16, bacteria [PR00060] (663-692)
  IPR000114 Large ribosomal subunit protein uL16, bacteria [TIGR01164] (573-699)
  IPR001048 Aspartate/glutamate/uridylate kinase [PF00696] (85-304)
  IPR004662 Acetylglutamate kinase family [TIGR00761] (85-310)
  IPR006855 Vertebrate-like NAGS Gcn5-related N-acetyltransferase (GNAT) domain [PF04768] (319-486)
  IPR006855 Vertebrate-like NAGS Gcn5-related N-acetyltransferase (GNAT) domain [PS51731] (337-492)
  IPR016180 Large ribosomal subunit protein uL16 domain [cd01433] (596-707)
  IPR020798 Large ribosomal subunit protein uL16, conserved site [PS00701] (657-668)
  IPR036393 Acetylglutamate kinase-like superfamily [G3DSA:3.40.1160.10] (42-338)
  IPR036393 Acetylglutamate kinase-like superfamily [SSF53633] (66-336)
  IPR036920 Large ribosomal subunit protein uL16 superfamily [G3DSA:3.90.1170.10] (570-733)
  IPR036920 Large ribosomal subunit protein uL16 superfamily [SSF54686] (574-708)
  IPR041734 N-Acetyl-L-glutamate kinase, fungal-type [cd04252] (85-333)
  IPR047873 Large ribosomal subunit protein uL16 [PF00252] (574-707)

pLDDT: mean 73.85, std 24.87, range [23.48, 98.25]